Protein AF-A0A5C8JCY5-F1 (afdb_monomer_lite)

Foldseek 3Di:
DFPPVQADPPQDFAADDDPPPDDDPFFFPLLSLLLVLVVVDDDVSVLVNLLSCLQQFWKAKDFPVQVVPCLLVRAFDWDQDPVRAIEGEIEDPRRRDADHPGIWIATAHLVRCVVRPDPRHQWYWYPPNHSSIDIDGNDPVVSVSSVVSNVVRYDPQSLAQDAIETPPQFDPDLLLLLLLLLLLLVCRRNNHHSGHLSFQRNIQSVLQCCCCPVPVDNALVSLVVLLVCLLVLNVADPLLLLLLVLQVVVCVVVVPLDDDLVNSLVSSLVVQCVVCVPPDDPVVSVVVSVVSNVSSVVQVLLVVVCCVLVLAPPSGHQNALSSLSLNVSLVSLSSCVNNVRDDSVSNSVSSSSSLVSCLVPDPAPSNSLSSNLSSQCVVPVVSVCPPSRPSSSSSSCCQVPPCSHSRNPRGSD

Secondary structure (DSSP, 8-state):
---GGG--S-SS---PPPPTTPPP--SSHHHHHHHHHHHH-HHHHHHHHHHHHHHH-EEEEEEHHHHTTSTT-PPPPEEEPTTS-EEEEEB-GGG--SPPSSEEEEEE-HHHHHHH--TT--EEEESTTSTT-EEEE--HHHHHHHHHHHHHH--TTTT-S--B--SSS--S-HHHHHHHHHTHHHHHHHT-BTT-SS--TTBHHHHHHHHHHHH---SHHHHHHHHHHHHTT-SS-THHHHHHHHHHHHHHHH--SS--HHHHHHHHHHHHHHHHTTTS-HHHHHHHHHHHHHHHHHHHHHHHHHHHTTSS-TT------THHHHHHHHHHHHHHHHTTSS-HHHHHHHHHHHHHHHHHH-SSHHHHHHHHHHHHIIIIITT--SHHHHHHHHHHHHHHH-TTSHHHHS---

Radius of gyration: 24.73 Å; chains: 1; bounding box: 60×51×76 Å

Structure (mmCIF, N/CA/C/O backbone):
data_AF-A0A5C8JCY5-F1
#
_entry.id   AF-A0A5C8JCY5-F1
#
loop_
_atom_site.group_PDB
_atom_site.id
_atom_site.type_symbol
_atom_site.label_atom_id
_atom_site.label_alt_id
_atom_site.label_comp_id
_atom_site.label_asym_id
_atom_site.label_entity_id
_atom_site.label_seq_id
_atom_site.pdbx_PDB_ins_code
_atom_site.Cartn_x
_atom_site.Cartn_y
_atom_site.Cartn_z
_atom_site.occupancy
_atom_site.B_iso_or_equiv
_atom_site.auth_seq_id
_atom_site.auth_comp_id
_atom_site.auth_asym_id
_atom_site.auth_atom_id
_atom_site.pdbx_PDB_model_num
ATOM 1 N N . MET A 1 1 ? 2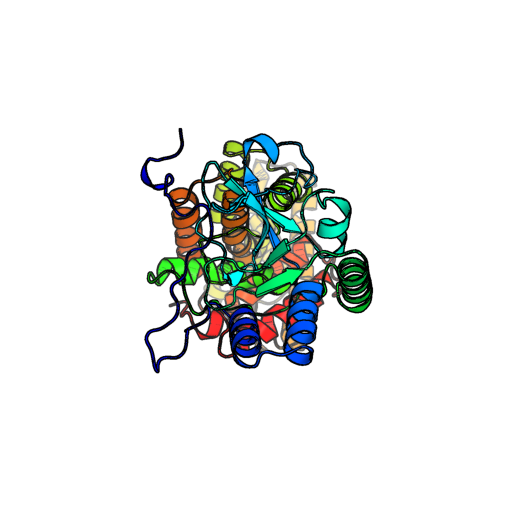6.909 -2.346 9.375 1.00 39.31 1 MET A N 1
ATOM 2 C CA . MET A 1 1 ? 27.187 -3.429 8.408 1.00 39.31 1 MET A CA 1
ATOM 3 C C . MET A 1 1 ? 25.891 -4.186 8.237 1.00 39.31 1 MET A C 1
ATOM 5 O O . MET A 1 1 ? 25.336 -4.536 9.275 1.00 39.31 1 MET A O 1
ATOM 9 N N . PRO A 1 2 ? 25.392 -4.376 7.007 1.00 50.38 2 PRO A N 1
ATOM 10 C CA . PRO A 1 2 ? 24.195 -5.180 6.797 1.00 50.38 2 PRO A CA 1
ATOM 11 C C . PRO A 1 2 ? 24.429 -6.610 7.323 1.00 50.38 2 PRO A C 1
ATOM 13 O O . PRO A 1 2 ? 25.581 -7.073 7.319 1.00 50.38 2 PRO A O 1
ATOM 16 N N . PRO A 1 3 ? 23.389 -7.295 7.830 1.00 53.25 3 PRO A N 1
ATOM 17 C CA . PRO A 1 3 ? 23.470 -8.706 8.195 1.00 53.25 3 PRO A CA 1
ATOM 18 C C . PRO A 1 3 ? 24.025 -9.542 7.030 1.00 53.25 3 PRO A C 1
ATOM 20 O O . PRO A 1 3 ? 23.749 -9.246 5.870 1.00 53.25 3 PRO A O 1
ATOM 23 N N . GLN A 1 4 ? 24.796 -10.597 7.321 1.00 48.31 4 GLN A N 1
ATOM 24 C CA . GLN A 1 4 ? 25.404 -11.457 6.287 1.00 48.31 4 GLN A CA 1
ATOM 25 C C . GLN A 1 4 ? 24.383 -12.084 5.319 1.00 48.31 4 GLN A C 1
ATOM 27 O O . GLN A 1 4 ? 24.753 -12.347 4.179 1.00 48.31 4 GLN A O 1
ATOM 32 N N . ASP A 1 5 ? 23.128 -12.262 5.743 1.00 57.19 5 ASP A N 1
ATOM 33 C CA . ASP A 1 5 ? 22.043 -12.820 4.920 1.00 57.19 5 ASP A CA 1
ATOM 34 C C . ASP A 1 5 ? 21.468 -11.832 3.885 1.00 57.19 5 ASP A C 1
ATOM 36 O O . ASP A 1 5 ? 20.759 -12.254 2.976 1.00 57.19 5 ASP A O 1
ATOM 40 N N . GLU A 1 6 ? 21.785 -10.532 3.971 1.00 70.25 6 GLU A N 1
ATOM 41 C CA . GLU A 1 6 ? 21.301 -9.529 3.005 1.00 70.25 6 GLU A CA 1
ATOM 42 C C . GLU A 1 6 ? 22.212 -9.368 1.782 1.00 70.25 6 GLU A C 1
ATOM 44 O O . GLU A 1 6 ? 21.815 -8.773 0.782 1.00 70.25 6 GLU A O 1
ATOM 49 N N . THR A 1 7 ? 23.442 -9.879 1.846 1.00 77.12 7 THR A N 1
ATOM 50 C CA . THR A 1 7 ? 24.395 -9.786 0.736 1.00 77.12 7 THR A CA 1
ATOM 51 C C . THR A 1 7 ? 24.219 -10.993 -0.180 1.00 77.12 7 THR A C 1
ATOM 53 O O . THR A 1 7 ? 24.538 -12.119 0.202 1.00 77.12 7 THR A O 1
ATOM 56 N N . HIS A 1 8 ? 23.734 -10.761 -1.399 1.00 85.19 8 HIS A N 1
ATOM 57 C CA . HIS A 1 8 ? 23.450 -11.806 -2.382 1.00 85.19 8 HIS A CA 1
ATOM 58 C C . HIS A 1 8 ? 23.787 -11.353 -3.807 1.00 85.19 8 HIS A C 1
ATOM 60 O O . HIS A 1 8 ? 23.737 -10.170 -4.125 1.00 85.19 8 HIS A O 1
ATOM 66 N N . ASP A 1 9 ? 24.045 -12.299 -4.712 1.00 84.38 9 ASP A N 1
ATOM 67 C CA . ASP A 1 9 ? 24.431 -11.977 -6.095 1.00 84.38 9 ASP A CA 1
ATOM 68 C C . ASP A 1 9 ? 23.238 -11.581 -6.998 1.00 84.38 9 ASP A C 1
ATOM 70 O O . ASP A 1 9 ? 23.433 -11.193 -8.151 1.00 84.38 9 ASP A O 1
ATOM 74 N N . GLU A 1 10 ? 21.998 -11.636 -6.488 1.00 84.69 10 GLU A N 1
ATOM 75 C CA . GLU A 1 10 ? 20.754 -11.263 -7.198 1.00 84.69 10 GLU A CA 1
ATOM 76 C C . GLU A 1 10 ? 20.604 -9.733 -7.377 1.00 84.69 10 GLU A C 1
ATOM 78 O O . GLU A 1 10 ? 19.618 -9.123 -6.971 1.00 84.69 10 GLU A O 1
ATOM 83 N N . VAL A 1 11 ? 21.607 -9.075 -7.962 1.00 89.06 11 VAL A N 1
ATOM 84 C CA . VAL A 1 11 ? 21.597 -7.623 -8.208 1.00 89.06 11 VAL A CA 1
ATOM 85 C C . VAL A 1 11 ? 20.670 -7.260 -9.367 1.00 89.06 11 VAL A C 1
ATOM 87 O O . VAL A 1 11 ? 19.945 -6.268 -9.296 1.00 89.06 11 VAL A O 1
ATOM 90 N N . LEU A 1 12 ? 20.704 -8.053 -10.439 1.00 92.38 12 LEU A N 1
ATOM 91 C CA . LEU A 1 12 ? 19.825 -7.938 -11.603 1.00 92.38 12 LEU A CA 1
ATOM 92 C C . LEU A 1 12 ? 18.891 -9.155 -11.656 1.00 92.38 12 LEU A C 1
ATOM 94 O O . LEU A 1 12 ? 19.310 -10.239 -11.243 1.00 92.38 12 LEU A O 1
ATOM 98 N N . PRO A 1 13 ? 17.666 -9.013 -12.193 1.00 93.25 13 PRO A N 1
ATOM 99 C CA . PRO A 1 13 ? 16.785 -10.142 -12.451 1.00 93.25 13 PRO A CA 1
ATOM 100 C C . PRO A 1 13 ? 17.470 -11.242 -13.254 1.00 93.25 13 PRO A C 1
ATOM 102 O O . PRO A 1 13 ? 18.161 -10.979 -14.238 1.00 93.25 13 PRO A O 1
ATOM 105 N N . SER A 1 14 ? 17.234 -12.481 -12.837 1.00 92.25 14 SER A N 1
ATOM 106 C CA . SER A 1 14 ? 17.655 -13.682 -13.548 1.00 92.25 14 SER A CA 1
ATOM 107 C C . SER A 1 14 ? 16.564 -14.730 -13.385 1.00 92.25 14 SER A C 1
ATOM 109 O O . SER A 1 14 ? 16.397 -15.296 -12.308 1.00 92.25 14 SER A O 1
ATOM 111 N N . MET A 1 15 ? 15.793 -14.955 -14.445 1.00 92.56 15 MET A N 1
ATOM 112 C CA . MET A 1 15 ? 14.712 -15.937 -14.482 1.00 92.56 15 MET A CA 1
ATOM 113 C C . MET A 1 15 ? 14.868 -16.797 -15.731 1.00 92.56 15 MET A C 1
ATOM 115 O O . MET A 1 15 ? 14.851 -16.279 -16.849 1.00 92.56 15 MET A O 1
ATOM 119 N N . ASP A 1 16 ? 15.002 -18.106 -15.537 1.00 87.94 16 ASP A N 1
ATOM 120 C CA . ASP A 1 16 ? 15.148 -19.044 -16.645 1.00 87.94 16 ASP A CA 1
ATOM 121 C C . ASP A 1 16 ? 13.854 -19.150 -17.465 1.00 87.94 16 ASP A C 1
ATOM 123 O O . ASP A 1 16 ? 12.738 -19.077 -16.937 1.00 87.94 16 ASP A O 1
ATOM 127 N N . ASP A 1 17 ? 14.009 -19.360 -18.774 1.00 86.19 17 ASP A N 1
ATOM 128 C CA . ASP A 1 17 ? 12.897 -19.783 -19.623 1.00 86.19 17 ASP A CA 1
ATOM 129 C C . ASP A 1 17 ? 12.331 -21.125 -19.117 1.00 86.19 17 ASP A C 1
ATOM 131 O O . ASP A 1 17 ? 13.091 -22.001 -18.687 1.00 86.19 17 ASP A O 1
ATOM 135 N N . PRO A 1 18 ? 11.000 -21.327 -19.184 1.00 87.69 18 PRO A N 1
ATOM 136 C CA . PRO A 1 18 ? 10.402 -22.596 -18.795 1.00 87.69 18 PRO A CA 1
ATOM 137 C C . PRO A 1 18 ? 10.938 -23.740 -19.677 1.00 87.69 18 PRO A C 1
ATOM 139 O O . PRO A 1 18 ? 11.250 -23.517 -20.855 1.00 87.69 18 PRO A O 1
ATOM 142 N N . PRO A 1 19 ? 10.999 -24.982 -19.159 1.00 85.88 19 PRO A N 1
ATOM 143 C CA . PRO A 1 19 ? 11.354 -26.148 -19.958 1.00 85.88 19 PRO A CA 1
ATOM 144 C C . PRO A 1 19 ? 10.509 -26.264 -21.233 1.00 85.88 19 PRO A C 1
ATOM 146 O O . PRO A 1 19 ? 9.350 -25.844 -21.288 1.00 85.88 19 PRO A O 1
ATOM 149 N N . ALA A 1 20 ? 11.077 -26.871 -22.278 1.00 79.56 20 ALA A N 1
ATOM 150 C CA . ALA A 1 20 ? 10.395 -27.016 -23.560 1.00 79.56 20 ALA A CA 1
ATOM 151 C C . ALA A 1 20 ? 9.039 -27.736 -23.406 1.00 79.56 20 ALA A C 1
ATOM 153 O O . ALA A 1 20 ? 8.984 -28.897 -23.006 1.00 79.56 20 ALA A O 1
ATOM 154 N N . GLY A 1 21 ? 7.953 -27.049 -23.776 1.00 77.19 21 GLY A N 1
ATOM 155 C CA . GLY A 1 21 ? 6.580 -27.558 -23.676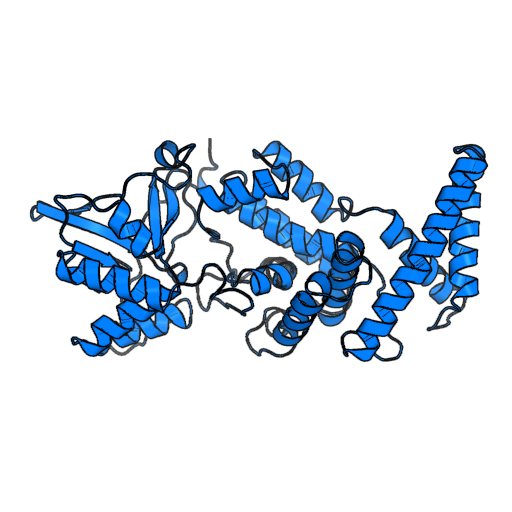 1.00 77.19 21 GLY A CA 1
ATOM 156 C C . GLY A 1 21 ? 5.807 -27.086 -22.440 1.00 77.19 21 GLY A C 1
ATOM 157 O O . GLY A 1 21 ? 4.594 -27.284 -22.388 1.00 77.19 21 GLY A O 1
ATOM 158 N N . GLU A 1 22 ? 6.463 -26.418 -21.490 1.00 86.12 22 GLU A N 1
ATOM 159 C CA . GLU A 1 22 ? 5.823 -25.811 -20.322 1.00 86.12 22 GLU A CA 1
ATOM 160 C C . GLU A 1 22 ? 5.544 -24.318 -20.542 1.00 86.12 22 GLU A C 1
ATOM 162 O O . GLU A 1 22 ? 6.177 -23.647 -21.360 1.00 86.12 22 GLU A O 1
ATOM 167 N N . ARG A 1 23 ? 4.552 -23.786 -19.818 1.00 86.38 23 ARG A N 1
ATOM 168 C CA . ARG A 1 23 ? 4.258 -22.348 -19.805 1.00 86.38 23 ARG A CA 1
ATOM 169 C C . ARG A 1 23 ? 4.941 -21.717 -18.603 1.00 86.38 23 ARG A C 1
ATOM 171 O O . ARG A 1 23 ? 4.846 -22.251 -17.503 1.00 86.38 23 ARG A O 1
ATOM 178 N N . TRP A 1 24 ? 5.573 -20.566 -18.812 1.00 92.50 24 TRP A N 1
ATOM 179 C CA . TRP A 1 24 ? 6.121 -19.779 -17.715 1.00 92.50 24 TRP A CA 1
ATOM 180 C C . TRP A 1 24 ? 4.994 -19.351 -16.773 1.00 92.50 24 TRP A C 1
ATOM 182 O O . TRP A 1 24 ? 3.988 -18.800 -17.223 1.00 92.50 24 TRP A O 1
ATOM 192 N N . LEU A 1 25 ? 5.159 -19.603 -15.474 1.00 92.44 25 LEU A N 1
ATOM 193 C CA . LEU A 1 25 ? 4.293 -19.025 -14.456 1.00 92.44 25 LEU A CA 1
ATOM 194 C C . LEU A 1 25 ? 4.787 -17.608 -14.170 1.00 92.44 25 LEU A C 1
ATOM 196 O O . LEU A 1 25 ? 5.669 -17.406 -13.340 1.00 92.44 25 LEU A O 1
ATOM 200 N N . ALA A 1 26 ? 4.237 -16.636 -14.893 1.00 94.88 26 ALA A N 1
ATOM 201 C CA . ALA A 1 26 ? 4.626 -15.248 -14.714 1.00 94.88 26 ALA A CA 1
ATOM 202 C C . ALA A 1 26 ? 4.250 -14.719 -13.311 1.00 94.88 26 ALA A C 1
ATOM 204 O O . ALA A 1 26 ? 3.191 -15.093 -12.786 1.00 94.88 26 ALA A O 1
ATOM 205 N N . PRO A 1 27 ? 5.041 -13.788 -12.741 1.00 94.75 27 PRO A N 1
ATOM 206 C CA . PRO A 1 27 ? 4.790 -13.215 -11.420 1.00 94.75 27 PRO A CA 1
ATOM 207 C C . PRO A 1 27 ? 3.435 -12.524 -11.270 1.00 94.75 27 PRO A C 1
ATOM 209 O O . PRO A 1 27 ? 2.863 -12.546 -10.184 1.00 94.75 27 PRO A O 1
ATOM 212 N N . ALA A 1 28 ? 2.904 -11.929 -12.339 1.00 93.62 28 ALA A N 1
ATOM 213 C CA . ALA A 1 28 ? 1.582 -11.308 -12.368 1.00 93.62 28 ALA A CA 1
ATOM 214 C C . ALA A 1 28 ? 0.992 -11.300 -13.790 1.00 93.62 28 ALA A C 1
ATOM 216 O O . ALA A 1 28 ? 1.618 -11.755 -14.752 1.00 93.62 28 ALA A O 1
ATOM 217 N N . LEU A 1 29 ? -0.240 -10.795 -13.923 1.00 93.62 29 LEU A N 1
ATOM 218 C CA . LEU A 1 29 ? -0.956 -10.703 -15.203 1.00 93.62 29 LEU A CA 1
ATOM 219 C C . LEU A 1 29 ? -0.213 -9.854 -16.242 1.00 93.62 29 LEU A C 1
ATOM 221 O O . LEU A 1 29 ? -0.179 -10.219 -17.417 1.00 93.62 29 LEU A O 1
ATOM 225 N N . ARG A 1 30 ? 0.408 -8.752 -15.814 1.00 95.25 30 ARG A N 1
ATOM 226 C CA . ARG A 1 30 ? 1.205 -7.881 -16.687 1.00 95.25 30 ARG A CA 1
ATOM 227 C C . ARG A 1 30 ? 2.381 -8.637 -17.298 1.00 95.25 30 ARG A C 1
ATOM 229 O O . ARG A 1 30 ? 2.500 -8.699 -18.517 1.00 95.25 30 ARG A O 1
ATOM 236 N N . GLU A 1 31 ? 3.222 -9.250 -16.471 1.00 97.19 31 GLU A N 1
ATOM 237 C CA . GLU A 1 31 ? 4.381 -10.025 -16.920 1.00 97.19 31 GLU A CA 1
ATOM 238 C C . GLU A 1 31 ? 3.960 -11.209 -17.803 1.00 97.19 31 GLU A C 1
ATOM 240 O O . GLU A 1 31 ? 4.616 -11.487 -18.807 1.00 97.19 31 GLU A O 1
ATOM 245 N N . GLN A 1 32 ? 2.821 -11.846 -17.500 1.00 96.31 32 GLN A N 1
ATOM 246 C CA . GLN A 1 32 ? 2.233 -12.880 -18.357 1.00 96.31 32 GLN A CA 1
ATOM 247 C C . GLN A 1 32 ? 1.934 -12.337 -19.759 1.00 96.31 32 GLN A C 1
ATOM 249 O O . GLN A 1 32 ? 2.292 -12.965 -20.756 1.00 96.31 32 GLN A O 1
ATOM 254 N N . ARG A 1 33 ? 1.313 -11.155 -19.849 1.00 97.31 33 ARG A N 1
ATOM 255 C CA . ARG A 1 33 ? 0.987 -10.542 -21.138 1.00 97.31 33 ARG A CA 1
ATOM 256 C C . ARG A 1 33 ? 2.240 -10.139 -21.913 1.00 97.31 33 ARG A C 1
ATOM 258 O O . ARG A 1 33 ? 2.301 -10.349 -23.121 1.00 97.31 33 ARG A O 1
ATOM 265 N N . LEU A 1 34 ? 3.254 -9.605 -21.233 1.00 97.94 34 LEU A N 1
ATOM 266 C CA . LEU A 1 34 ? 4.543 -9.271 -21.848 1.00 97.94 34 LEU A CA 1
ATOM 267 C C . LEU A 1 34 ? 5.240 -10.518 -22.409 1.00 97.94 34 LEU A C 1
ATOM 269 O O . LEU A 1 34 ? 5.745 -10.488 -23.531 1.00 97.94 34 LEU A O 1
ATOM 273 N N . TYR A 1 35 ? 5.212 -11.629 -21.671 1.00 96.44 35 TYR A N 1
ATOM 274 C CA . TYR A 1 35 ? 5.728 -12.916 -22.137 1.00 96.44 35 TYR A CA 1
ATOM 275 C C . TYR A 1 35 ? 5.013 -13.412 -23.399 1.00 96.44 35 TYR A C 1
ATOM 277 O O . TYR A 1 35 ? 5.670 -13.803 -24.365 1.00 96.44 35 TYR A O 1
ATOM 285 N N . GLU A 1 36 ? 3.680 -13.346 -23.433 1.00 95.88 36 GLU A N 1
ATOM 286 C CA . GLU A 1 36 ? 2.885 -13.723 -24.609 1.00 95.88 36 GLU A CA 1
ATOM 287 C C . GLU A 1 36 ? 3.252 -12.886 -25.841 1.00 95.88 36 GLU A C 1
ATOM 289 O O . GLU A 1 36 ? 3.534 -13.446 -26.900 1.00 95.88 36 GLU A O 1
ATOM 294 N N . LEU A 1 37 ? 3.367 -11.564 -25.691 1.00 97.62 37 LEU A N 1
ATOM 295 C CA . LEU A 1 37 ? 3.774 -10.653 -26.769 1.00 97.62 37 LEU A CA 1
ATOM 296 C C . LEU A 1 37 ? 5.194 -10.942 -27.291 1.00 97.62 37 LEU A C 1
ATOM 298 O O . LEU A 1 37 ? 5.482 -10.756 -28.478 1.00 97.62 37 LEU A O 1
ATOM 302 N N . CYS A 1 38 ? 6.096 -11.419 -26.429 1.00 94.88 38 CYS A N 1
ATOM 303 C CA . CYS A 1 38 ? 7.428 -11.876 -26.832 1.00 94.88 38 CYS A CA 1
ATOM 304 C C . CYS A 1 38 ? 7.406 -13.208 -27.605 1.00 94.88 38 CYS A C 1
ATOM 306 O O . CYS A 1 38 ? 8.364 -13.513 -28.319 1.00 94.88 38 CYS A O 1
ATOM 308 N N . ARG A 1 39 ? 6.348 -14.018 -27.480 1.00 92.50 39 ARG A N 1
ATOM 309 C CA . ARG A 1 39 ? 6.151 -15.253 -28.260 1.00 92.50 39 ARG A CA 1
ATOM 310 C C . ARG A 1 39 ? 5.397 -15.010 -29.565 1.00 92.50 39 ARG A C 1
ATOM 312 O O . ARG A 1 39 ? 5.700 -15.681 -30.546 1.00 92.50 39 ARG A O 1
ATOM 319 N N . GLU A 1 40 ? 4.465 -14.059 -29.582 1.00 94.69 40 GLU A N 1
ATOM 320 C CA . GLU A 1 40 ? 3.753 -13.624 -30.791 1.00 94.69 40 GLU A CA 1
ATOM 321 C C . GLU A 1 40 ? 4.729 -13.027 -31.826 1.00 94.69 40 GLU A C 1
ATOM 323 O O . GLU A 1 40 ? 4.736 -13.440 -32.986 1.00 94.69 40 GLU A O 1
ATOM 328 N N . GLY A 1 41 ? 5.615 -12.118 -31.394 1.00 90.50 41 GLY A N 1
ATOM 329 C CA . GLY A 1 41 ? 6.606 -11.476 -32.265 1.00 90.50 41 GLY A CA 1
ATOM 330 C C . GLY A 1 41 ? 6.011 -10.488 -33.284 1.00 90.50 41 GLY A C 1
ATOM 331 O O . GLY A 1 41 ? 4.810 -10.244 -33.325 1.00 90.50 41 GLY A O 1
ATOM 332 N N . GLY A 1 42 ? 6.873 -9.874 -34.101 1.00 94.19 42 GLY A N 1
ATOM 333 C CA . GLY A 1 42 ? 6.470 -8.873 -35.100 1.00 94.19 42 GLY A CA 1
ATOM 334 C C . GLY A 1 42 ? 6.207 -7.469 -34.538 1.00 94.19 42 GLY A C 1
ATOM 335 O O . GLY A 1 42 ? 6.283 -7.236 -33.327 1.00 94.19 42 GLY A O 1
ATOM 336 N N . ASP A 1 43 ? 5.923 -6.534 -35.449 1.00 93.50 43 ASP A N 1
ATOM 337 C CA . ASP A 1 43 ? 5.829 -5.093 -35.163 1.00 93.50 43 ASP A CA 1
ATOM 338 C C . ASP A 1 43 ? 4.589 -4.730 -34.331 1.00 93.50 43 ASP A C 1
ATOM 340 O O . ASP A 1 43 ? 4.647 -3.859 -33.466 1.00 93.50 43 ASP A O 1
ATOM 344 N N . GLU A 1 44 ? 3.470 -5.432 -34.522 1.00 96.06 44 GLU A N 1
ATOM 345 C CA . GLU A 1 44 ? 2.254 -5.203 -33.731 1.00 96.06 44 GLU A CA 1
ATOM 346 C C . GLU A 1 44 ? 2.458 -5.609 -32.265 1.00 96.06 44 GLU A C 1
ATOM 348 O O . GLU A 1 44 ? 2.197 -4.817 -31.357 1.00 96.06 44 GLU A O 1
ATOM 353 N N . ALA A 1 45 ? 3.022 -6.798 -32.018 1.00 96.94 45 ALA A N 1
ATOM 354 C CA . ALA A 1 45 ? 3.362 -7.229 -30.664 1.00 96.94 45 ALA A CA 1
ATOM 355 C C . ALA A 1 45 ? 4.461 -6.351 -30.040 1.00 96.94 45 ALA A C 1
ATOM 357 O O . ALA A 1 45 ? 4.514 -6.192 -28.820 1.00 96.94 45 ALA A O 1
ATOM 358 N N . HIS A 1 46 ? 5.336 -5.767 -30.868 1.00 94.81 46 HIS A N 1
ATOM 359 C CA . HIS A 1 46 ? 6.346 -4.792 -30.442 1.00 94.81 46 HIS A CA 1
ATOM 360 C C . HIS A 1 46 ? 5.717 -3.532 -29.877 1.00 94.81 46 HIS A C 1
ATOM 362 O O . HIS A 1 46 ? 6.017 -3.143 -28.748 1.00 94.81 46 HIS A O 1
ATOM 368 N N . LEU A 1 47 ? 4.801 -2.940 -30.637 1.00 96.44 47 LEU A N 1
ATOM 369 C CA . LEU A 1 47 ? 4.079 -1.756 -30.211 1.00 96.44 47 LEU A CA 1
ATOM 370 C C . LEU A 1 47 ? 3.198 -2.054 -28.991 1.00 96.44 47 LEU A C 1
ATOM 372 O O . LEU A 1 47 ? 3.195 -1.277 -28.041 1.00 96.44 47 LEU A O 1
ATOM 376 N N . ALA A 1 48 ? 2.503 -3.194 -28.967 1.00 98.19 48 ALA A N 1
ATOM 377 C CA . ALA A 1 48 ? 1.685 -3.602 -27.826 1.00 98.19 48 ALA A CA 1
ATOM 378 C C . ALA A 1 48 ? 2.511 -3.766 -26.536 1.00 98.19 48 ALA A C 1
ATOM 380 O O . ALA A 1 48 ? 2.060 -3.354 -25.468 1.00 98.19 48 ALA A O 1
ATOM 381 N N . TYR A 1 49 ? 3.734 -4.302 -26.629 1.00 98.31 49 TYR A N 1
ATOM 382 C CA . TYR A 1 49 ? 4.651 -4.385 -25.490 1.00 98.31 49 TYR A CA 1
ATOM 383 C C . TYR A 1 49 ? 5.020 -2.982 -24.989 1.00 98.31 49 TYR A C 1
ATOM 385 O O . TYR A 1 49 ? 4.931 -2.715 -23.790 1.00 98.31 49 TYR A O 1
ATOM 393 N N . LEU A 1 50 ? 5.398 -2.071 -25.900 1.00 97.19 50 LEU A N 1
ATOM 394 C CA . LEU A 1 50 ? 5.729 -0.684 -25.548 1.00 97.19 50 LEU A CA 1
ATOM 395 C C . LEU A 1 50 ? 4.563 0.043 -24.882 1.00 97.19 50 LEU A C 1
ATOM 397 O O . LEU A 1 50 ? 4.780 0.752 -23.907 1.00 97.19 50 LEU A O 1
ATOM 401 N N . ARG A 1 51 ? 3.334 -0.158 -25.366 1.00 98.12 51 ARG A N 1
ATOM 402 C CA . ARG A 1 51 ? 2.128 0.446 -24.781 1.00 98.12 51 ARG A CA 1
ATOM 403 C C . ARG A 1 51 ? 1.924 0.034 -23.322 1.00 98.12 51 ARG A C 1
ATOM 405 O O . ARG A 1 51 ? 1.613 0.889 -22.502 1.00 98.12 51 ARG A O 1
ATOM 412 N N . ILE A 1 52 ? 2.150 -1.240 -22.986 1.00 97.88 52 ILE A N 1
ATOM 413 C CA . ILE A 1 52 ? 2.039 -1.721 -21.597 1.00 97.88 52 ILE A CA 1
ATOM 414 C C . ILE A 1 52 ? 3.071 -1.026 -20.704 1.00 97.88 52 ILE A C 1
ATOM 416 O O . ILE A 1 52 ? 2.714 -0.491 -19.659 1.00 97.88 52 ILE A O 1
ATOM 420 N N . VAL A 1 53 ? 4.344 -0.995 -21.112 1.00 97.38 53 VAL A N 1
ATOM 421 C CA . VAL A 1 53 ? 5.395 -0.376 -20.283 1.00 97.38 53 VAL A CA 1
ATOM 422 C C . VAL A 1 53 ? 5.322 1.154 -20.261 1.00 97.38 53 VAL A C 1
ATOM 424 O O . VAL A 1 53 ? 5.813 1.771 -19.321 1.00 97.38 53 VAL A O 1
ATOM 427 N N . ALA A 1 54 ? 4.697 1.776 -21.266 1.00 97.38 54 ALA A N 1
ATOM 428 C CA . ALA A 1 54 ? 4.418 3.209 -21.281 1.00 97.38 54 ALA A CA 1
ATOM 429 C C . ALA A 1 54 ? 3.394 3.601 -20.208 1.00 97.38 54 ALA A C 1
ATOM 431 O O . ALA A 1 54 ? 3.613 4.594 -19.521 1.00 97.38 54 ALA A O 1
ATOM 432 N N . ALA A 1 55 ? 2.327 2.809 -20.057 1.00 96.38 55 ALA A N 1
ATOM 433 C CA . ALA A 1 55 ? 1.275 3.042 -19.068 1.00 96.38 55 ALA A CA 1
ATOM 434 C C . ALA A 1 55 ? 1.734 2.729 -17.633 1.00 96.38 55 ALA A C 1
ATOM 436 O O . ALA A 1 55 ? 1.450 3.481 -16.712 1.00 96.38 55 ALA A O 1
ATOM 437 N N . GLU A 1 56 ? 2.464 1.627 -17.446 1.00 94.12 56 GLU A N 1
ATOM 438 C CA . GLU A 1 56 ? 2.810 1.101 -16.115 1.00 94.12 56 GLU A CA 1
ATOM 439 C C . GLU A 1 56 ? 4.114 1.669 -15.537 1.00 94.12 56 GLU A C 1
ATOM 441 O O . GLU A 1 56 ? 4.361 1.574 -14.337 1.00 94.12 56 GLU A O 1
ATOM 446 N N . GLY A 1 57 ? 4.983 2.219 -16.388 1.00 95.50 57 GLY A N 1
ATOM 447 C CA . GLY A 1 57 ? 6.336 2.600 -16.003 1.00 95.50 57 GLY A CA 1
ATOM 448 C C . GLY A 1 57 ? 7.276 1.407 -15.788 1.00 95.50 57 GLY A C 1
ATOM 449 O O . GLY A 1 57 ? 6.936 0.235 -15.978 1.00 95.50 57 GLY A O 1
ATOM 450 N N . LEU A 1 58 ? 8.527 1.730 -15.473 1.00 97.56 58 LEU A N 1
ATOM 451 C CA . LEU A 1 58 ? 9.652 0.801 -15.424 1.00 97.56 58 LEU A CA 1
ATOM 452 C C . LEU A 1 58 ? 10.543 1.109 -14.221 1.00 97.56 58 LEU A C 1
ATOM 454 O O . LEU A 1 58 ? 10.422 2.148 -13.587 1.00 97.56 58 LEU A O 1
ATOM 458 N N . TYR A 1 59 ? 11.478 0.211 -13.941 1.00 98.06 59 TYR A N 1
ATOM 459 C CA . TYR A 1 59 ? 12.437 0.319 -12.854 1.00 98.06 59 TYR A CA 1
ATOM 460 C C . TYR A 1 59 ? 13.849 0.137 -13.384 1.00 98.06 59 TYR A C 1
ATOM 462 O O . TYR A 1 59 ? 14.115 -0.735 -14.215 1.00 98.06 59 TYR A O 1
ATOM 470 N N . ARG A 1 60 ? 14.777 0.949 -12.889 1.00 97.19 60 ARG A N 1
ATOM 471 C CA . ARG A 1 60 ? 16.189 0.895 -13.272 1.00 97.19 60 ARG A CA 1
ATOM 472 C C . ARG A 1 60 ? 17.079 0.628 -12.061 1.00 97.19 60 ARG A C 1
ATOM 474 O O . ARG A 1 60 ? 16.851 1.238 -11.019 1.00 97.19 60 ARG A O 1
ATOM 481 N N . PRO A 1 61 ? 18.109 -0.220 -12.192 1.00 97.06 61 PRO A N 1
ATOM 482 C CA . PRO A 1 61 ? 19.077 -0.421 -11.126 1.00 97.06 61 PRO A CA 1
ATOM 483 C C . PRO A 1 61 ? 19.992 0.805 -10.998 1.00 97.06 61 PRO A C 1
ATOM 485 O O . PRO A 1 61 ? 20.494 1.331 -11.997 1.00 97.06 61 PRO A O 1
ATOM 488 N N . VAL A 1 62 ? 20.237 1.235 -9.763 1.00 96.75 62 VAL A N 1
ATOM 489 C CA . VAL A 1 62 ? 21.129 2.341 -9.399 1.00 96.75 62 VAL A CA 1
ATOM 490 C C . VAL A 1 62 ? 21.967 1.903 -8.200 1.00 96.75 62 VAL A C 1
ATOM 492 O O . VAL A 1 62 ? 21.450 1.321 -7.247 1.00 96.75 62 VAL A O 1
ATOM 495 N N . ALA A 1 63 ? 23.274 2.168 -8.227 1.00 95.50 63 ALA A N 1
ATOM 496 C CA . ALA A 1 63 ? 24.109 1.938 -7.050 1.00 95.50 63 ALA A CA 1
ATOM 497 C C . ALA A 1 63 ? 23.636 2.850 -5.909 1.00 95.50 63 ALA A C 1
ATOM 499 O O . ALA A 1 63 ? 23.465 4.049 -6.128 1.00 95.50 63 ALA A O 1
ATOM 500 N N . LEU A 1 64 ? 23.468 2.319 -4.695 1.00 94.75 64 LEU A N 1
ATOM 501 C CA . LEU A 1 64 ? 22.892 3.070 -3.574 1.00 94.75 64 LEU A CA 1
ATOM 502 C C . LEU A 1 64 ? 23.624 4.402 -3.346 1.00 94.75 64 LEU A C 1
ATOM 504 O O . LEU A 1 64 ? 22.989 5.448 -3.274 1.00 94.75 64 LEU A O 1
ATOM 508 N N . GLY A 1 65 ? 24.961 4.393 -3.354 1.00 94.88 65 GLY A N 1
ATOM 509 C CA . GLY A 1 65 ? 25.770 5.608 -3.186 1.00 94.88 65 GLY A CA 1
ATOM 510 C C . GLY A 1 65 ? 25.576 6.683 -4.267 1.00 94.88 65 GLY A C 1
ATOM 511 O O . GLY A 1 65 ? 25.955 7.827 -4.044 1.00 94.88 65 GLY A O 1
ATOM 512 N N . GLN A 1 66 ? 25.001 6.339 -5.425 1.00 94.81 66 GLN A N 1
ATOM 513 C CA . GLN A 1 66 ? 24.597 7.296 -6.462 1.00 94.81 66 GLN A CA 1
ATOM 514 C C . GLN A 1 66 ? 23.135 7.726 -6.337 1.00 94.81 66 GLN A C 1
ATOM 516 O O . GLN A 1 66 ? 22.796 8.803 -6.814 1.00 94.81 66 GLN A O 1
ATOM 521 N N . ALA A 1 67 ? 22.276 6.888 -5.752 1.00 95.00 67 ALA A N 1
ATOM 522 C CA . ALA A 1 67 ? 20.867 7.200 -5.543 1.00 95.00 67 ALA A CA 1
ATOM 523 C C . ALA A 1 67 ? 20.680 8.216 -4.406 1.00 95.00 67 ALA A C 1
ATOM 525 O O . ALA A 1 67 ? 19.869 9.136 -4.531 1.00 95.00 67 ALA A O 1
ATOM 526 N N . VAL A 1 68 ? 21.462 8.088 -3.325 1.00 93.75 68 VAL A N 1
ATOM 527 C CA . VAL A 1 68 ? 21.407 8.998 -2.170 1.00 93.75 68 VAL A CA 1
ATOM 528 C C . VAL A 1 68 ? 21.616 10.452 -2.605 1.00 93.75 68 VAL A C 1
ATOM 530 O O . VAL A 1 68 ? 22.660 10.803 -3.153 1.00 93.75 68 VAL A O 1
ATOM 533 N N . GLY A 1 69 ? 20.620 11.300 -2.330 1.00 89.19 69 GLY A N 1
ATOM 534 C CA . GLY A 1 69 ? 20.651 12.734 -2.639 1.00 89.19 69 GLY A CA 1
ATOM 535 C C . GLY A 1 69 ? 20.569 13.071 -4.130 1.00 89.19 69 GLY A C 1
ATOM 536 O O . GLY A 1 69 ? 20.898 14.191 -4.513 1.00 89.19 69 GLY A O 1
ATOM 537 N N . SER A 1 70 ? 20.189 12.111 -4.980 1.00 89.38 70 SER A N 1
ATOM 538 C CA . SER A 1 70 ? 20.016 12.341 -6.420 1.00 89.38 70 SER A CA 1
ATOM 539 C C . SER A 1 70 ? 18.613 12.794 -6.811 1.00 89.38 70 SER A C 1
ATOM 541 O O . SER A 1 70 ? 18.418 13.155 -7.969 1.00 89.38 70 SER A O 1
ATOM 543 N N . ASP A 1 71 ? 17.650 12.733 -5.890 1.00 87.94 71 ASP A N 1
ATOM 544 C CA . ASP A 1 71 ? 16.233 13.036 -6.120 1.00 87.94 71 ASP A CA 1
ATOM 545 C C . ASP A 1 71 ? 15.687 12.316 -7.369 1.00 87.94 71 ASP A C 1
ATOM 547 O O . ASP A 1 71 ? 15.103 12.914 -8.273 1.00 87.94 71 ASP A O 1
ATOM 551 N N . GLY A 1 72 ? 15.985 11.015 -7.484 1.00 87.00 72 GLY A N 1
ATOM 552 C CA . GLY A 1 72 ? 15.599 10.186 -8.628 1.00 87.00 72 GLY A CA 1
ATOM 553 C C . GLY A 1 72 ? 16.333 10.498 -9.941 1.00 87.00 72 GLY A C 1
ATOM 554 O O . GLY A 1 72 ? 16.080 9.834 -10.947 1.00 87.00 72 GLY A O 1
ATOM 555 N N . ALA A 1 73 ? 17.271 11.452 -9.969 1.00 90.69 73 ALA A N 1
ATOM 556 C CA . ALA A 1 73 ? 17.983 11.897 -11.172 1.00 90.69 73 ALA A CA 1
ATOM 557 C C . ALA A 1 73 ? 19.331 11.190 -11.415 1.00 90.69 73 ALA A C 1
ATOM 559 O O . ALA A 1 73 ? 20.103 11.605 -12.285 1.00 90.69 73 ALA A O 1
ATOM 560 N N . ALA A 1 74 ? 19.624 10.104 -10.690 1.00 94.06 74 ALA A N 1
ATOM 561 C CA . ALA A 1 74 ? 20.838 9.317 -10.900 1.00 94.06 74 ALA A CA 1
ATOM 562 C C . ALA A 1 74 ? 21.002 8.877 -12.380 1.00 94.06 74 ALA A C 1
ATOM 564 O O . ALA A 1 74 ? 20.006 8.603 -13.066 1.00 94.06 74 ALA A O 1
ATOM 565 N N . PRO A 1 75 ? 22.237 8.796 -12.918 1.00 93.44 75 PRO A N 1
ATOM 566 C CA . PRO A 1 75 ? 22.469 8.355 -14.294 1.00 93.44 75 PRO A CA 1
ATOM 567 C C . PRO A 1 75 ? 21.986 6.922 -14.560 1.00 93.44 75 PRO A C 1
ATOM 569 O O . PRO A 1 75 ? 21.990 6.074 -13.672 1.00 93.44 75 PRO A O 1
ATOM 572 N N . LEU A 1 76 ? 21.612 6.627 -15.810 1.00 95.56 76 LEU A N 1
ATOM 573 C CA . LEU A 1 76 ? 21.271 5.261 -16.221 1.00 95.56 76 LEU A CA 1
ATOM 574 C C . LEU A 1 76 ? 22.498 4.343 -16.158 1.00 95.56 76 LEU A C 1
ATOM 576 O O . LEU A 1 76 ? 23.568 4.686 -16.669 1.00 95.56 76 LEU A O 1
ATOM 580 N N . HIS A 1 77 ? 22.323 3.148 -15.592 1.00 93.25 77 HIS A N 1
ATOM 581 C CA . HIS A 1 77 ? 23.346 2.111 -15.638 1.00 93.25 77 HIS A CA 1
ATOM 582 C C . HIS A 1 77 ? 23.507 1.585 -17.073 1.00 93.25 77 HIS A C 1
ATOM 584 O O . HIS A 1 77 ? 22.550 1.104 -17.685 1.00 93.25 77 HIS A O 1
ATOM 590 N N . VAL A 1 78 ? 24.728 1.671 -17.609 1.00 94.56 78 VAL A N 1
ATOM 591 C CA . VAL A 1 78 ? 25.059 1.194 -18.957 1.00 94.56 78 VAL A CA 1
ATOM 592 C C . VAL A 1 78 ? 25.878 -0.084 -18.865 1.00 94.56 78 VAL A C 1
ATOM 594 O O . VAL A 1 78 ? 26.993 -0.078 -18.346 1.00 94.56 78 VAL A O 1
ATOM 597 N N . THR A 1 79 ? 25.353 -1.160 -19.442 1.00 92.06 79 THR A N 1
ATOM 598 C CA . THR A 1 79 ? 26.045 -2.445 -19.549 1.00 92.06 79 THR A CA 1
ATOM 599 C C . THR A 1 79 ? 26.768 -2.533 -20.893 1.00 92.06 79 THR A C 1
ATOM 601 O O . THR A 1 79 ? 26.175 -2.272 -21.942 1.00 92.06 79 THR A O 1
ATOM 604 N N . THR A 1 80 ? 28.045 -2.921 -20.870 1.00 91.81 80 THR A N 1
ATOM 605 C CA . THR A 1 80 ? 28.833 -3.223 -22.075 1.00 91.81 80 THR A CA 1
ATOM 606 C C . THR A 1 80 ? 28.897 -4.734 -22.259 1.00 91.81 80 THR A C 1
ATOM 608 O O . THR A 1 80 ? 29.403 -5.445 -21.394 1.00 91.81 80 THR A O 1
ATOM 611 N N . LEU A 1 81 ? 28.378 -5.226 -23.380 1.00 87.19 81 LEU A N 1
ATOM 612 C CA . LEU A 1 81 ? 28.430 -6.635 -23.754 1.00 87.19 81 LEU A CA 1
ATOM 613 C C . LEU A 1 81 ? 29.852 -7.043 -24.188 1.00 87.19 81 LEU A C 1
ATOM 615 O O . LEU A 1 81 ? 30.636 -6.182 -24.598 1.00 87.19 81 LEU A O 1
ATOM 619 N N . PRO A 1 82 ? 30.191 -8.349 -24.178 1.00 87.75 82 PRO A N 1
ATOM 620 C CA . PRO A 1 82 ? 31.503 -8.834 -24.623 1.00 87.75 82 PRO A CA 1
ATOM 621 C C . PRO A 1 82 ? 31.878 -8.441 -26.060 1.00 87.75 82 PRO A C 1
ATOM 623 O O . PRO A 1 82 ? 33.057 -8.354 -26.390 1.00 87.75 82 PRO A O 1
ATOM 626 N N . ASP A 1 83 ? 30.885 -8.186 -26.914 1.00 86.81 83 ASP A N 1
ATOM 627 C CA . ASP A 1 83 ? 31.070 -7.728 -28.296 1.00 86.81 83 ASP A CA 1
ATOM 628 C C . ASP A 1 83 ? 31.223 -6.199 -28.434 1.00 86.81 83 ASP A C 1
ATOM 630 O O . ASP A 1 83 ? 31.277 -5.672 -29.545 1.00 86.81 83 ASP A O 1
ATOM 634 N N . GLY A 1 84 ? 31.294 -5.476 -27.313 1.00 88.31 84 GLY A N 1
ATOM 635 C CA . GLY A 1 84 ? 31.465 -4.026 -27.257 1.00 88.31 84 GLY A CA 1
ATOM 636 C C . GLY A 1 84 ? 30.175 -3.222 -27.422 1.00 88.31 84 GLY A C 1
ATOM 637 O O . GLY A 1 84 ? 30.211 -1.998 -27.272 1.00 88.31 84 GLY A O 1
ATOM 638 N N . ARG A 1 85 ? 29.026 -3.859 -27.694 1.00 88.06 85 ARG A N 1
ATOM 639 C CA . ARG A 1 85 ? 27.737 -3.154 -27.708 1.00 88.06 85 ARG A CA 1
ATOM 640 C C . ARG A 1 85 ? 27.384 -2.670 -26.309 1.00 88.06 85 ARG A C 1
ATOM 642 O O . ARG A 1 85 ? 27.638 -3.344 -25.316 1.00 88.06 85 ARG A O 1
ATOM 649 N N . ARG A 1 86 ? 26.755 -1.499 -26.240 1.00 94.25 86 ARG A N 1
ATOM 650 C CA . ARG A 1 86 ? 26.313 -0.879 -24.990 1.00 94.25 86 ARG A CA 1
ATOM 651 C C . ARG A 1 86 ? 24.801 -0.783 -24.966 1.00 94.25 86 ARG A C 1
ATOM 653 O O . ARG A 1 86 ? 24.193 -0.423 -25.976 1.00 94.25 86 ARG A O 1
ATOM 660 N N . LEU A 1 87 ? 24.217 -1.096 -23.820 1.00 95.75 87 LEU A N 1
ATOM 661 C CA . LEU A 1 87 ? 22.775 -1.100 -23.617 1.00 95.75 87 LEU A CA 1
ATOM 662 C C . LEU A 1 87 ? 22.405 -0.557 -22.236 1.00 95.75 87 LEU A C 1
ATOM 664 O O . LEU A 1 87 ? 23.225 -0.564 -21.317 1.00 95.75 87 LEU A O 1
ATOM 668 N N . VAL A 1 88 ? 21.169 -0.086 -22.109 1.00 97.25 88 VAL A N 1
ATOM 669 C CA . VAL A 1 88 ? 20.527 0.238 -20.828 1.00 97.25 88 VAL A CA 1
ATOM 670 C C . VAL A 1 88 ? 19.513 -0.858 -20.519 1.00 97.25 88 VAL A C 1
ATOM 672 O O . VAL A 1 88 ? 18.763 -1.256 -21.412 1.00 97.25 88 VAL A O 1
ATOM 675 N N . GLN A 1 89 ? 19.497 -1.336 -19.272 1.00 96.31 89 GLN A N 1
ATOM 676 C CA . GLN A 1 89 ? 18.539 -2.337 -18.793 1.00 96.31 89 GLN A CA 1
ATOM 677 C C . GLN A 1 89 ? 17.530 -1.708 -17.841 1.00 96.31 89 GLN A C 1
ATOM 679 O O . GLN A 1 89 ? 17.905 -0.948 -16.947 1.00 96.31 89 GLN A O 1
ATOM 684 N N . VAL A 1 90 ? 16.263 -2.053 -18.034 1.00 98.19 90 VAL A N 1
ATOM 685 C CA . VAL A 1 90 ? 15.139 -1.646 -17.187 1.00 98.19 90 VAL A CA 1
ATOM 686 C C . VAL A 1 90 ? 14.173 -2.808 -17.031 1.00 98.19 90 VAL A C 1
ATOM 688 O O . VAL A 1 90 ? 14.170 -3.729 -17.846 1.00 98.19 90 VAL A O 1
ATOM 691 N N . TYR A 1 91 ? 13.345 -2.763 -15.999 1.00 98.38 91 TYR A N 1
ATOM 692 C CA . TYR A 1 91 ? 12.543 -3.901 -15.575 1.00 98.38 91 TYR A CA 1
ATOM 693 C C . TYR A 1 91 ? 11.133 -3.474 -15.195 1.00 98.38 91 TYR A C 1
ATOM 695 O O . TYR A 1 91 ? 10.920 -2.363 -14.720 1.00 98.38 91 TYR A O 1
ATOM 703 N N . THR A 1 92 ? 10.161 -4.354 -15.387 1.00 97.38 92 THR A N 1
ATOM 704 C CA . THR A 1 92 ? 8.844 -4.205 -14.778 1.00 97.38 92 THR A CA 1
ATOM 705 C C . THR A 1 92 ? 8.892 -4.687 -13.333 1.00 97.38 92 THR A C 1
ATOM 707 O O . THR A 1 92 ? 9.695 -5.549 -12.973 1.00 97.38 92 THR A O 1
ATOM 710 N N . VAL A 1 93 ? 8.023 -4.136 -12.484 1.00 94.94 93 VAL A N 1
ATOM 711 C CA . VAL A 1 93 ? 8.043 -4.410 -11.038 1.00 94.94 93 VAL A CA 1
ATOM 712 C C . VAL A 1 93 ? 7.897 -5.899 -10.699 1.00 94.94 93 VAL A C 1
ATOM 714 O O . VAL A 1 93 ? 8.400 -6.345 -9.673 1.00 94.94 93 VAL A O 1
ATOM 717 N N . GLY A 1 94 ? 7.226 -6.692 -11.545 1.00 94.75 94 GLY A N 1
ATOM 718 C CA . GLY A 1 94 ? 6.996 -8.111 -11.278 1.00 94.75 94 GLY A CA 1
ATOM 719 C C . GLY A 1 94 ? 8.228 -8.995 -11.392 1.00 94.75 94 GLY A C 1
ATOM 720 O O . GLY A 1 94 ? 8.208 -10.088 -10.837 1.00 94.75 94 GLY A O 1
ATOM 721 N N . VAL A 1 95 ? 9.287 -8.541 -12.066 1.00 95.69 95 VAL A N 1
ATOM 722 C CA . VAL A 1 95 ? 10.525 -9.321 -12.218 1.00 95.69 95 VAL A CA 1
ATOM 723 C C . VAL A 1 95 ? 11.677 -8.809 -11.358 1.00 95.69 95 VAL A C 1
ATOM 725 O O . VAL A 1 95 ? 12.781 -9.336 -11.467 1.00 95.69 95 VAL A O 1
ATOM 728 N N . LEU A 1 96 ? 11.454 -7.782 -10.532 1.00 95.75 96 LEU A N 1
ATOM 729 C CA . LEU A 1 96 ? 12.499 -7.245 -9.664 1.00 95.75 96 LEU A CA 1
ATOM 730 C C . LEU A 1 96 ? 12.989 -8.306 -8.667 1.00 95.75 96 LEU A C 1
ATOM 732 O O . LEU A 1 96 ? 12.175 -9.087 -8.171 1.00 95.75 96 LEU A O 1
ATOM 736 N N . PRO A 1 97 ? 14.304 -8.346 -8.376 1.00 94.19 97 PRO A N 1
ATOM 737 C CA . PRO A 1 97 ? 14.861 -9.308 -7.438 1.00 94.19 97 PRO A CA 1
ATOM 738 C C . PRO A 1 97 ? 14.591 -8.855 -6.000 1.00 94.19 97 PRO A C 1
ATOM 740 O O . PRO A 1 97 ? 14.022 -7.787 -5.765 1.00 94.19 97 PRO A O 1
ATOM 743 N N . ARG A 1 98 ? 15.064 -9.615 -5.018 1.00 92.56 98 ARG A N 1
ATOM 744 C CA . ARG A 1 98 ? 15.020 -9.192 -3.615 1.00 92.56 98 ARG A CA 1
ATOM 745 C C . ARG A 1 98 ? 15.845 -7.906 -3.405 1.00 92.56 98 ARG A C 1
ATOM 747 O O . ARG A 1 98 ? 16.841 -7.700 -4.106 1.00 92.56 98 ARG A O 1
ATOM 754 N N . PRO A 1 99 ? 15.445 -6.991 -2.497 1.00 93.06 99 PRO A N 1
ATOM 755 C CA . PRO A 1 99 ? 16.188 -5.755 -2.261 1.00 93.06 99 PRO A CA 1
ATOM 756 C C . PRO A 1 99 ? 17.637 -6.002 -1.815 1.00 93.06 99 PRO A C 1
ATOM 758 O O . PRO A 1 99 ? 17.869 -6.576 -0.755 1.00 93.06 99 PRO A O 1
ATOM 761 N N . HIS A 1 100 ? 18.595 -5.493 -2.593 1.00 92.62 100 HIS A N 1
ATOM 762 C CA . HIS A 1 100 ? 20.032 -5.595 -2.318 1.00 92.62 100 HIS A CA 1
ATOM 763 C C . HIS A 1 100 ? 20.541 -4.404 -1.468 1.00 92.62 100 HIS A C 1
ATOM 765 O O . HIS A 1 100 ? 20.034 -3.284 -1.629 1.00 92.62 100 HIS A O 1
ATOM 771 N N . PRO A 1 101 ? 21.562 -4.580 -0.602 1.00 89.50 101 PRO A N 1
ATOM 772 C CA . PRO A 1 101 ? 22.128 -3.496 0.210 1.00 89.50 101 PRO A CA 1
ATOM 773 C C . PRO A 1 101 ? 22.841 -2.414 -0.616 1.00 89.50 101 PRO A C 1
ATOM 775 O O . PRO A 1 101 ? 22.691 -1.232 -0.331 1.00 89.50 101 PRO A O 1
ATOM 778 N N . ASP A 1 102 ? 23.573 -2.790 -1.667 1.00 92.00 102 ASP A N 1
ATOM 779 C CA . ASP A 1 102 ? 24.370 -1.838 -2.467 1.00 92.00 102 ASP A CA 1
ATOM 780 C C . ASP A 1 102 ? 23.671 -1.326 -3.736 1.00 92.00 102 ASP A C 1
ATOM 782 O O . ASP A 1 102 ? 24.191 -0.439 -4.420 1.00 92.00 102 ASP A O 1
ATOM 786 N N . VAL A 1 103 ? 22.512 -1.890 -4.089 1.00 94.81 103 VAL A N 1
ATOM 787 C CA . VAL A 1 103 ? 21.789 -1.561 -5.324 1.00 94.81 103 VAL A CA 1
ATOM 788 C C . VAL A 1 103 ? 20.314 -1.373 -5.016 1.00 94.81 103 VAL A C 1
ATOM 790 O O . VAL A 1 103 ? 19.675 -2.197 -4.361 1.00 94.81 103 VAL A O 1
ATOM 793 N N . VAL A 1 104 ? 19.777 -0.268 -5.513 1.00 96.75 104 VAL A N 1
ATOM 794 C CA . VAL A 1 104 ? 18.368 0.088 -5.411 1.00 96.75 104 VAL A CA 1
ATOM 795 C C . VAL A 1 104 ? 17.750 0.166 -6.796 1.00 96.75 104 VAL A C 1
ATOM 797 O O . VAL A 1 104 ? 18.456 0.299 -7.797 1.00 96.75 104 VAL A O 1
ATOM 800 N N . TYR A 1 105 ? 16.427 0.090 -6.847 1.00 97.56 105 TYR A N 1
ATOM 801 C CA . TYR A 1 105 ? 15.676 0.316 -8.069 1.00 97.56 105 TYR A CA 1
ATOM 802 C C . TYR A 1 105 ? 14.947 1.649 -7.979 1.00 97.56 105 TYR A C 1
ATOM 804 O O . TYR A 1 105 ? 14.318 1.949 -6.968 1.00 97.56 105 TYR A O 1
ATOM 812 N N . GLU A 1 106 ? 15.046 2.442 -9.040 1.00 97.50 106 GLU A N 1
ATOM 813 C CA . GLU A 1 106 ? 14.322 3.705 -9.180 1.00 97.50 106 GLU A CA 1
ATOM 814 C C . GLU A 1 106 ? 13.242 3.559 -10.240 1.00 97.50 106 GLU A C 1
ATOM 816 O O . GLU A 1 106 ? 13.512 3.019 -11.320 1.00 97.50 106 GLU A O 1
ATOM 821 N N . PHE A 1 107 ? 12.044 4.061 -9.948 1.00 96.38 107 PHE A N 1
ATOM 822 C CA . PHE A 1 107 ? 10.976 4.144 -10.932 1.00 96.38 107 PHE A CA 1
ATOM 823 C C . PHE A 1 107 ? 11.349 5.135 -12.039 1.00 96.38 107 PHE A C 1
ATOM 825 O O . PHE A 1 107 ? 11.993 6.161 -11.812 1.00 96.38 107 PHE A O 1
ATOM 832 N N . ILE A 1 108 ? 10.966 4.820 -13.271 1.00 97.38 108 ILE A N 1
ATOM 833 C CA . ILE A 1 108 ? 11.221 5.652 -14.435 1.00 97.38 108 ILE A CA 1
ATOM 834 C C . ILE A 1 108 ? 10.150 5.437 -15.505 1.00 97.38 108 ILE A C 1
ATOM 836 O O . ILE A 1 108 ? 9.791 4.315 -15.857 1.00 97.38 108 ILE A O 1
ATOM 840 N N . THR A 1 109 ? 9.658 6.536 -16.069 1.00 97.31 109 THR A N 1
ATOM 841 C CA . THR A 1 109 ? 8.748 6.515 -17.221 1.00 97.31 109 THR A CA 1
ATOM 842 C C . THR A 1 109 ? 9.531 6.498 -18.534 1.00 97.31 109 THR A C 1
ATOM 844 O O . THR A 1 109 ? 10.727 6.801 -18.566 1.00 97.31 109 THR A O 1
ATOM 847 N N . LEU A 1 110 ? 8.864 6.225 -19.661 1.00 97.44 110 LEU A N 1
ATOM 848 C CA . LEU A 1 110 ? 9.506 6.343 -20.977 1.00 97.44 110 LEU A CA 1
ATOM 849 C C . LEU A 1 110 ? 10.027 7.768 -21.252 1.00 97.44 110 LEU A C 1
ATOM 851 O O . LEU A 1 110 ? 11.135 7.926 -21.764 1.00 97.44 110 LEU A O 1
ATOM 855 N N . ARG A 1 111 ? 9.295 8.812 -20.837 1.00 97.38 111 ARG A N 1
ATOM 856 C CA . ARG A 1 111 ? 9.781 10.202 -20.888 1.00 97.38 111 ARG A CA 1
ATOM 857 C C . ARG A 1 111 ? 11.022 10.405 -20.019 1.00 97.38 111 ARG A C 1
ATOM 859 O O . ARG A 1 111 ? 11.983 11.027 -20.469 1.00 97.38 111 ARG A O 1
ATOM 866 N N . GLY A 1 112 ? 11.028 9.866 -18.800 1.00 96.25 112 GLY A N 1
ATOM 867 C CA . GLY A 1 112 ? 12.195 9.904 -17.915 1.00 96.25 112 GLY A CA 1
ATOM 868 C C . GLY A 1 112 ? 13.422 9.230 -18.538 1.00 96.25 112 GLY A C 1
ATOM 869 O O . GLY A 1 112 ? 14.524 9.779 -18.483 1.00 96.25 112 GLY A O 1
ATOM 870 N N . LEU A 1 113 ? 13.229 8.087 -19.208 1.00 96.69 113 LEU A N 1
ATOM 871 C CA . LEU A 1 113 ? 14.301 7.392 -19.923 1.00 96.69 113 LEU A CA 1
ATOM 872 C C . LEU A 1 113 ? 14.909 8.255 -21.025 1.00 96.69 113 LEU A C 1
ATOM 874 O O . LEU A 1 113 ? 16.131 8.292 -21.143 1.00 96.69 113 LEU A O 1
ATOM 878 N N . ILE A 1 114 ? 14.085 8.965 -21.800 1.00 95.94 114 ILE A N 1
ATOM 879 C CA . ILE A 1 114 ? 14.558 9.876 -22.853 1.00 95.94 114 ILE A CA 1
ATOM 880 C C . ILE A 1 114 ? 15.418 10.992 -22.254 1.00 95.94 114 ILE A C 1
ATOM 882 O O . ILE A 1 114 ? 16.511 11.253 -22.760 1.00 95.94 114 ILE A O 1
ATOM 886 N N . SER A 1 115 ? 14.963 11.614 -21.164 1.00 95.12 115 SER A N 1
ATOM 887 C CA . SER A 1 115 ? 15.684 12.708 -20.499 1.00 95.12 115 SER A CA 1
ATOM 888 C C . SER A 1 115 ? 17.070 12.297 -20.000 1.00 95.12 115 SER A C 1
ATOM 890 O O . SER A 1 115 ? 17.996 13.106 -20.015 1.00 95.12 115 SER A O 1
ATOM 892 N N . LEU A 1 116 ? 17.229 11.040 -19.579 1.00 95.44 116 LEU A N 1
ATOM 893 C CA . LEU A 1 116 ? 18.476 10.519 -19.015 1.00 95.44 116 LEU A CA 1
ATOM 894 C C . LEU A 1 116 ? 19.301 9.699 -20.023 1.00 95.44 116 LEU A C 1
ATOM 896 O O . LEU A 1 116 ? 20.356 9.171 -19.665 1.00 95.44 116 LEU A O 1
ATOM 900 N N . TRP A 1 117 ? 18.842 9.581 -21.274 1.00 96.12 117 TRP A N 1
ATOM 901 C CA . TRP A 1 117 ? 19.405 8.647 -22.247 1.00 96.12 117 TRP A CA 1
ATOM 902 C C . TRP A 1 117 ? 20.861 8.983 -22.632 1.00 96.12 117 TRP A C 1
ATOM 904 O O . TRP A 1 117 ? 21.135 10.088 -23.115 1.00 96.12 117 TRP A O 1
ATOM 914 N N . PRO A 1 118 ? 21.817 8.038 -22.521 1.00 94.06 118 PRO A N 1
ATOM 915 C CA . PRO A 1 118 ? 23.196 8.276 -22.941 1.00 94.06 118 PRO A CA 1
ATOM 916 C C . PRO A 1 118 ? 23.329 8.426 -24.465 1.00 94.06 118 PRO A C 1
ATOM 918 O O . PRO A 1 118 ? 22.816 7.618 -25.243 1.00 94.06 118 PRO A O 1
ATOM 921 N N . ARG A 1 119 ? 24.096 9.430 -24.915 1.00 88.56 119 ARG A N 1
ATOM 922 C CA . ARG A 1 119 ? 24.258 9.769 -26.348 1.00 88.56 119 ARG A CA 1
ATOM 923 C C . ARG A 1 119 ? 24.849 8.651 -27.205 1.00 88.56 119 ARG A C 1
ATOM 925 O O . ARG A 1 119 ? 24.643 8.647 -28.419 1.00 88.56 119 ARG A O 1
ATOM 932 N N . ASP A 1 120 ? 25.590 7.730 -26.611 1.00 88.94 120 ASP A N 1
ATOM 933 C CA . ASP A 1 120 ? 26.332 6.655 -27.273 1.00 88.94 120 ASP A CA 1
ATOM 934 C C . ASP A 1 120 ? 25.693 5.268 -27.102 1.00 88.94 120 ASP A C 1
ATOM 936 O O . ASP A 1 120 ? 26.227 4.279 -27.601 1.00 88.94 120 ASP A O 1
ATOM 940 N N . VAL A 1 121 ? 24.521 5.188 -26.465 1.00 93.94 121 VAL A N 1
ATOM 941 C CA . VAL A 1 121 ? 23.763 3.944 -26.304 1.00 93.94 121 VAL A CA 1
ATOM 942 C C . VAL A 1 121 ? 22.606 3.899 -27.302 1.00 93.94 121 VAL A C 1
ATOM 944 O O . VAL A 1 121 ? 21.925 4.899 -27.549 1.00 93.94 121 VAL A O 1
ATOM 947 N N . ARG A 1 122 ? 22.401 2.735 -27.926 1.00 92.00 122 ARG A N 1
ATOM 948 C CA . ARG A 1 122 ? 21.385 2.520 -28.977 1.00 92.00 122 ARG A CA 1
ATOM 949 C C . ARG A 1 122 ? 20.426 1.376 -28.680 1.00 92.00 122 ARG A C 1
ATOM 951 O O . ARG A 1 122 ? 19.571 1.090 -29.507 1.00 92.00 122 ARG A O 1
ATOM 958 N N . VAL A 1 123 ? 20.560 0.722 -27.532 1.00 95.88 123 VAL A N 1
ATOM 959 C CA . VAL A 1 123 ? 19.735 -0.431 -27.172 1.00 95.88 123 VAL A CA 1
ATOM 960 C C . VAL A 1 123 ? 19.137 -0.208 -25.791 1.00 95.88 123 VAL A C 1
ATOM 962 O O . VAL A 1 123 ? 19.872 -0.001 -24.823 1.00 95.88 123 VAL A O 1
ATOM 965 N N . LEU A 1 124 ? 17.811 -0.266 -25.721 1.00 97.38 124 LEU A N 1
ATOM 966 C CA . LEU A 1 124 ? 17.066 -0.479 -24.486 1.00 97.38 124 LEU A CA 1
ATOM 967 C C . LEU A 1 124 ? 16.735 -1.964 -24.397 1.00 97.38 124 LEU A C 1
ATOM 969 O O . LEU A 1 124 ? 16.156 -2.518 -25.327 1.00 97.38 124 LEU A O 1
ATOM 973 N N . LEU A 1 125 ? 17.093 -2.602 -23.293 1.00 97.50 125 LEU A N 1
ATOM 974 C CA . LEU A 1 125 ? 16.668 -3.955 -22.974 1.00 97.50 125 LEU A CA 1
ATOM 975 C C . LEU A 1 125 ? 15.688 -3.883 -21.806 1.00 97.50 125 LEU A C 1
ATOM 977 O O . LEU A 1 125 ? 16.071 -3.539 -20.690 1.00 97.50 125 LEU A O 1
ATOM 981 N N . VAL A 1 126 ? 14.424 -4.193 -22.073 1.00 98.19 126 VAL A N 1
ATOM 982 C CA . VAL A 1 126 ? 13.402 -4.319 -21.034 1.00 98.19 126 VAL A CA 1
ATOM 983 C C . VAL A 1 126 ? 13.362 -5.769 -20.571 1.00 98.19 126 VAL A C 1
ATOM 985 O O . VAL A 1 126 ? 13.368 -6.673 -21.406 1.00 98.19 126 VAL A O 1
ATOM 988 N N . ASN A 1 127 ? 13.308 -5.988 -19.257 1.00 97.81 127 ASN A N 1
ATOM 989 C CA . ASN A 1 127 ? 13.193 -7.304 -18.628 1.00 97.81 127 ASN A CA 1
ATOM 990 C C . ASN A 1 127 ? 14.320 -8.275 -19.022 1.00 97.81 127 ASN A C 1
ATOM 992 O O . ASN A 1 127 ? 14.079 -9.467 -19.213 1.00 97.81 127 ASN A O 1
ATOM 996 N N . GLY A 1 128 ? 15.548 -7.764 -19.174 1.00 95.75 128 GLY A N 1
ATOM 997 C CA . GLY A 1 128 ? 16.725 -8.559 -19.541 1.00 95.75 128 GLY A CA 1
ATOM 998 C C . GLY A 1 128 ? 16.925 -9.780 -18.637 1.00 95.75 128 GLY A C 1
ATOM 999 O O . GLY A 1 128 ? 16.638 -9.716 -17.450 1.00 95.75 128 GLY A O 1
ATOM 1000 N N . ALA A 1 129 ? 17.396 -10.892 -19.214 1.00 94.50 129 ALA A N 1
ATOM 1001 C CA . ALA A 1 129 ? 17.573 -12.173 -18.514 1.00 94.50 129 ALA A CA 1
ATOM 1002 C C . ALA A 1 129 ? 16.293 -12.725 -17.845 1.00 94.50 129 ALA A C 1
ATOM 1004 O O . ALA A 1 129 ? 16.358 -13.420 -16.833 1.00 94.50 129 ALA A O 1
ATOM 1005 N N . THR A 1 130 ? 15.126 -12.442 -18.432 1.00 96.19 130 THR A N 1
ATOM 1006 C CA . THR A 1 130 ? 13.845 -13.051 -18.045 1.00 96.19 130 THR A CA 1
ATOM 1007 C C . THR A 1 130 ? 13.090 -13.565 -19.278 1.00 96.19 130 THR A C 1
ATOM 1009 O O . THR A 1 130 ? 13.371 -13.114 -20.396 1.00 96.19 130 THR A O 1
ATOM 1012 N N . PRO A 1 131 ? 12.068 -14.428 -19.117 1.00 95.56 131 PRO A N 1
ATOM 1013 C CA . PRO A 1 131 ? 11.283 -14.948 -20.243 1.00 95.56 131 PRO A CA 1
ATOM 1014 C C . PRO A 1 131 ? 10.540 -13.867 -21.043 1.00 95.56 131 PRO A C 1
ATOM 1016 O O . PRO A 1 131 ? 10.202 -14.067 -22.211 1.00 95.56 131 PRO A O 1
ATOM 1019 N N . CYS A 1 132 ? 10.288 -12.706 -20.431 1.00 95.81 132 CYS A N 1
ATOM 1020 C CA . CYS A 1 132 ? 9.629 -11.564 -21.065 1.00 95.81 132 CYS A CA 1
ATOM 1021 C C . CYS A 1 132 ? 10.609 -10.483 -21.555 1.00 95.81 132 CYS A C 1
ATOM 1023 O O . CYS A 1 132 ? 10.190 -9.361 -21.823 1.00 95.81 132 CYS A O 1
ATOM 1025 N N . ALA A 1 133 ? 11.898 -10.811 -21.709 1.00 96.81 133 ALA A N 1
ATOM 1026 C CA . ALA A 1 133 ? 12.904 -9.885 -22.218 1.00 96.81 133 ALA A CA 1
ATOM 1027 C C . ALA A 1 133 ? 12.580 -9.384 -23.634 1.00 96.81 133 ALA A C 1
ATOM 1029 O O . ALA A 1 133 ? 12.280 -10.174 -24.536 1.00 96.81 133 ALA A O 1
ATOM 1030 N N . ARG A 1 134 ? 12.725 -8.073 -23.862 1.00 96.50 134 ARG A N 1
ATOM 1031 C CA . ARG A 1 134 ? 12.582 -7.463 -25.190 1.00 96.50 134 ARG A CA 1
ATOM 1032 C C . ARG A 1 134 ? 13.563 -6.317 -25.403 1.00 96.50 134 ARG A C 1
ATOM 1034 O O . ARG A 1 134 ? 13.715 -5.442 -24.553 1.00 96.50 134 ARG A O 1
ATOM 1041 N N . ALA A 1 135 ? 14.227 -6.326 -26.557 1.00 95.88 135 ALA A N 1
ATOM 1042 C CA . ALA A 1 135 ? 15.169 -5.288 -26.956 1.00 95.88 135 ALA A CA 1
ATOM 1043 C C . ALA A 1 135 ? 14.524 -4.294 -27.932 1.00 95.88 135 ALA A C 1
ATOM 1045 O O . ALA A 1 135 ? 13.811 -4.690 -28.853 1.00 95.88 135 ALA A O 1
ATOM 1046 N N . PHE A 1 136 ? 14.845 -3.016 -27.757 1.00 95.44 136 PHE A N 1
ATOM 1047 C CA . PHE A 1 136 ? 14.386 -1.901 -28.577 1.00 95.44 136 PHE A CA 1
ATOM 1048 C C . PHE A 1 136 ? 15.588 -1.114 -29.090 1.00 95.44 136 PHE A C 1
ATOM 1050 O O . PHE A 1 136 ? 16.532 -0.831 -28.341 1.00 95.44 136 PHE A O 1
ATOM 1057 N N . LEU A 1 137 ? 15.561 -0.750 -30.372 1.00 93.50 137 LEU A N 1
ATOM 1058 C CA . LEU A 1 137 ? 16.568 0.129 -30.954 1.00 93.50 137 LEU A CA 1
ATOM 1059 C C . LEU A 1 137 ? 16.236 1.565 -30.570 1.00 93.50 137 LEU A C 1
ATOM 1061 O O . LEU A 1 137 ? 15.361 2.175 -31.162 1.00 93.50 137 LEU A O 1
ATOM 1065 N N . ALA A 1 138 ? 16.967 2.124 -29.613 1.00 92.00 138 ALA A N 1
ATOM 1066 C CA . ALA A 1 138 ? 16.793 3.490 -29.131 1.00 92.00 138 ALA A CA 1
ATOM 1067 C C . ALA A 1 138 ? 17.357 4.522 -30.133 1.00 92.00 138 ALA A C 1
ATOM 1069 O O . ALA A 1 138 ? 18.303 5.261 -29.835 1.00 92.00 138 ALA A O 1
ATOM 1070 N N . GLY A 1 139 ? 16.830 4.523 -31.358 1.00 91.62 139 GLY A N 1
ATOM 1071 C CA . GLY A 1 139 ? 17.038 5.562 -32.366 1.00 91.62 139 GLY A CA 1
ATOM 1072 C C . GLY A 1 139 ? 16.266 6.841 -32.034 1.00 91.62 139 GLY A C 1
ATOM 1073 O O . GLY A 1 139 ? 15.631 6.934 -30.987 1.00 91.62 139 GLY A O 1
ATOM 1074 N N . GLU A 1 140 ? 16.346 7.849 -32.901 1.00 90.81 140 GLU A N 1
ATOM 1075 C CA . GLU A 1 140 ? 15.548 9.076 -32.745 1.00 90.81 140 GLU A CA 1
ATOM 1076 C C . GLU A 1 140 ? 14.053 8.785 -32.935 1.00 90.81 140 GLU A C 1
ATOM 1078 O O . GLU A 1 140 ? 13.289 9.036 -32.008 1.00 90.81 140 GLU A O 1
ATOM 1083 N N . ASP A 1 141 ? 13.678 8.135 -34.039 1.00 92.25 141 ASP A N 1
ATOM 1084 C CA . ASP A 1 141 ? 12.287 7.765 -34.358 1.00 92.25 141 ASP A CA 1
ATOM 1085 C C . ASP A 1 141 ? 11.638 6.878 -33.275 1.00 92.25 141 ASP A C 1
ATOM 1087 O O . ASP A 1 141 ? 10.484 7.065 -32.885 1.00 92.25 141 ASP A O 1
ATOM 1091 N N . GLU A 1 142 ? 12.398 5.924 -32.725 1.00 93.62 142 GLU A N 1
ATOM 1092 C CA . GLU A 1 142 ? 11.906 5.057 -31.647 1.00 93.62 142 GLU A CA 1
ATOM 1093 C C . GLU A 1 142 ? 11.664 5.863 -30.359 1.00 93.62 142 GLU A C 1
ATOM 1095 O O . GLU A 1 142 ? 10.645 5.688 -29.694 1.00 93.62 142 GLU A O 1
ATOM 1100 N N . ARG A 1 143 ? 12.567 6.792 -30.007 1.00 95.31 143 ARG A N 1
ATOM 1101 C CA . ARG A 1 143 ? 12.375 7.658 -28.833 1.00 95.31 143 ARG A CA 1
ATOM 1102 C C . ARG A 1 143 ? 11.215 8.636 -29.017 1.00 95.31 143 ARG A C 1
ATOM 1104 O O . ARG A 1 143 ? 10.561 8.963 -28.032 1.00 95.31 143 ARG A O 1
ATOM 1111 N N . GLU A 1 144 ? 10.942 9.090 -30.238 1.00 96.19 144 GLU A N 1
ATOM 1112 C CA . GLU A 1 144 ? 9.736 9.873 -30.534 1.00 96.19 144 GLU A CA 1
ATOM 1113 C C . GLU A 1 144 ? 8.470 9.035 -30.306 1.00 96.19 144 GLU A C 1
ATOM 1115 O O . GLU A 1 144 ? 7.529 9.499 -29.663 1.00 96.19 144 GLU A O 1
ATOM 1120 N N . THR A 1 145 ? 8.489 7.763 -30.713 1.00 96.44 145 THR A N 1
ATOM 1121 C CA . THR A 1 145 ? 7.402 6.814 -30.425 1.00 96.44 145 THR A CA 1
ATOM 1122 C C . THR A 1 145 ? 7.204 6.626 -28.919 1.00 96.44 145 THR A C 1
ATOM 1124 O O . THR A 1 145 ? 6.077 6.671 -28.432 1.00 96.44 145 THR A O 1
ATOM 1127 N N . TRP A 1 146 ? 8.285 6.464 -28.150 1.00 97.31 146 TRP A N 1
ATOM 1128 C CA . TRP A 1 146 ? 8.215 6.348 -26.688 1.00 97.31 146 TRP A CA 1
ATOM 1129 C C . TRP A 1 146 ? 7.600 7.581 -26.028 1.00 97.31 146 TRP A C 1
ATOM 1131 O O . TRP A 1 146 ? 6.806 7.445 -25.097 1.00 97.31 146 TRP A O 1
ATOM 1141 N N . LEU A 1 147 ? 7.963 8.772 -26.507 1.00 97.75 147 LEU A N 1
ATOM 1142 C CA . LEU A 1 147 ? 7.412 10.030 -26.018 1.00 97.75 147 LEU A CA 1
ATOM 1143 C C . LEU A 1 147 ? 5.911 10.126 -26.309 1.00 97.75 147 LEU A C 1
ATOM 1145 O O . LEU A 1 147 ? 5.142 10.424 -25.401 1.00 97.75 147 LEU A O 1
ATOM 1149 N N . GLY A 1 148 ? 5.499 9.813 -27.541 1.00 98.19 148 GLY A N 1
ATOM 1150 C CA . GLY A 1 148 ? 4.089 9.812 -27.928 1.00 98.19 148 GLY A CA 1
ATOM 1151 C C . GLY A 1 148 ? 3.255 8.824 -27.110 1.00 98.19 148 GLY A C 1
ATOM 1152 O O . GLY A 1 148 ? 2.183 9.178 -26.633 1.00 98.19 148 GLY A O 1
ATOM 1153 N N . LEU A 1 149 ? 3.771 7.612 -26.880 1.00 98.25 149 LEU A N 1
ATOM 1154 C CA . LEU A 1 149 ? 3.093 6.611 -26.052 1.00 98.25 149 LEU A CA 1
ATOM 1155 C C . LEU A 1 149 ? 2.996 7.020 -24.583 1.00 98.25 149 LEU A C 1
ATOM 1157 O O . LEU A 1 149 ? 1.982 6.754 -23.951 1.00 98.25 149 LEU A O 1
ATOM 1161 N N . HIS A 1 150 ? 4.034 7.649 -24.033 1.00 97.81 150 HIS A N 1
ATOM 1162 C CA . HIS A 1 150 ? 3.970 8.183 -22.676 1.00 97.81 150 HIS A CA 1
ATOM 1163 C C . HIS A 1 150 ? 2.886 9.258 -22.557 1.00 97.81 150 HIS A C 1
ATOM 1165 O O . HIS A 1 150 ? 2.094 9.202 -21.626 1.00 97.81 150 HIS A O 1
ATOM 1171 N N . ASP A 1 151 ? 2.819 10.182 -23.516 1.00 97.88 151 ASP A N 1
ATOM 1172 C CA . ASP A 1 151 ? 1.833 11.270 -23.508 1.00 97.88 151 ASP A CA 1
ATOM 1173 C C . ASP A 1 151 ? 0.400 10.780 -23.712 1.00 97.88 151 ASP A C 1
ATOM 1175 O O . ASP A 1 151 ? -0.539 11.415 -23.241 1.00 97.88 151 ASP A O 1
ATOM 1179 N N . GLU A 1 152 ? 0.232 9.656 -24.408 1.00 98.00 152 GLU A N 1
ATOM 1180 C CA . GLU A 1 152 ? -1.065 9.014 -24.608 1.00 98.00 152 GLU A CA 1
ATOM 1181 C C . GLU A 1 152 ? -1.511 8.190 -23.389 1.00 98.00 152 GLU A C 1
ATOM 1183 O O . GLU A 1 152 ? -2.705 8.150 -23.103 1.00 98.00 152 GLU A O 1
ATOM 1188 N N . LEU A 1 153 ? -0.592 7.483 -22.719 1.00 97.75 153 LEU A N 1
ATOM 1189 C CA . LEU A 1 153 ? -0.951 6.359 -21.841 1.00 97.75 153 LEU A CA 1
ATOM 1190 C C . LEU A 1 153 ? -0.528 6.501 -20.382 1.00 97.75 153 LEU A C 1
ATOM 1192 O O . LEU A 1 153 ? -1.080 5.793 -19.543 1.00 97.75 153 LEU A O 1
ATOM 1196 N N . PHE A 1 154 ? 0.478 7.317 -20.070 1.00 97.12 154 PHE A N 1
ATOM 1197 C CA . PHE A 1 154 ? 0.950 7.438 -18.696 1.00 97.12 154 PHE A CA 1
ATOM 1198 C C . PHE A 1 154 ? 0.129 8.474 -17.935 1.00 97.12 154 PHE A C 1
ATOM 1200 O O . PHE A 1 154 ? 0.158 9.664 -18.248 1.00 97.12 154 PHE A O 1
ATOM 1207 N N . GLU A 1 155 ? -0.514 8.026 -16.866 1.00 95.12 155 GLU A N 1
ATOM 1208 C CA . GLU A 1 155 ? -1.166 8.881 -15.883 1.00 95.12 155 GLU A CA 1
ATOM 1209 C C . GLU A 1 155 ? -0.525 8.596 -14.517 1.00 95.12 155 GLU A C 1
ATOM 1211 O O . GLU A 1 155 ? -0.433 7.422 -14.154 1.00 95.12 155 GLU A O 1
ATOM 1216 N N . PRO A 1 156 ? -0.069 9.614 -13.755 1.00 88.88 156 PRO A N 1
ATOM 1217 C CA . PRO A 1 156 ? 0.648 9.406 -12.492 1.00 88.88 156 PRO A CA 1
ATOM 1218 C C . PRO A 1 156 ? -0.039 8.448 -11.510 1.00 88.88 156 PRO A C 1
ATOM 1220 O O . PRO A 1 156 ? 0.641 7.635 -10.895 1.00 88.88 156 PRO A O 1
ATOM 1223 N N . ASP A 1 157 ? -1.371 8.498 -11.439 1.00 88.50 157 ASP A N 1
ATOM 1224 C CA . ASP A 1 157 ? -2.193 7.647 -10.571 1.00 88.50 157 ASP A CA 1
ATOM 1225 C C . ASP A 1 157 ? -3.013 6.611 -11.367 1.00 88.50 157 ASP A C 1
ATOM 1227 O O . ASP A 1 157 ? -3.901 5.956 -10.828 1.00 88.50 157 ASP A O 1
ATOM 1231 N N . GLY A 1 158 ? -2.734 6.429 -12.664 1.00 88.56 158 GLY A N 1
ATOM 1232 C CA . GLY A 1 158 ? -3.521 5.558 -13.552 1.00 88.56 158 GLY A CA 1
ATOM 1233 C C . GLY A 1 158 ? -3.440 4.067 -13.205 1.00 88.56 158 GLY A C 1
ATOM 1234 O O . GLY A 1 158 ? -4.241 3.264 -13.684 1.00 88.56 158 GLY A O 1
ATOM 1235 N N . THR A 1 159 ? -2.473 3.688 -12.369 1.00 88.38 159 THR A N 1
ATOM 1236 C CA . THR A 1 159 ? -2.289 2.324 -11.864 1.00 88.38 159 THR A CA 1
ATOM 1237 C C . THR A 1 159 ? -2.755 2.131 -10.423 1.00 88.38 159 THR A C 1
ATOM 1239 O O . THR A 1 159 ? -2.594 1.030 -9.901 1.00 88.38 159 THR A O 1
ATOM 1242 N N . CYS A 1 160 ? -3.299 3.166 -9.784 1.00 94.00 160 CYS A N 1
ATOM 1243 C CA . CYS A 1 160 ? -3.859 3.110 -8.436 1.00 94.00 160 CYS A CA 1
ATOM 1244 C C . CYS A 1 160 ? -5.209 2.368 -8.412 1.00 94.00 160 CYS A C 1
ATOM 1246 O O . CYS A 1 160 ? -5.720 1.931 -9.444 1.00 94.00 160 CYS A O 1
ATOM 1248 N N . ASP A 1 161 ? -5.775 2.199 -7.217 1.00 95.88 161 ASP A N 1
ATOM 1249 C CA . ASP A 1 161 ? -7.110 1.626 -6.988 1.00 95.88 161 ASP A CA 1
ATOM 1250 C C . ASP A 1 161 ? -7.343 0.255 -7.650 1.00 95.88 161 ASP A C 1
ATOM 1252 O O . ASP A 1 161 ? -8.377 -0.014 -8.270 1.00 95.88 161 ASP A O 1
ATOM 1256 N N . ARG A 1 162 ? -6.368 -0.651 -7.507 1.00 95.38 162 ARG A N 1
ATOM 1257 C CA . ARG A 1 162 ? -6.435 -2.009 -8.065 1.00 95.38 162 ARG A CA 1
ATOM 1258 C C . ARG A 1 162 ? -5.874 -3.060 -7.123 1.00 95.38 162 ARG A C 1
ATOM 1260 O O . ARG A 1 162 ? -5.002 -2.797 -6.303 1.00 95.38 162 ARG A O 1
ATOM 1267 N N . ILE A 1 163 ? -6.345 -4.292 -7.287 1.00 96.88 163 ILE A N 1
ATOM 1268 C CA . ILE A 1 163 ? -5.785 -5.455 -6.596 1.00 96.88 163 ILE A CA 1
ATOM 1269 C C . ILE A 1 163 ? -4.696 -6.051 -7.480 1.00 96.88 163 ILE A C 1
ATOM 1271 O O . ILE A 1 163 ? -4.981 -6.542 -8.569 1.00 96.88 163 ILE A O 1
ATOM 1275 N N . GLU A 1 164 ? -3.458 -6.025 -6.994 1.00 95.12 164 GLU A N 1
ATOM 1276 C CA . GLU A 1 164 ? -2.331 -6.724 -7.607 1.00 95.12 164 GLU A CA 1
ATOM 1277 C C . GLU A 1 164 ? -1.906 -7.885 -6.695 1.00 95.12 164 GLU A C 1
ATOM 1279 O O . GLU A 1 164 ? -1.498 -7.690 -5.546 1.00 95.12 164 GLU A O 1
ATOM 1284 N N . THR A 1 165 ? -1.983 -9.109 -7.220 1.00 95.31 165 THR A N 1
ATOM 1285 C CA . THR A 1 165 ? -1.616 -10.341 -6.505 1.00 95.31 165 THR A CA 1
ATOM 1286 C C . THR A 1 165 ? -0.482 -11.044 -7.243 1.00 95.31 165 THR A C 1
ATOM 1288 O O . THR A 1 165 ? -0.632 -11.455 -8.397 1.00 95.31 165 THR A O 1
ATOM 1291 N N . ARG A 1 166 ? 0.665 -11.224 -6.575 1.00 94.50 166 ARG A N 1
ATOM 1292 C CA . ARG A 1 166 ? 1.779 -12.020 -7.101 1.00 94.50 166 ARG A CA 1
ATOM 1293 C C . ARG A 1 166 ? 1.434 -13.502 -7.096 1.00 94.50 166 ARG A C 1
ATOM 1295 O O . ARG A 1 166 ? 0.902 -14.030 -6.124 1.00 94.50 166 ARG A O 1
ATOM 1302 N N . ARG A 1 167 ? 1.792 -14.186 -8.176 1.00 93.56 167 ARG A N 1
ATOM 1303 C CA . ARG A 1 167 ? 1.653 -15.642 -8.341 1.00 93.56 167 ARG A CA 1
ATOM 1304 C C . ARG A 1 167 ? 2.911 -16.400 -7.924 1.00 93.56 167 ARG A C 1
ATOM 1306 O O . ARG A 1 167 ? 2.842 -17.600 -7.680 1.00 93.56 167 ARG A O 1
ATOM 1313 N N . THR A 1 168 ? 4.044 -15.706 -7.853 1.00 90.94 168 THR A N 1
ATOM 1314 C CA . THR A 1 168 ? 5.363 -16.235 -7.480 1.00 90.94 168 THR A CA 1
ATOM 1315 C C . THR A 1 168 ? 6.020 -15.320 -6.447 1.00 90.94 168 THR A C 1
ATOM 1317 O O . THR A 1 168 ? 5.684 -14.141 -6.380 1.00 90.94 168 THR A O 1
ATOM 1320 N N . GLY A 1 169 ? 6.971 -15.837 -5.664 1.00 86.75 169 GLY A N 1
ATOM 1321 C CA . GLY A 1 169 ? 7.733 -15.030 -4.695 1.00 86.75 169 GLY A CA 1
ATOM 1322 C C . GLY A 1 169 ? 6.957 -14.614 -3.438 1.00 86.75 169 GLY A C 1
ATOM 1323 O O . GLY A 1 169 ? 7.466 -13.844 -2.633 1.00 86.75 169 GLY A O 1
ATOM 1324 N N . MET A 1 170 ? 5.733 -15.114 -3.244 1.00 90.50 170 MET A N 1
ATOM 1325 C CA . MET A 1 170 ? 4.988 -14.890 -2.002 1.00 90.50 170 MET A CA 1
ATOM 1326 C C . MET A 1 170 ? 5.531 -15.770 -0.866 1.00 90.50 170 MET A C 1
ATOM 1328 O O . MET A 1 170 ? 5.929 -16.911 -1.127 1.00 90.50 170 MET A O 1
ATOM 1332 N N . PRO A 1 171 ? 5.522 -15.291 0.393 1.00 92.94 171 PRO A N 1
ATOM 1333 C CA . PRO A 1 171 ? 5.932 -16.112 1.523 1.00 92.94 171 PRO A CA 1
ATOM 1334 C C . PRO A 1 171 ? 5.018 -17.331 1.678 1.00 92.94 171 PRO A C 1
ATOM 1336 O O . PRO A 1 171 ? 3.810 -17.257 1.459 1.00 92.94 171 PRO A O 1
ATOM 1339 N N . HIS A 1 172 ? 5.602 -18.456 2.088 1.00 89.81 172 HIS A N 1
ATOM 1340 C CA . HIS A 1 172 ? 4.855 -19.681 2.391 1.00 89.81 172 HIS A CA 1
ATOM 1341 C C . HIS A 1 172 ? 4.248 -19.683 3.800 1.00 89.81 172 HIS A C 1
ATOM 1343 O O . HIS A 1 172 ? 3.365 -20.490 4.078 1.00 89.81 172 HIS A O 1
ATOM 1349 N N . ASP A 1 173 ? 4.735 -18.815 4.688 1.00 94.75 173 ASP A N 1
ATOM 1350 C CA . ASP A 1 173 ? 4.232 -18.703 6.053 1.00 94.75 173 ASP A CA 1
ATOM 1351 C C . ASP A 1 173 ? 2.894 -17.950 6.086 1.00 94.75 173 ASP A C 1
ATOM 1353 O O . ASP A 1 173 ? 2.783 -16.808 5.629 1.00 94.75 173 ASP A O 1
ATOM 1357 N N . GLU A 1 174 ? 1.869 -18.592 6.649 1.00 93.94 174 GLU A N 1
ATOM 1358 C CA . GLU A 1 174 ? 0.523 -18.021 6.750 1.00 93.94 174 GLU A CA 1
ATOM 1359 C C . GLU A 1 174 ? 0.471 -16.794 7.670 1.00 93.94 174 GLU A C 1
ATOM 1361 O O . GLU A 1 174 ? -0.335 -15.891 7.442 1.00 93.94 174 GLU A O 1
ATOM 1366 N N . GLY A 1 175 ? 1.326 -16.733 8.698 1.00 96.12 175 GLY A N 1
ATOM 1367 C CA . GLY A 1 175 ? 1.421 -15.590 9.606 1.00 96.12 175 GLY A CA 1
ATOM 1368 C C . GLY A 1 175 ? 1.931 -14.341 8.891 1.00 96.12 175 GLY A C 1
ATOM 1369 O O . GLY A 1 175 ? 1.334 -13.270 9.021 1.00 96.12 175 GLY A O 1
ATOM 1370 N N . LEU A 1 176 ? 2.970 -14.494 8.068 1.00 97.25 176 LEU A N 1
ATOM 1371 C CA . LEU A 1 176 ? 3.466 -13.441 7.186 1.00 97.25 176 LEU A CA 1
ATOM 1372 C C . LEU A 1 176 ? 2.408 -13.039 6.161 1.00 97.25 176 LEU A C 1
ATOM 1374 O O . LEU A 1 176 ? 2.120 -11.852 6.050 1.00 97.25 176 LEU A O 1
ATOM 1378 N N . LEU A 1 177 ? 1.768 -13.985 5.463 1.00 97.69 177 LEU A N 1
ATOM 1379 C CA . LEU A 1 177 ? 0.691 -13.665 4.513 1.00 97.69 177 LEU A CA 1
ATOM 1380 C C . LEU A 1 177 ? -0.460 -12.892 5.173 1.00 97.69 177 LEU A C 1
ATOM 1382 O O . LEU A 1 177 ? -0.961 -11.926 4.594 1.00 97.69 177 LEU A O 1
ATOM 1386 N N . ARG A 1 178 ? -0.851 -13.264 6.397 1.00 98.25 178 ARG A N 1
ATOM 1387 C CA . ARG A 1 178 ? -1.869 -12.542 7.173 1.00 98.25 178 ARG A CA 1
ATOM 1388 C C . ARG A 1 178 ? -1.410 -11.134 7.532 1.00 98.25 178 ARG A C 1
ATOM 1390 O O . ARG A 1 178 ? -2.183 -10.193 7.380 1.00 98.25 178 ARG A O 1
ATOM 1397 N N . GLY A 1 179 ? -0.161 -10.977 7.964 1.00 98.44 179 GLY A N 1
ATOM 1398 C CA . GLY A 1 179 ? 0.450 -9.669 8.185 1.00 98.44 179 GLY A CA 1
ATOM 1399 C C . GLY A 1 179 ? 0.418 -8.805 6.928 1.00 98.44 179 GLY A C 1
ATOM 1400 O O . GLY A 1 179 ? -0.072 -7.682 6.954 1.00 98.44 179 GLY A O 1
ATOM 1401 N N . LEU A 1 180 ? 0.835 -9.359 5.788 1.00 98.50 180 LEU A N 1
ATOM 1402 C CA . LEU A 1 180 ? 0.823 -8.670 4.501 1.00 98.50 180 LEU A CA 1
ATOM 1403 C C . LEU A 1 180 ? -0.597 -8.232 4.099 1.00 98.50 180 LEU A C 1
ATOM 1405 O O . LEU A 1 180 ? -0.779 -7.099 3.651 1.00 98.50 180 LEU A O 1
ATOM 1409 N N . ALA A 1 181 ? -1.601 -9.087 4.322 1.00 98.50 181 ALA A N 1
ATOM 1410 C CA . ALA A 1 181 ? -3.015 -8.802 4.071 1.00 98.50 181 ALA A CA 1
ATOM 1411 C C . ALA A 1 181 ? -3.591 -7.658 4.933 1.00 98.50 181 ALA A C 1
ATOM 1413 O O . ALA A 1 181 ? -4.604 -7.061 4.558 1.00 98.50 181 ALA A O 1
ATOM 1414 N N . CYS A 1 182 ? -2.951 -7.299 6.053 1.00 98.62 182 CYS A N 1
ATOM 1415 C CA . CYS A 1 182 ? -3.365 -6.157 6.877 1.00 98.62 182 CYS A CA 1
ATOM 1416 C C . CYS A 1 182 ? -3.127 -4.815 6.159 1.00 98.62 182 CYS A C 1
ATOM 1418 O O . CYS A 1 182 ? -3.902 -3.877 6.333 1.00 98.62 182 CYS A O 1
ATOM 1420 N N . GLY A 1 183 ? -2.106 -4.730 5.298 1.00 98.25 183 GLY A N 1
ATOM 1421 C CA . GLY A 1 183 ? -1.795 -3.539 4.496 1.00 98.25 183 GLY A CA 1
ATOM 1422 C C . GLY A 1 183 ? -2.667 -3.357 3.245 1.00 98.25 183 GLY A C 1
ATOM 1423 O O . GLY A 1 183 ? -2.429 -2.437 2.464 1.00 98.25 183 GLY A O 1
ATOM 1424 N N . ALA A 1 184 ? -3.666 -4.220 3.030 1.00 98.19 184 ALA A N 1
ATOM 1425 C CA . ALA A 1 184 ? -4.398 -4.323 1.767 1.00 98.19 184 ALA A CA 1
ATOM 1426 C C . ALA A 1 184 ? -5.104 -3.032 1.322 1.00 98.19 184 ALA A C 1
ATOM 1428 O O . ALA A 1 184 ? -5.134 -2.751 0.129 1.00 98.19 184 ALA A O 1
ATOM 1429 N N . HIS A 1 185 ? -5.626 -2.227 2.255 1.00 98.38 185 HIS A N 1
ATOM 1430 C CA . HIS A 1 185 ? -6.250 -0.933 1.931 1.00 98.38 185 HIS A CA 1
ATOM 1431 C C . HIS A 1 185 ? -5.282 0.023 1.231 1.00 98.38 185 HIS A C 1
ATOM 1433 O O . HIS A 1 185 ? -5.637 0.652 0.239 1.00 98.38 185 HIS A O 1
ATOM 1439 N N . LEU A 1 186 ? -4.051 0.117 1.737 1.00 97.62 186 LEU A N 1
ATOM 1440 C CA . LEU A 1 186 ? -3.012 0.958 1.144 1.00 97.62 186 LEU A CA 1
ATOM 1441 C C . LEU A 1 186 ? -2.443 0.339 -0.129 1.00 97.62 186 LEU A C 1
ATOM 1443 O O . LEU A 1 186 ? -2.217 1.064 -1.088 1.00 97.62 186 LEU A O 1
ATOM 1447 N N . CYS A 1 187 ? -2.261 -0.987 -0.165 1.00 97.75 187 CYS A N 1
ATOM 1448 C CA . CYS A 1 187 ? -1.836 -1.664 -1.392 1.00 97.75 187 CYS A CA 1
ATOM 1449 C C . CYS A 1 187 ? -2.835 -1.417 -2.529 1.00 97.75 187 CYS A C 1
ATOM 1451 O O . CYS A 1 187 ? -2.416 -1.089 -3.630 1.00 97.75 187 CYS A O 1
ATOM 1453 N N . TYR A 1 188 ? -4.141 -1.505 -2.248 1.00 98.06 188 TYR A N 1
ATOM 1454 C CA . TYR A 1 188 ? -5.186 -1.196 -3.222 1.00 98.06 188 TYR A CA 1
ATOM 1455 C C . TYR A 1 188 ? -5.082 0.247 -3.716 1.00 98.06 188 TYR A C 1
ATOM 1457 O O . TYR A 1 188 ? -4.976 0.463 -4.919 1.00 98.06 188 TYR A O 1
ATOM 1465 N N . GLY A 1 189 ? -5.062 1.214 -2.791 1.00 96.69 189 GLY A N 1
ATOM 1466 C CA . GLY A 1 189 ? -5.005 2.635 -3.139 1.00 96.69 189 GLY A CA 1
ATOM 1467 C C . GLY A 1 189 ? -3.759 2.999 -3.946 1.00 96.69 189 GLY A C 1
ATOM 1468 O O . GLY A 1 189 ? -3.852 3.782 -4.877 1.00 96.69 189 GLY A O 1
ATOM 1469 N N . ASN A 1 190 ? -2.614 2.378 -3.658 1.00 94.94 190 ASN A N 1
ATOM 1470 C CA . ASN A 1 190 ? -1.373 2.606 -4.399 1.00 94.94 190 ASN A CA 1
ATOM 1471 C C . ASN A 1 190 ? -1.243 1.754 -5.677 1.00 94.94 190 ASN A C 1
ATOM 1473 O O . ASN A 1 190 ? -0.329 1.970 -6.468 1.00 94.94 190 ASN A O 1
ATOM 1477 N N . GLY A 1 191 ? -2.092 0.737 -5.857 1.00 94.44 191 GLY A N 1
ATOM 1478 C CA . GLY A 1 191 ? -1.934 -0.264 -6.914 1.00 94.44 191 GLY A CA 1
ATOM 1479 C C . GLY A 1 191 ? -0.729 -1.197 -6.743 1.00 94.44 191 GLY A C 1
ATOM 1480 O O . GLY A 1 191 ? -0.245 -1.768 -7.727 1.00 94.44 191 GLY A O 1
ATOM 1481 N N . ASP A 1 192 ? -0.249 -1.345 -5.508 1.00 95.19 192 ASP A N 1
ATOM 1482 C CA . ASP A 1 192 ? 0.894 -2.173 -5.136 1.00 95.19 192 ASP A CA 1
ATOM 1483 C C . ASP A 1 192 ? 0.500 -3.646 -4.942 1.00 95.19 192 ASP A C 1
ATOM 1485 O O . ASP A 1 192 ? -0.611 -3.987 -4.525 1.00 95.19 192 ASP A O 1
ATOM 1489 N N . ALA A 1 193 ? 1.463 -4.546 -5.158 1.00 95.75 193 ALA A N 1
ATOM 1490 C CA . ALA A 1 193 ? 1.266 -5.964 -4.889 1.00 95.75 193 ALA A CA 1
ATOM 1491 C C . ALA A 1 193 ? 1.145 -6.253 -3.383 1.00 95.75 193 ALA A C 1
ATOM 1493 O O . ALA A 1 193 ? 2.069 -5.987 -2.606 1.00 95.75 193 ALA A O 1
ATOM 1494 N N . TRP A 1 194 ? 0.044 -6.878 -2.959 1.00 97.06 194 TRP A N 1
ATOM 1495 C CA . TRP A 1 194 ? -0.211 -7.063 -1.528 1.00 97.06 194 TRP A CA 1
ATOM 1496 C C . TRP A 1 194 ? 0.641 -8.170 -0.889 1.00 97.06 194 TRP A C 1
ATOM 1498 O O . TRP A 1 194 ? 0.967 -8.057 0.288 1.00 97.06 194 TRP A O 1
ATOM 1508 N N . ASN A 1 195 ? 1.050 -9.209 -1.624 1.00 96.50 195 ASN A N 1
ATOM 1509 C CA . ASN A 1 195 ? 1.639 -10.447 -1.080 1.00 96.50 195 ASN A CA 1
ATOM 1510 C C . ASN A 1 195 ? 3.148 -10.631 -1.324 1.00 96.50 195 ASN A C 1
ATOM 1512 O O . ASN A 1 195 ? 3.613 -11.766 -1.426 1.00 96.50 195 ASN A O 1
ATOM 1516 N N . THR A 1 196 ? 3.921 -9.548 -1.417 1.00 94.06 196 THR A N 1
ATOM 1517 C CA . THR A 1 196 ? 5.385 -9.620 -1.576 1.00 94.06 196 THR A CA 1
ATOM 1518 C C . THR A 1 196 ? 6.134 -8.985 -0.404 1.00 94.06 196 THR A C 1
ATOM 1520 O O . THR A 1 196 ? 5.716 -7.949 0.119 1.00 94.06 196 THR A O 1
ATOM 1523 N N . LEU A 1 197 ? 7.251 -9.608 -0.020 1.00 93.50 197 LEU A N 1
ATOM 1524 C CA . LEU A 1 197 ? 8.247 -9.070 0.918 1.00 93.50 197 LEU A CA 1
ATOM 1525 C C . LEU A 1 197 ? 9.417 -8.394 0.183 1.00 93.50 197 LEU A C 1
ATOM 1527 O O . LEU A 1 197 ? 10.131 -7.580 0.769 1.00 93.50 197 LEU A O 1
ATOM 1531 N N . ASP A 1 198 ? 9.550 -8.649 -1.121 1.00 92.81 198 ASP A N 1
ATOM 1532 C CA . ASP A 1 198 ? 10.595 -8.105 -1.988 1.00 92.81 198 ASP A CA 1
ATOM 1533 C C . ASP A 1 198 ? 10.231 -6.688 -2.446 1.00 92.81 198 ASP A C 1
ATOM 1535 O O . ASP A 1 198 ? 9.947 -6.413 -3.615 1.00 92.81 198 ASP A O 1
ATOM 1539 N N . TRP A 1 199 ? 10.139 -5.783 -1.474 1.00 93.12 199 TRP A N 1
ATOM 1540 C CA . TRP A 1 199 ? 9.550 -4.467 -1.668 1.00 93.12 199 TRP A CA 1
ATOM 1541 C C . TRP A 1 199 ? 10.529 -3.457 -2.274 1.00 93.12 199 TRP A C 1
ATOM 1543 O O . TRP A 1 199 ? 11.509 -3.058 -1.642 1.00 93.12 199 TRP A O 1
ATOM 1553 N N . HIS A 1 200 ? 10.197 -2.975 -3.475 1.00 93.75 200 HIS A N 1
ATOM 1554 C CA . HIS A 1 200 ? 10.829 -1.802 -4.103 1.00 93.75 200 HIS A CA 1
ATOM 1555 C C . HIS A 1 200 ? 9.899 -0.584 -4.177 1.00 93.75 200 HIS A C 1
ATOM 1557 O O . HIS A 1 200 ? 10.376 0.519 -4.430 1.00 93.75 200 HIS A O 1
ATOM 1563 N N . GLY A 1 201 ? 8.594 -0.776 -3.945 1.00 91.38 201 GLY A N 1
ATOM 1564 C CA . GLY A 1 201 ? 7.581 0.282 -3.948 1.00 91.38 201 GLY A CA 1
ATOM 1565 C C . GLY A 1 201 ? 7.607 1.146 -5.210 1.00 91.38 201 GLY A C 1
ATOM 1566 O O . GLY A 1 201 ? 7.765 0.635 -6.320 1.00 91.38 201 GLY A O 1
ATOM 1567 N N . ALA A 1 202 ? 7.514 2.462 -5.035 1.00 91.88 202 ALA A N 1
ATOM 1568 C CA . ALA A 1 202 ? 7.610 3.450 -6.112 1.00 91.88 202 ALA A CA 1
ATOM 1569 C C . ALA A 1 202 ? 9.066 3.807 -6.491 1.00 91.88 202 ALA A C 1
ATOM 1571 O O . ALA A 1 202 ? 9.301 4.770 -7.213 1.00 91.88 202 ALA A O 1
ATOM 1572 N N . GLY A 1 203 ? 10.051 3.037 -6.020 1.00 95.19 203 GLY A N 1
ATOM 1573 C CA . GLY A 1 203 ? 11.476 3.315 -6.184 1.00 95.19 203 GLY A CA 1
ATOM 1574 C C . GLY A 1 203 ? 12.095 3.980 -4.954 1.00 95.19 203 GLY A C 1
ATOM 1575 O O . GLY A 1 203 ? 11.417 4.649 -4.177 1.00 95.19 203 GLY A O 1
ATOM 1576 N N . TYR A 1 204 ? 13.400 3.777 -4.765 1.00 97.06 204 TYR A N 1
ATOM 1577 C CA . TYR A 1 204 ? 14.110 4.183 -3.548 1.00 97.06 204 TYR A CA 1
ATOM 1578 C C . TYR A 1 204 ? 13.931 5.661 -3.183 1.00 97.06 204 TYR A C 1
ATOM 1580 O O . TYR A 1 204 ? 13.561 5.955 -2.047 1.00 97.06 204 TYR A O 1
ATOM 1588 N N . SER A 1 205 ? 14.148 6.587 -4.125 1.00 96.44 205 SER A N 1
ATOM 1589 C CA . SER A 1 205 ? 14.037 8.023 -3.837 1.00 96.44 205 SER A CA 1
ATOM 1590 C C . SER A 1 205 ? 12.611 8.407 -3.429 1.00 96.44 205 SER A C 1
ATOM 1592 O O . SER A 1 205 ? 12.429 9.182 -2.493 1.00 96.44 205 SER A O 1
ATOM 1594 N N . SER A 1 206 ? 11.599 7.814 -4.067 1.00 95.12 206 SER A N 1
ATOM 1595 C CA . SER A 1 206 ? 10.191 8.057 -3.740 1.00 95.12 206 SER A CA 1
ATOM 1596 C C . SER A 1 206 ? 9.780 7.462 -2.392 1.00 95.12 206 SER A C 1
ATOM 1598 O O . SER A 1 206 ? 8.981 8.068 -1.685 1.00 95.12 206 SER A O 1
ATOM 1600 N N . GLU A 1 207 ? 10.324 6.307 -1.995 1.00 96.12 207 GLU A N 1
ATOM 1601 C CA . GLU A 1 207 ? 10.079 5.748 -0.658 1.00 96.12 207 GLU A CA 1
ATOM 1602 C C . GLU A 1 207 ? 10.723 6.606 0.442 1.00 96.12 207 GLU A C 1
ATOM 1604 O O . GLU A 1 207 ? 10.088 6.867 1.465 1.00 96.12 207 GLU A O 1
ATOM 1609 N N . VAL A 1 208 ? 11.943 7.110 0.212 1.00 97.00 208 VAL A N 1
ATOM 1610 C CA . VAL A 1 208 ? 12.610 8.064 1.116 1.00 97.00 208 VAL A CA 1
ATOM 1611 C C . VAL A 1 208 ? 11.795 9.354 1.243 1.00 97.00 208 VAL A C 1
ATOM 1613 O O . VAL A 1 208 ? 11.504 9.791 2.355 1.00 97.00 208 VAL A O 1
ATOM 1616 N N . GLU A 1 209 ? 11.374 9.945 0.122 1.00 96.38 209 GLU A N 1
ATOM 1617 C CA . GLU A 1 209 ? 10.556 11.164 0.113 1.00 96.38 209 GLU A CA 1
ATOM 1618 C C . GLU A 1 209 ? 9.204 10.950 0.808 1.00 96.38 209 GLU A C 1
ATOM 1620 O O . GLU A 1 209 ? 8.779 11.784 1.609 1.00 96.38 209 GLU A O 1
ATOM 1625 N N . ARG A 1 210 ? 8.541 9.814 0.558 1.00 95.50 210 ARG A N 1
ATOM 1626 C CA . ARG A 1 210 ? 7.266 9.456 1.192 1.00 95.50 210 ARG A CA 1
ATOM 1627 C C . ARG A 1 210 ? 7.399 9.390 2.709 1.00 95.50 210 ARG A C 1
ATOM 1629 O O . ARG A 1 210 ? 6.563 9.957 3.417 1.00 95.50 210 ARG A O 1
ATOM 1636 N N . LEU A 1 211 ? 8.416 8.691 3.208 1.00 97.62 211 LEU A N 1
ATOM 1637 C CA . LEU A 1 211 ? 8.661 8.552 4.642 1.00 97.62 211 LEU A CA 1
ATOM 1638 C C . LEU A 1 211 ? 9.005 9.902 5.282 1.00 97.62 211 LEU A C 1
ATOM 1640 O O . LEU A 1 211 ? 8.395 10.270 6.287 1.00 97.62 211 LEU A O 1
ATOM 1644 N N . ALA A 1 212 ? 9.878 10.690 4.660 1.00 97.12 212 ALA A N 1
ATOM 1645 C CA . ALA A 1 212 ? 10.241 12.002 5.184 1.00 97.12 212 ALA A CA 1
ATOM 1646 C C . ALA A 1 212 ? 9.044 12.970 5.181 1.00 97.12 212 ALA A C 1
ATOM 1648 O O . ALA A 1 212 ? 8.750 13.607 6.191 1.00 97.12 212 ALA A O 1
ATOM 1649 N N . GLY A 1 213 ? 8.323 13.060 4.062 1.00 96.06 213 GLY A N 1
ATOM 1650 C CA . GLY A 1 213 ? 7.265 14.048 3.855 1.00 96.06 213 GLY A CA 1
ATOM 1651 C C . GLY A 1 213 ? 5.945 13.721 4.554 1.00 96.06 213 GLY A C 1
ATOM 1652 O O . GLY A 1 213 ? 5.304 14.621 5.089 1.00 96.06 213 GLY A O 1
ATOM 1653 N N . SER A 1 214 ? 5.528 12.450 4.560 1.00 92.25 214 SER A N 1
ATOM 1654 C CA . SER A 1 214 ? 4.222 12.046 5.115 1.00 92.25 214 SER A CA 1
ATOM 1655 C C . SER A 1 214 ? 4.297 11.510 6.544 1.00 92.25 214 SER A C 1
ATOM 1657 O O . SER A 1 214 ? 3.274 11.470 7.224 1.00 92.25 214 SER A O 1
ATOM 1659 N N . TRP A 1 215 ? 5.482 11.091 6.997 1.00 96.44 215 TRP A N 1
ATOM 1660 C CA . TRP A 1 215 ? 5.662 10.448 8.302 1.00 96.44 215 TRP A CA 1
ATOM 1661 C C . TRP A 1 215 ? 6.710 11.122 9.187 1.00 96.44 215 TRP A C 1
ATOM 1663 O O . TRP A 1 215 ? 6.768 10.816 10.374 1.00 96.44 215 TRP A O 1
ATOM 1673 N N . GLY A 1 216 ? 7.529 12.031 8.645 1.00 97.00 216 GLY A N 1
ATOM 1674 C CA . GLY A 1 216 ? 8.662 12.594 9.380 1.00 97.00 216 GLY A CA 1
ATOM 1675 C C . GLY A 1 216 ? 9.738 11.555 9.712 1.00 97.00 216 GLY A C 1
ATOM 1676 O O . GLY A 1 216 ? 10.485 11.746 10.666 1.00 97.00 216 GLY A O 1
ATOM 1677 N N . ILE A 1 217 ? 9.797 10.455 8.953 1.00 98.31 217 ILE A N 1
ATOM 1678 C CA . ILE A 1 217 ? 10.774 9.375 9.116 1.00 98.31 217 ILE A CA 1
ATOM 1679 C C . ILE A 1 217 ? 11.938 9.621 8.153 1.00 98.31 217 ILE A C 1
ATOM 1681 O O . ILE A 1 217 ? 11.748 9.661 6.940 1.00 98.31 217 ILE A O 1
ATOM 1685 N N . ASP A 1 218 ? 13.145 9.744 8.692 1.00 96.44 218 ASP A N 1
ATOM 1686 C CA . ASP A 1 218 ? 14.373 10.096 7.968 1.00 96.44 218 ASP A CA 1
ATOM 1687 C C . ASP A 1 218 ? 15.522 9.085 8.158 1.00 96.44 218 ASP A C 1
ATOM 1689 O O . ASP A 1 218 ? 16.613 9.261 7.605 1.00 96.44 218 ASP A O 1
ATOM 1693 N N . GLY A 1 219 ? 15.286 8.002 8.904 1.00 96.75 219 GLY A N 1
ATOM 1694 C CA . GLY A 1 219 ? 16.275 6.959 9.150 1.00 96.75 219 GLY A CA 1
ATOM 1695 C C . GLY A 1 219 ? 15.717 5.745 9.890 1.00 96.75 219 GLY A C 1
ATOM 1696 O O . GLY A 1 219 ? 14.519 5.643 10.146 1.00 96.75 219 GLY A O 1
ATOM 1697 N N . HIS A 1 220 ? 16.615 4.815 10.236 1.00 97.50 220 HIS A N 1
ATOM 1698 C CA . HIS A 1 220 ? 16.283 3.564 10.936 1.00 97.50 220 HIS A CA 1
ATOM 1699 C C . HIS A 1 220 ? 15.635 3.811 12.308 1.00 97.50 220 HIS A C 1
ATOM 1701 O O . HIS A 1 220 ? 14.574 3.255 12.568 1.00 97.50 220 HIS A O 1
ATOM 1707 N N . ASP A 1 221 ? 16.198 4.697 13.139 1.00 98.19 221 ASP A N 1
ATOM 1708 C CA . ASP A 1 221 ? 15.678 4.952 14.493 1.00 98.19 221 ASP A CA 1
ATOM 1709 C C . ASP A 1 221 ? 14.248 5.534 14.460 1.00 98.19 221 ASP A C 1
ATOM 1711 O O . ASP A 1 221 ? 13.342 5.000 15.100 1.00 98.19 221 ASP A O 1
ATOM 1715 N N . SER A 1 222 ? 14.009 6.581 13.655 1.00 98.31 222 SER A N 1
ATOM 1716 C CA . SER A 1 222 ? 12.679 7.201 13.515 1.00 98.31 222 SER A CA 1
ATOM 1717 C C . SER A 1 222 ? 11.659 6.258 12.864 1.00 98.31 222 SER A C 1
ATOM 1719 O O . SER A 1 222 ? 10.473 6.275 13.216 1.00 98.31 222 SER A O 1
ATOM 1721 N N . TRP A 1 223 ? 12.114 5.386 11.959 1.00 98.44 223 TRP A N 1
ATOM 1722 C CA . TRP A 1 223 ? 11.302 4.312 11.391 1.00 98.44 223 TRP A CA 1
ATOM 1723 C C . TRP A 1 223 ? 10.901 3.276 12.446 1.00 98.44 223 TRP A C 1
ATOM 1725 O O . TRP A 1 223 ? 9.725 2.905 12.512 1.00 98.44 223 TRP A O 1
ATOM 1735 N N . LEU A 1 224 ? 11.851 2.820 13.266 1.00 98.50 224 LEU A N 1
ATOM 1736 C CA . LEU A 1 224 ? 11.619 1.808 14.291 1.00 98.50 224 LEU A CA 1
ATOM 1737 C C . LEU A 1 224 ? 10.640 2.330 15.345 1.00 98.50 224 LEU A C 1
ATOM 1739 O O . LEU A 1 224 ? 9.633 1.675 15.604 1.00 98.50 224 LEU A O 1
ATOM 1743 N N . ASP A 1 225 ? 10.873 3.536 15.868 1.00 98.38 225 ASP A N 1
ATOM 1744 C CA . ASP A 1 225 ? 9.994 4.175 16.855 1.00 98.38 225 ASP A CA 1
ATOM 1745 C C . ASP A 1 225 ? 8.555 4.300 16.331 1.00 98.38 225 ASP A C 1
ATOM 1747 O O . ASP A 1 225 ? 7.593 3.916 17.003 1.00 98.38 225 ASP A O 1
ATOM 1751 N N . THR A 1 226 ? 8.391 4.773 15.091 1.00 98.62 226 THR A N 1
ATOM 1752 C CA . THR A 1 226 ? 7.063 4.914 14.474 1.00 98.62 226 THR A CA 1
ATOM 1753 C C . THR A 1 226 ? 6.396 3.558 14.247 1.00 98.62 226 THR A C 1
ATOM 1755 O O . THR A 1 226 ? 5.193 3.404 14.472 1.00 98.62 226 THR A O 1
ATOM 1758 N N . THR A 1 227 ? 7.162 2.558 13.809 1.00 98.56 227 THR A N 1
ATOM 1759 C CA . THR A 1 227 ? 6.652 1.205 13.565 1.00 98.56 227 THR A CA 1
ATOM 1760 C C . THR A 1 227 ? 6.193 0.550 14.866 1.00 98.56 227 THR A C 1
ATOM 1762 O O . THR A 1 227 ? 5.123 -0.053 14.888 1.00 98.56 227 THR A O 1
ATOM 1765 N N . GLU A 1 228 ? 6.935 0.707 15.963 1.00 98.62 228 GLU A N 1
ATOM 1766 C CA . GLU A 1 228 ? 6.539 0.182 17.274 1.00 98.62 228 GLU A CA 1
ATOM 1767 C C . GLU A 1 228 ? 5.257 0.842 17.797 1.00 98.62 228 GLU A C 1
ATOM 1769 O O . GLU A 1 228 ? 4.351 0.130 18.231 1.00 98.62 228 GLU A O 1
ATOM 1774 N N . LEU A 1 229 ? 5.117 2.168 17.666 1.00 98.50 229 LEU A N 1
ATOM 1775 C CA . LEU A 1 229 ? 3.877 2.875 18.021 1.00 98.50 229 LEU A CA 1
ATOM 1776 C C . LEU A 1 229 ? 2.678 2.381 17.200 1.00 98.50 229 LEU A C 1
ATOM 1778 O O . LEU A 1 229 ? 1.598 2.154 17.745 1.00 98.50 229 LEU A O 1
ATOM 1782 N N . LEU A 1 230 ? 2.857 2.165 15.894 1.00 98.69 230 LEU A N 1
ATOM 1783 C CA . LEU A 1 230 ? 1.808 1.611 15.036 1.00 98.69 230 LEU A CA 1
ATOM 1784 C C . LEU A 1 230 ? 1.446 0.168 15.424 1.00 98.69 230 LEU A C 1
ATOM 1786 O O . LEU A 1 230 ? 0.268 -0.183 15.459 1.00 98.69 230 LEU A O 1
ATOM 1790 N N . LEU A 1 231 ? 2.436 -0.674 15.730 1.00 98.69 231 LEU A N 1
ATOM 1791 C CA . LEU A 1 231 ? 2.220 -2.064 16.149 1.00 98.69 231 LEU A CA 1
ATOM 1792 C C . LEU A 1 231 ? 1.544 -2.169 17.521 1.00 98.69 231 LEU A C 1
ATOM 1794 O O . LEU A 1 231 ? 0.826 -3.139 17.767 1.00 98.69 231 LEU A O 1
ATOM 1798 N N . ALA A 1 232 ? 1.756 -1.184 18.394 1.00 98.12 232 ALA A N 1
ATOM 1799 C CA . ALA A 1 232 ? 1.066 -1.054 19.673 1.00 98.12 232 ALA A CA 1
ATOM 1800 C C . ALA A 1 232 ? -0.337 -0.425 19.547 1.00 98.12 232 ALA A C 1
ATOM 1802 O O . ALA A 1 232 ? -1.093 -0.445 20.515 1.00 98.12 232 ALA A O 1
ATOM 1803 N N . ALA A 1 233 ? -0.703 0.086 18.363 1.00 97.56 233 ALA A N 1
ATOM 1804 C CA . ALA A 1 233 ? -1.892 0.913 18.140 1.00 97.56 233 ALA A CA 1
ATOM 1805 C C . ALA A 1 233 ? -1.929 2.176 19.030 1.00 97.56 233 ALA A C 1
ATOM 1807 O O . ALA A 1 233 ? -2.980 2.579 19.527 1.00 97.56 233 ALA A O 1
ATOM 1808 N N . GLU A 1 234 ? -0.759 2.787 19.234 1.00 97.38 234 GLU A N 1
ATOM 1809 C CA . GLU A 1 234 ? -0.541 3.961 20.089 1.00 97.38 234 GLU A CA 1
ATOM 1810 C C . GLU A 1 234 ? -0.191 5.229 19.294 1.00 97.38 234 GLU A C 1
ATOM 1812 O O . GLU A 1 234 ? -0.031 6.301 19.879 1.00 97.38 234 GLU A O 1
ATOM 1817 N N . LEU A 1 235 ? -0.081 5.145 17.961 1.00 96.81 235 LEU A N 1
ATOM 1818 C CA . LEU A 1 235 ? 0.156 6.331 17.132 1.00 96.81 235 LEU A CA 1
ATOM 1819 C C . LEU A 1 235 ? -1.123 7.168 16.984 1.00 96.81 235 LEU A C 1
ATOM 1821 O O . LEU A 1 235 ? -1.076 8.399 16.928 1.00 96.81 235 LEU A O 1
ATOM 1825 N N . SER A 1 236 ? -2.278 6.510 16.888 1.00 95.44 236 SER A N 1
ATOM 1826 C CA . SER A 1 236 ? -3.574 7.179 16.827 1.00 95.44 236 SER A CA 1
ATOM 1827 C C . SER A 1 236 ? -4.005 7.751 18.185 1.00 95.44 236 SER A C 1
ATOM 1829 O O . SER A 1 236 ? -3.666 7.198 19.231 1.00 95.44 236 SER A O 1
ATOM 1831 N N . PRO A 1 237 ? -4.809 8.835 18.213 1.00 96.69 237 PRO A N 1
ATOM 1832 C CA . PRO A 1 237 ? -5.309 9.399 19.463 1.00 96.69 237 PRO A CA 1
ATOM 1833 C C . PRO A 1 237 ? -6.072 8.372 20.316 1.00 96.69 237 PRO A C 1
ATOM 1835 O O . PRO A 1 237 ? -7.139 7.895 19.922 1.00 96.69 237 PRO A O 1
ATOM 1838 N N . TRP A 1 238 ? -5.576 8.108 21.529 1.00 96.06 238 TRP A N 1
ATOM 1839 C CA . TRP A 1 238 ? -6.151 7.136 22.478 1.00 96.06 238 TRP A CA 1
ATOM 1840 C C . TRP A 1 238 ? -7.644 7.366 22.773 1.00 96.06 238 TRP A C 1
ATOM 1842 O O . TRP A 1 238 ? -8.394 6.429 23.048 1.00 96.06 238 TRP A O 1
ATOM 1852 N N . VAL A 1 239 ? -8.098 8.621 22.678 1.00 96.81 239 VAL A N 1
ATOM 1853 C CA . VAL A 1 239 ? -9.492 9.029 22.900 1.00 96.81 239 VAL A CA 1
ATOM 1854 C C . VAL A 1 239 ? -10.487 8.325 21.970 1.00 96.81 239 VAL A C 1
ATOM 1856 O O . VAL A 1 239 ? -11.652 8.165 22.334 1.00 96.81 239 VAL A O 1
ATOM 1859 N N . TRP A 1 240 ? -10.055 7.885 20.783 1.00 97.94 240 TRP A N 1
ATOM 1860 C CA . TRP A 1 240 ? -10.918 7.174 19.837 1.00 97.94 240 TRP A CA 1
ATOM 1861 C C . TRP A 1 240 ? -11.331 5.805 20.374 1.00 97.94 240 TRP A C 1
ATOM 1863 O O . TRP A 1 240 ? -12.527 5.527 20.495 1.00 97.94 240 TRP A O 1
ATOM 1873 N N . ASP A 1 241 ? -10.356 4.981 20.757 1.00 97.25 241 ASP A N 1
ATOM 1874 C CA . ASP A 1 241 ? -10.625 3.666 21.335 1.00 97.25 241 ASP A CA 1
ATOM 1875 C C . ASP A 1 241 ? -11.165 3.759 22.765 1.00 97.25 241 ASP A C 1
ATOM 1877 O O . ASP A 1 241 ? -11.949 2.903 23.166 1.00 97.25 241 ASP A O 1
ATOM 1881 N N . TYR A 1 242 ? -10.873 4.831 23.508 1.00 97.69 242 TYR A N 1
ATOM 1882 C CA . TYR A 1 242 ? -11.522 5.083 24.798 1.00 97.69 242 TYR A CA 1
ATOM 1883 C C . TYR A 1 242 ? -13.049 5.185 24.667 1.00 97.69 242 TYR A C 1
ATOM 1885 O O . TYR A 1 242 ? -13.799 4.510 25.376 1.00 97.69 242 TYR A O 1
ATOM 1893 N N . VAL A 1 243 ? -13.528 5.999 23.719 1.00 98.19 243 VAL A N 1
ATOM 1894 C CA . VAL A 1 243 ? -14.965 6.198 23.484 1.00 98.19 243 VAL A CA 1
ATOM 1895 C C . VAL A 1 243 ? -15.633 4.914 22.982 1.00 98.19 243 VAL A C 1
ATOM 1897 O O . VAL A 1 243 ? -16.732 4.578 23.434 1.00 98.19 243 VAL A O 1
ATOM 1900 N N . LEU A 1 244 ? -14.976 4.159 22.096 1.00 97.94 244 LEU A N 1
ATOM 1901 C CA . LEU A 1 244 ? -15.468 2.856 21.629 1.00 97.94 244 LEU A CA 1
ATOM 1902 C C . LEU A 1 244 ? -15.481 1.808 22.752 1.00 97.94 244 LEU A C 1
ATOM 1904 O O . LEU A 1 244 ? -16.463 1.077 22.898 1.00 97.94 244 LEU A O 1
ATOM 1908 N N . GLY A 1 245 ? -14.442 1.785 23.586 1.00 96.94 245 GLY A N 1
ATOM 1909 C CA . GLY A 1 245 ? -14.302 0.905 24.743 1.00 96.94 245 GLY A CA 1
ATOM 1910 C C . GLY A 1 245 ? -15.406 1.110 25.776 1.00 96.94 245 GLY A C 1
ATOM 1911 O O . GLY A 1 245 ? -15.989 0.131 26.239 1.00 96.94 245 GLY A O 1
ATOM 1912 N N . ALA A 1 246 ? -15.791 2.359 26.058 1.00 97.31 246 ALA A N 1
ATOM 1913 C CA . ALA A 1 246 ? -16.928 2.657 26.932 1.00 97.31 246 ALA A CA 1
ATOM 1914 C C . ALA A 1 246 ? -18.240 2.032 26.416 1.00 97.31 246 ALA A C 1
ATOM 1916 O O . ALA A 1 246 ? -19.021 1.482 27.194 1.00 97.31 246 ALA A O 1
ATOM 1917 N N . ARG A 1 247 ? -18.472 2.041 25.093 1.00 97.12 247 ARG A N 1
ATOM 1918 C CA . ARG A 1 247 ? -19.636 1.368 24.493 1.00 97.12 247 ARG A CA 1
ATOM 1919 C C . ARG A 1 247 ? -19.554 -0.147 24.630 1.00 97.12 247 ARG A C 1
ATOM 1921 O O . ARG A 1 247 ? -20.566 -0.781 24.915 1.00 97.12 247 ARG A O 1
ATOM 1928 N N . LEU A 1 248 ? -18.378 -0.731 24.400 1.00 95.50 248 LEU A N 1
ATOM 1929 C CA . LEU A 1 248 ? -18.177 -2.174 24.543 1.00 95.50 248 LEU A CA 1
ATOM 1930 C C . LEU A 1 248 ? -18.426 -2.636 25.976 1.00 95.50 248 LEU A C 1
ATOM 1932 O O . LEU A 1 248 ? -19.114 -3.634 26.176 1.00 95.50 248 LEU A O 1
ATOM 1936 N N . TRP A 1 249 ? -17.916 -1.887 26.949 1.00 95.50 249 TRP A N 1
ATOM 1937 C CA . TRP A 1 249 ? -18.144 -2.152 28.362 1.00 95.50 249 TRP A CA 1
ATOM 1938 C C . TRP A 1 249 ? -19.641 -2.105 28.706 1.00 95.50 249 TRP A C 1
ATOM 1940 O O . TRP A 1 249 ? -20.164 -3.061 29.272 1.00 95.50 249 TRP A O 1
ATOM 1950 N N . LEU A 1 250 ? -20.366 -1.067 28.266 1.00 96.06 250 LEU A N 1
ATOM 1951 C CA . LEU A 1 250 ? -21.820 -0.975 28.463 1.00 96.06 250 LEU A CA 1
ATOM 1952 C C . LEU A 1 250 ? -22.586 -2.145 27.833 1.00 96.06 250 LEU A C 1
ATOM 1954 O O . LEU A 1 250 ? -23.498 -2.690 28.454 1.00 96.06 250 LEU A O 1
ATOM 1958 N N . ALA A 1 251 ? -22.234 -2.538 26.606 1.00 93.75 251 ALA A N 1
ATOM 1959 C CA . ALA A 1 251 ? -22.872 -3.660 25.917 1.00 93.75 251 ALA A CA 1
ATOM 1960 C C . ALA A 1 251 ? -22.657 -4.988 26.666 1.00 93.75 251 ALA A C 1
ATOM 1962 O O . ALA A 1 251 ? -23.558 -5.822 26.732 1.00 93.75 251 ALA A O 1
ATOM 1963 N N . GLN A 1 252 ? -21.474 -5.179 27.257 1.00 93.38 252 GLN A N 1
ATOM 1964 C CA . GLN A 1 252 ? -21.170 -6.351 28.079 1.00 93.38 252 GLN A CA 1
ATOM 1965 C C . GLN A 1 252 ? -21.947 -6.345 29.399 1.00 93.38 252 GLN A C 1
ATOM 1967 O O . GLN A 1 252 ? -22.535 -7.365 29.749 1.00 93.38 252 GLN A O 1
ATOM 1972 N N . GLU A 1 253 ? -21.988 -5.209 30.097 1.00 93.88 253 GLU A N 1
ATOM 1973 C CA . GLU A 1 253 ? -22.645 -5.084 31.405 1.00 93.88 253 GLU A CA 1
ATOM 1974 C C . GLU A 1 253 ? -24.168 -5.254 31.309 1.00 93.88 253 GLU A C 1
ATOM 1976 O O . GLU A 1 253 ? -24.801 -5.894 32.146 1.00 93.88 253 GLU A O 1
ATOM 1981 N N . THR A 1 254 ? -24.770 -4.706 30.254 1.00 90.88 254 THR A N 1
ATOM 1982 C CA . THR A 1 254 ? -26.222 -4.781 30.027 1.00 90.88 254 THR A CA 1
ATOM 1983 C C . THR A 1 254 ? -26.653 -6.072 29.329 1.00 90.88 254 THR A C 1
ATOM 1985 O O . THR A 1 254 ? -27.828 -6.434 29.368 1.00 90.88 254 THR A O 1
ATOM 1988 N N . GLY A 1 255 ? -25.725 -6.767 28.661 1.00 88.12 255 GLY A N 1
ATOM 1989 C CA . GLY A 1 255 ? -26.033 -7.864 27.741 1.00 88.12 255 GLY A CA 1
ATOM 1990 C C . GLY A 1 255 ? -26.779 -7.413 26.477 1.00 88.12 255 GLY A C 1
ATOM 1991 O O . GLY A 1 255 ? -27.224 -8.254 25.690 1.00 88.12 255 GLY A O 1
ATOM 1992 N N . GLU A 1 256 ? -26.939 -6.103 26.269 1.00 86.31 256 GLU A N 1
ATOM 1993 C CA . GLU A 1 256 ? -27.626 -5.547 25.112 1.00 86.31 256 GLU A CA 1
ATOM 1994 C C . GLU A 1 256 ? -26.673 -5.404 23.927 1.00 86.31 256 GLU A C 1
ATOM 1996 O O . GLU A 1 256 ? -25.562 -4.887 24.020 1.00 86.31 256 GLU A O 1
ATOM 2001 N N . ARG A 1 257 ? -27.145 -5.816 22.748 1.00 80.44 257 ARG A N 1
ATOM 2002 C CA . ARG A 1 257 ? -26.367 -5.695 21.508 1.00 80.44 257 ARG A CA 1
ATOM 2003 C C . ARG A 1 257 ? -26.299 -4.256 20.984 1.00 80.44 257 ARG A C 1
ATOM 2005 O O . ARG A 1 257 ? -25.423 -3.940 20.186 1.00 80.44 257 ARG A O 1
ATOM 2012 N N . ARG A 1 258 ? -27.237 -3.397 21.388 1.00 84.88 258 ARG A N 1
ATOM 2013 C CA . ARG A 1 258 ? -27.297 -1.982 21.011 1.00 84.88 258 ARG A CA 1
ATOM 2014 C C . ARG A 1 258 ? -27.324 -1.148 22.279 1.00 84.88 258 ARG A C 1
ATOM 2016 O O . ARG A 1 258 ? -28.252 -1.271 23.059 1.00 84.88 258 ARG A O 1
ATOM 2023 N N . VAL A 1 259 ? -26.335 -0.278 22.427 1.00 91.88 259 VAL A N 1
ATOM 2024 C CA . VAL A 1 259 ? -26.270 0.675 23.535 1.00 91.88 259 VAL A CA 1
ATOM 2025 C C . VAL A 1 259 ? -27.022 1.945 23.149 1.00 91.88 259 VAL A C 1
ATOM 2027 O O . VAL A 1 259 ? -26.829 2.471 22.047 1.00 91.88 259 VAL A O 1
ATOM 2030 N N . ASP A 1 260 ? -27.866 2.445 24.052 1.00 93.38 260 ASP A N 1
ATOM 2031 C CA . ASP A 1 260 ? -28.550 3.721 23.860 1.00 93.38 260 ASP A CA 1
ATOM 2032 C C . ASP A 1 260 ? -27.533 4.881 23.708 1.00 93.38 260 ASP A C 1
ATOM 2034 O O . ASP A 1 260 ? -26.602 5.005 24.510 1.00 93.38 260 ASP A O 1
ATOM 2038 N N . PRO A 1 261 ? -27.680 5.756 22.694 1.00 93.62 261 PRO A N 1
ATOM 2039 C CA . PRO A 1 261 ? -26.747 6.855 22.446 1.00 93.62 261 PRO A CA 1
ATOM 2040 C C . PRO A 1 261 ? -26.578 7.876 23.571 1.00 93.62 261 PRO A C 1
ATOM 2042 O O . PRO A 1 261 ? -25.544 8.545 23.626 1.00 93.62 261 PRO A O 1
ATOM 2045 N N . VAL A 1 262 ? -27.605 8.090 24.393 1.00 95.44 262 VAL A N 1
ATOM 2046 C CA . VAL A 1 262 ? -27.534 9.002 25.539 1.00 95.44 262 VAL A CA 1
ATOM 2047 C C . VAL A 1 262 ? -26.752 8.314 26.647 1.00 95.44 262 VAL A C 1
ATOM 2049 O O . VAL A 1 262 ? -25.757 8.866 27.108 1.00 95.44 262 VAL A O 1
ATOM 2052 N N . VAL A 1 263 ? -27.103 7.063 26.957 1.00 95.94 263 VAL A N 1
ATOM 2053 C CA . VAL A 1 263 ? -26.394 6.243 27.955 1.00 95.94 263 VAL A CA 1
ATOM 2054 C C . VAL A 1 263 ? -24.909 6.104 27.617 1.00 95.94 263 VAL A C 1
ATOM 2056 O O . VAL A 1 263 ? -24.063 6.243 28.496 1.00 95.94 263 VAL A O 1
ATOM 2059 N N . TRP A 1 264 ? -24.566 5.895 26.344 1.00 97.38 264 TRP A N 1
ATOM 2060 C CA . TRP A 1 264 ? -23.168 5.829 25.917 1.00 97.38 264 TRP A CA 1
ATOM 2061 C C . TRP A 1 264 ? -22.413 7.134 26.187 1.00 97.38 264 TRP A C 1
ATOM 2063 O O . TRP A 1 264 ? -21.341 7.110 26.792 1.00 97.38 264 TRP A O 1
ATOM 2073 N N . ARG A 1 265 ? -22.967 8.279 25.773 1.00 97.50 265 ARG A N 1
ATOM 2074 C CA . ARG A 1 265 ? -22.326 9.585 25.992 1.00 97.50 265 ARG A CA 1
ATOM 2075 C C . ARG A 1 265 ? -22.170 9.905 27.473 1.00 97.50 265 ARG A C 1
ATOM 2077 O O . ARG A 1 265 ? -21.128 10.420 27.866 1.00 97.50 265 ARG A O 1
ATOM 2084 N N . ASP A 1 266 ? -23.185 9.600 28.269 1.00 96.38 266 ASP A N 1
ATOM 2085 C CA . ASP A 1 266 ? -23.169 9.859 29.706 1.00 96.38 266 ASP A CA 1
ATOM 2086 C C . ASP A 1 266 ? -22.149 8.954 30.411 1.00 96.38 266 ASP A C 1
ATOM 2088 O O . ASP A 1 266 ? -21.410 9.422 31.272 1.00 96.38 266 ASP A O 1
ATOM 2092 N N . CYS A 1 267 ? -22.015 7.695 29.982 1.00 96.56 267 CYS A N 1
ATOM 2093 C CA . CYS A 1 267 ? -20.975 6.790 30.471 1.00 96.56 267 CYS A CA 1
ATOM 2094 C C . CYS A 1 267 ? -19.563 7.280 30.134 1.00 96.56 267 CYS A C 1
ATOM 2096 O O . CYS A 1 267 ? -18.678 7.204 30.984 1.00 96.56 267 CYS A O 1
ATOM 2098 N N . VAL A 1 268 ? -19.337 7.781 28.915 1.00 97.25 268 VAL A N 1
ATOM 2099 C CA . VAL A 1 268 ? -18.041 8.356 28.513 1.00 97.25 268 VAL A CA 1
ATOM 2100 C C . VAL A 1 268 ? -17.679 9.538 29.414 1.00 97.25 268 VAL A C 1
ATOM 2102 O O . VAL A 1 268 ? -16.572 9.580 29.947 1.00 97.25 268 VAL A O 1
ATOM 2105 N N . GLU A 1 269 ? -18.616 10.466 29.626 1.00 96.44 269 GLU A N 1
ATOM 2106 C CA . GLU A 1 269 ? -18.410 11.624 30.501 1.00 96.44 269 GLU A CA 1
ATOM 2107 C C . GLU A 1 269 ? -18.174 11.213 31.960 1.00 96.44 269 GLU A C 1
ATOM 2109 O O . GLU A 1 269 ? -17.222 11.671 32.590 1.00 96.44 269 GLU A O 1
ATOM 2114 N N . GLN A 1 270 ? -19.010 10.334 32.510 1.00 94.94 270 GLN A N 1
ATOM 2115 C CA . GLN A 1 270 ? -18.880 9.907 33.899 1.00 94.94 270 GLN A CA 1
ATOM 2116 C C . GLN A 1 270 ? -17.563 9.158 34.141 1.00 94.94 270 GLN A C 1
ATOM 2118 O O . GLN A 1 270 ? -16.907 9.389 35.159 1.00 94.94 270 GLN A O 1
ATOM 2123 N N . SER A 1 271 ? -17.160 8.297 33.202 1.00 95.19 271 SER A N 1
ATOM 2124 C CA . SER A 1 271 ? -15.913 7.534 33.279 1.00 95.19 271 SER A CA 1
ATOM 2125 C C . SER A 1 271 ? -14.692 8.452 33.276 1.00 95.19 271 SER A C 1
ATOM 2127 O O . SER A 1 271 ? -13.851 8.341 34.168 1.00 95.19 271 SER A O 1
ATOM 2129 N N . ILE A 1 272 ? -14.608 9.401 32.333 1.00 95.19 272 ILE A N 1
ATOM 2130 C CA . ILE A 1 272 ? -13.430 10.275 32.238 1.00 95.19 272 ILE A CA 1
ATOM 2131 C C . ILE A 1 272 ? -13.333 11.222 33.436 1.00 95.19 272 ILE A C 1
ATOM 2133 O O . ILE A 1 272 ? -12.249 11.416 33.985 1.00 95.19 272 ILE A O 1
ATOM 2137 N N . ARG A 1 273 ? -14.475 11.743 33.911 1.00 94.38 273 ARG A N 1
ATOM 2138 C CA . ARG A 1 273 ? -14.530 12.574 35.119 1.00 94.38 273 ARG A CA 1
ATOM 2139 C C . ARG A 1 273 ? -14.056 11.805 36.338 1.00 94.38 273 ARG A C 1
ATOM 2141 O O . ARG A 1 273 ? -13.213 12.299 37.073 1.00 94.38 273 ARG A O 1
ATOM 2148 N N . SER A 1 274 ? -14.543 10.580 36.525 1.00 93.31 274 SER A N 1
ATOM 2149 C CA . SER A 1 274 ? -14.127 9.751 37.655 1.00 93.31 274 SER A CA 1
ATOM 2150 C C . SER A 1 274 ? -12.637 9.409 37.627 1.00 93.31 274 SER A C 1
ATOM 2152 O O . SER A 1 274 ? -12.063 9.206 38.693 1.00 93.31 274 SER A O 1
ATOM 2154 N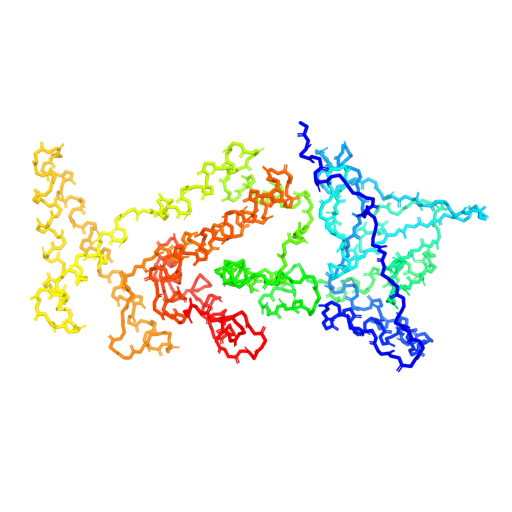 N . GLN A 1 275 ? -12.030 9.295 36.444 1.00 92.38 275 GLN A N 1
ATOM 2155 C CA . GLN A 1 275 ? -10.619 8.934 36.298 1.00 92.38 275 GLN A CA 1
ATOM 2156 C C . GLN A 1 275 ? -9.678 10.121 36.525 1.00 92.38 275 GLN A C 1
ATOM 2158 O O . GLN A 1 275 ? -8.614 9.926 37.097 1.00 92.38 275 GLN A O 1
ATOM 2163 N N . LEU A 1 276 ? -10.064 11.330 36.104 1.00 93.00 276 LEU A N 1
ATOM 2164 C CA . LEU A 1 276 ? -9.160 12.488 36.052 1.00 93.00 276 LEU A CA 1
ATOM 2165 C C . LEU A 1 276 ? -9.524 13.635 37.010 1.00 93.00 276 LEU A C 1
ATOM 2167 O O . LEU A 1 276 ? -8.812 14.636 37.039 1.00 93.00 276 LEU A O 1
ATOM 2171 N N . GLN A 1 277 ? -10.591 13.508 37.811 1.00 89.25 277 GLN A N 1
ATOM 2172 C CA . GLN A 1 277 ? -11.049 14.555 38.748 1.00 89.25 277 GLN A CA 1
ATOM 2173 C C . GLN A 1 277 ? -9.972 15.065 39.720 1.00 89.25 277 GLN A C 1
ATOM 2175 O O . GLN A 1 277 ? -10.057 16.209 40.161 1.00 89.25 277 GLN A O 1
ATOM 2180 N N . ASP A 1 278 ? -8.990 14.227 40.065 1.00 91.25 278 ASP A N 1
ATOM 2181 C CA . ASP A 1 278 ? -7.923 14.561 41.016 1.00 91.25 278 ASP A CA 1
ATOM 2182 C C . ASP A 1 278 ? -6.633 15.047 40.321 1.00 91.25 278 ASP A C 1
ATOM 2184 O O . ASP A 1 278 ? -5.727 15.553 40.984 1.00 91.25 278 ASP A O 1
ATOM 2188 N N . GLU A 1 279 ? -6.540 14.903 38.995 1.00 91.19 279 GLU A N 1
ATOM 2189 C CA . GLU A 1 279 ? -5.327 15.172 38.206 1.00 91.19 279 GLU A CA 1
ATOM 2190 C C . GLU A 1 279 ? -5.450 16.416 37.318 1.00 91.19 279 GLU A C 1
ATOM 2192 O O . GLU A 1 279 ? -4.451 17.076 37.032 1.00 91.19 279 GLU A O 1
ATOM 2197 N N . VAL A 1 280 ? -6.670 16.746 36.891 1.00 90.00 280 VAL A N 1
ATOM 2198 C CA . VAL A 1 280 ? -6.959 17.788 35.900 1.00 90.00 280 VAL A CA 1
ATOM 2199 C C . VAL A 1 280 ? -7.910 18.824 36.497 1.00 90.00 280 VAL A C 1
ATOM 2201 O O . VAL A 1 280 ? -8.769 18.503 37.319 1.00 90.00 280 VAL A O 1
ATOM 2204 N N . SER A 1 281 ? -7.763 20.092 36.105 1.00 89.94 281 SER A N 1
ATOM 2205 C CA . SER A 1 281 ? -8.659 21.148 36.581 1.00 89.94 281 SER A CA 1
ATOM 2206 C C . SER A 1 281 ? -10.102 20.934 36.097 1.00 89.94 281 SER A C 1
ATOM 2208 O O . SER A 1 281 ? -10.347 20.298 35.074 1.00 89.94 281 SER A O 1
ATOM 2210 N N . GLY A 1 282 ? -11.084 21.484 36.822 1.00 89.94 282 GLY A N 1
ATOM 2211 C CA . GLY A 1 282 ? -12.501 21.301 36.480 1.00 89.94 282 GLY A CA 1
ATOM 2212 C C . GLY A 1 282 ? -12.871 21.794 35.075 1.00 89.94 282 GLY A C 1
ATOM 2213 O O . GLY A 1 282 ? -13.634 21.123 34.393 1.00 89.94 282 GLY A O 1
ATOM 2214 N N . GLU A 1 283 ? -12.293 22.914 34.627 1.00 92.12 283 GLU A N 1
ATOM 2215 C CA . GLU A 1 283 ? -12.547 23.493 33.297 1.00 92.12 283 GLU A CA 1
ATOM 2216 C C . GLU A 1 283 ? -11.950 22.630 32.174 1.00 92.12 283 GLU A C 1
ATOM 2218 O O . GLU A 1 283 ? -12.651 22.269 31.233 1.00 92.12 283 GLU A O 1
ATOM 2223 N N . GLU A 1 284 ? -10.690 22.203 32.308 1.00 92.31 284 GLU A N 1
ATOM 2224 C CA . GLU A 1 284 ? -10.053 21.297 31.340 1.00 92.31 284 GLU A CA 1
ATOM 2225 C C . GLU A 1 284 ? -10.776 19.941 31.271 1.00 92.31 284 GLU A C 1
ATOM 2227 O O . GLU A 1 284 ? -10.916 19.351 30.197 1.00 92.31 284 GLU A O 1
ATOM 2232 N N . LEU A 1 285 ? -11.272 19.448 32.412 1.00 93.44 285 LEU A N 1
ATOM 2233 C CA . LEU A 1 285 ? -12.059 18.221 32.472 1.00 93.44 285 LEU A CA 1
ATOM 2234 C C . LEU A 1 285 ? -13.438 18.385 31.817 1.00 93.44 285 LEU A C 1
ATOM 2236 O O . LEU A 1 285 ? -13.909 17.454 31.160 1.00 93.44 285 LEU A O 1
ATOM 2240 N N . ASP A 1 286 ? -14.077 19.548 31.974 1.00 94.25 286 ASP A N 1
ATOM 2241 C CA . ASP A 1 286 ? -15.336 19.887 31.303 1.00 94.25 286 ASP A CA 1
ATOM 2242 C C . ASP A 1 286 ? -15.161 19.904 29.777 1.00 94.25 286 ASP A C 1
ATOM 2244 O O . ASP A 1 286 ? -15.947 19.270 29.063 1.00 94.25 286 ASP A O 1
ATOM 2248 N N . ASP A 1 287 ? -14.101 20.546 29.281 1.00 95.62 287 ASP A N 1
ATOM 2249 C CA . ASP A 1 287 ? -13.784 20.617 27.852 1.00 95.62 287 ASP A CA 1
ATOM 2250 C C . ASP A 1 287 ? -13.465 19.235 27.263 1.00 95.62 287 ASP A C 1
ATOM 2252 O O . ASP A 1 287 ? -13.987 18.862 26.202 1.00 95.62 287 ASP A O 1
ATOM 2256 N N . LEU A 1 288 ? -12.659 18.427 27.963 1.00 95.12 288 LEU A N 1
ATOM 2257 C CA . LEU A 1 288 ? -12.349 17.059 27.546 1.00 95.12 288 LEU A CA 1
ATOM 2258 C C . LEU A 1 288 ? -13.612 16.191 27.505 1.00 95.12 288 LEU A C 1
ATOM 2260 O O . LEU A 1 288 ? -13.864 15.515 26.505 1.00 95.12 288 LEU A O 1
ATOM 2264 N N . ALA A 1 289 ? -14.433 16.224 28.557 1.00 95.75 289 ALA A N 1
ATOM 2265 C CA . ALA A 1 289 ? -15.678 15.465 28.609 1.00 95.75 289 ALA A CA 1
ATOM 2266 C C . ALA A 1 289 ? -16.633 15.864 27.471 1.00 95.75 289 ALA A C 1
ATOM 2268 O O . ALA A 1 289 ? -17.188 14.991 26.792 1.00 95.75 289 ALA A O 1
ATOM 2269 N N . ALA A 1 290 ? -16.787 17.165 27.206 1.00 96.50 290 ALA A N 1
ATOM 2270 C CA . ALA A 1 290 ? -17.595 17.667 26.099 1.00 96.50 290 ALA A CA 1
ATOM 2271 C C . ALA A 1 290 ? -17.069 17.179 24.737 1.00 96.50 290 ALA A C 1
ATOM 2273 O O . ALA A 1 290 ? -17.853 16.708 23.904 1.00 96.50 290 ALA A O 1
ATOM 2274 N N . SER A 1 291 ? -15.749 17.216 24.532 1.00 96.94 291 SER A N 1
ATOM 2275 C CA . SER A 1 291 ? -15.092 16.713 23.321 1.00 96.94 291 SER A CA 1
ATOM 2276 C C . SER A 1 291 ? -15.347 15.215 23.102 1.00 96.94 291 SER A C 1
ATOM 2278 O O . SER A 1 291 ? -15.794 14.812 22.023 1.00 96.94 291 SER A O 1
ATOM 2280 N N . LEU A 1 292 ? -15.180 14.381 24.136 1.00 97.56 292 LEU A N 1
ATOM 2281 C CA . LEU A 1 292 ? -15.412 12.933 24.047 1.00 97.56 292 LEU A CA 1
ATOM 2282 C C . LEU A 1 292 ? -16.886 12.583 23.774 1.00 97.56 292 LEU A C 1
ATOM 2284 O O . LEU A 1 292 ? -17.177 11.679 22.983 1.00 97.56 292 LEU A O 1
ATOM 2288 N N . ARG A 1 293 ? -17.842 13.328 24.350 1.00 97.50 293 ARG A N 1
ATOM 2289 C CA . ARG A 1 293 ? -19.273 13.187 24.006 1.00 97.50 293 ARG A CA 1
ATOM 2290 C C . ARG A 1 293 ? -19.556 13.566 22.554 1.00 97.50 293 ARG A C 1
ATOM 2292 O O . ARG A 1 293 ? -20.360 12.903 21.886 1.00 97.50 293 ARG A O 1
ATOM 2299 N N . GLY A 1 294 ? -18.903 14.620 22.064 1.00 97.00 294 GLY A N 1
ATOM 2300 C CA . GLY A 1 294 ? -18.950 15.037 20.664 1.00 97.00 294 GLY A CA 1
ATOM 2301 C C . GLY A 1 294 ? -18.427 13.946 19.729 1.00 97.00 294 GLY A C 1
ATOM 2302 O O . GLY A 1 294 ? -19.098 13.595 18.752 1.00 97.00 294 GLY A O 1
ATOM 2303 N N . LEU A 1 295 ? -17.293 13.339 20.083 1.00 97.94 295 LEU A N 1
ATOM 2304 C CA . LEU A 1 295 ? -16.670 12.237 19.353 1.00 97.94 295 LEU A CA 1
ATOM 2305 C C . LEU A 1 295 ? -17.580 11.004 19.264 1.00 97.94 295 LEU A C 1
ATOM 2307 O O . LEU A 1 295 ? -17.745 10.460 18.173 1.00 97.94 295 LEU A O 1
ATOM 2311 N N . ALA A 1 296 ? -18.250 10.610 20.352 1.00 97.62 296 ALA A N 1
ATOM 2312 C CA . ALA A 1 296 ? -19.250 9.537 20.305 1.00 97.62 296 ALA A CA 1
ATOM 2313 C C . ALA A 1 296 ? -20.354 9.845 19.274 1.00 97.62 296 ALA A C 1
ATOM 2315 O O . ALA A 1 296 ? -20.753 8.986 18.489 1.00 97.62 296 ALA A O 1
ATOM 2316 N N . GLY A 1 297 ? -20.806 11.104 19.207 1.00 96.56 297 GLY A N 1
ATOM 2317 C CA . GLY A 1 297 ? -21.754 11.553 18.187 1.00 96.56 297 GLY A CA 1
ATOM 2318 C C . GLY A 1 297 ? -21.221 11.475 16.755 1.00 96.56 297 GLY A C 1
ATOM 2319 O O . GLY A 1 297 ? -21.964 11.047 15.871 1.00 96.56 297 GLY A O 1
ATOM 2320 N N . LYS A 1 298 ? -19.957 11.847 16.533 1.00 97.62 298 LYS A N 1
ATOM 2321 C CA . LYS A 1 298 ? -19.269 11.728 15.236 1.00 97.62 298 LYS A CA 1
ATOM 2322 C C . LYS A 1 298 ? -19.171 10.268 14.789 1.00 97.62 298 LYS A C 1
ATOM 2324 O O . LYS A 1 298 ? -19.584 9.930 13.682 1.00 97.62 298 LYS A O 1
ATOM 2329 N N . ILE A 1 299 ? -18.751 9.371 15.683 1.00 98.12 299 ILE A N 1
ATOM 2330 C CA . ILE A 1 299 ? -18.682 7.925 15.412 1.00 98.12 299 ILE A CA 1
ATOM 2331 C C . ILE A 1 299 ? -20.052 7.374 14.996 1.00 98.12 299 ILE A C 1
ATOM 2333 O O . ILE A 1 299 ? -20.150 6.659 14.002 1.00 98.12 299 ILE A O 1
ATOM 2337 N N . MET A 1 300 ? -21.135 7.748 15.687 1.00 96.44 300 MET A N 1
ATOM 2338 C CA . MET A 1 300 ? -22.482 7.297 15.315 1.00 96.44 300 MET A CA 1
ATOM 2339 C C . MET A 1 300 ? -22.886 7.701 13.893 1.00 96.44 300 MET A C 1
ATOM 2341 O O . MET A 1 300 ? -23.577 6.935 13.217 1.00 96.44 300 MET A O 1
ATOM 2345 N N . ARG A 1 301 ? -22.501 8.903 13.447 1.00 97.50 301 ARG A N 1
ATOM 2346 C CA . ARG A 1 301 ? -22.817 9.394 12.099 1.00 97.50 301 ARG A CA 1
ATOM 2347 C C . ARG A 1 301 ? -22.041 8.616 11.040 1.00 97.50 301 ARG A C 1
ATOM 2349 O O . ARG A 1 301 ? -22.664 8.164 10.078 1.00 97.50 301 ARG A O 1
ATOM 2356 N N . TYR A 1 302 ? -20.754 8.341 11.267 1.00 98.38 302 TYR A N 1
ATOM 2357 C CA . TYR A 1 302 ? -19.988 7.438 10.402 1.00 98.38 302 TYR A CA 1
ATOM 2358 C C . TYR A 1 302 ? -20.591 6.040 10.349 1.00 98.38 302 TYR A C 1
ATOM 2360 O O . TYR A 1 302 ? -20.859 5.534 9.267 1.00 98.38 302 TYR A O 1
ATOM 2368 N N . GLU A 1 303 ? -20.899 5.428 11.489 1.00 97.75 303 GLU A N 1
ATOM 2369 C CA . GLU A 1 303 ? -21.487 4.088 11.500 1.00 97.75 303 GLU A CA 1
ATOM 2370 C C . GLU A 1 303 ? -22.870 4.047 10.841 1.00 97.75 303 GLU A C 1
ATOM 2372 O O . GLU A 1 303 ? -23.231 3.058 10.203 1.00 97.75 303 GLU A O 1
ATOM 2377 N N . SER A 1 304 ? -23.655 5.122 10.965 1.00 97.12 304 SER A N 1
ATOM 2378 C CA . SER A 1 304 ? -24.916 5.261 10.236 1.00 97.12 304 SER A CA 1
ATOM 2379 C C . SER A 1 304 ? -24.682 5.240 8.730 1.00 97.12 304 SER A C 1
ATOM 2381 O O . SER A 1 304 ? -25.401 4.541 8.016 1.00 97.12 304 SER A O 1
ATOM 2383 N N . ARG A 1 305 ? -23.664 5.962 8.253 1.00 97.94 305 ARG A N 1
ATOM 2384 C CA . ARG A 1 305 ? -23.274 5.942 6.845 1.00 97.94 305 ARG A CA 1
ATOM 2385 C C . ARG A 1 305 ? -22.752 4.571 6.415 1.00 97.94 305 ARG A C 1
ATOM 2387 O O . ARG A 1 305 ? -23.187 4.056 5.394 1.00 97.94 305 ARG A O 1
ATOM 2394 N N . PHE A 1 306 ? -21.908 3.936 7.223 1.00 98.25 306 PHE A N 1
ATOM 2395 C CA . PHE A 1 306 ? -21.346 2.615 6.935 1.00 98.25 306 PHE A CA 1
ATOM 2396 C C . PHE A 1 306 ? -22.439 1.558 6.776 1.00 98.25 306 PHE A C 1
ATOM 2398 O O . PHE A 1 306 ? -22.363 0.726 5.876 1.00 98.25 306 PHE A O 1
ATOM 2405 N N . ARG A 1 307 ? -23.481 1.602 7.613 1.00 97.88 307 ARG A N 1
ATOM 2406 C CA . ARG A 1 307 ? -24.649 0.723 7.463 1.00 97.88 307 ARG A CA 1
ATOM 2407 C C . ARG A 1 307 ? -25.440 1.019 6.191 1.00 97.88 307 ARG A C 1
ATOM 2409 O O . ARG A 1 307 ? -25.873 0.084 5.528 1.00 97.88 307 ARG A O 1
ATOM 2416 N N . ALA A 1 308 ? -25.622 2.296 5.847 1.00 97.88 308 ALA A N 1
ATOM 2417 C CA . ALA A 1 308 ? -26.314 2.688 4.619 1.00 97.88 308 ALA A CA 1
ATOM 2418 C C . ALA A 1 308 ? -25.582 2.201 3.355 1.00 97.88 308 ALA A C 1
ATOM 2420 O O . ALA A 1 308 ? -26.231 1.770 2.406 1.00 97.88 308 ALA A O 1
ATOM 2421 N N . ASP A 1 309 ? -24.248 2.198 3.380 1.00 97.69 309 ASP A N 1
ATOM 2422 C CA . ASP A 1 309 ? -23.407 1.812 2.242 1.00 97.69 309 ASP A CA 1
ATOM 2423 C C . ASP A 1 309 ? -23.014 0.321 2.225 1.00 97.69 309 ASP A C 1
ATOM 2425 O O . ASP A 1 309 ? -22.284 -0.114 1.327 1.00 97.69 309 ASP A O 1
ATOM 2429 N N . GLY A 1 310 ? -23.519 -0.466 3.187 1.00 96.06 310 GLY A N 1
ATOM 2430 C CA . GLY A 1 310 ? -23.322 -1.918 3.280 1.00 96.06 310 GLY A CA 1
ATOM 2431 C C . GLY A 1 310 ? -21.989 -2.365 3.889 1.00 96.06 310 GLY A C 1
ATOM 2432 O O . GLY A 1 310 ? -21.695 -3.555 3.883 1.00 96.06 310 GLY A O 1
ATOM 2433 N N . LEU A 1 311 ? -21.203 -1.434 4.431 1.00 96.50 311 LEU A N 1
ATOM 2434 C CA . LEU A 1 311 ? -19.924 -1.702 5.094 1.00 96.50 311 LEU A CA 1
ATOM 2435 C C . LEU A 1 311 ? -20.135 -2.399 6.448 1.00 96.50 311 LEU A C 1
ATOM 2437 O O . LEU A 1 311 ? -19.394 -3.304 6.826 1.00 96.50 311 LEU A O 1
ATOM 2441 N N . LEU A 1 312 ? -21.173 -1.985 7.180 1.00 97.69 312 LEU A N 1
ATOM 2442 C CA . LEU A 1 312 ? -21.600 -2.619 8.426 1.00 97.69 312 LEU A CA 1
ATOM 2443 C C . LEU A 1 312 ? -22.963 -3.301 8.245 1.00 97.69 312 LEU A C 1
ATOM 2445 O O . LEU A 1 312 ? -23.828 -2.763 7.549 1.00 97.69 312 LEU A O 1
ATOM 2449 N N . PRO A 1 313 ? -23.220 -4.434 8.927 1.00 95.06 313 PRO A N 1
ATOM 2450 C CA . PRO A 1 313 ? -24.564 -5.000 8.984 1.00 95.06 313 PRO A CA 1
ATOM 2451 C C . PRO A 1 313 ? -25.534 -4.052 9.721 1.00 95.06 313 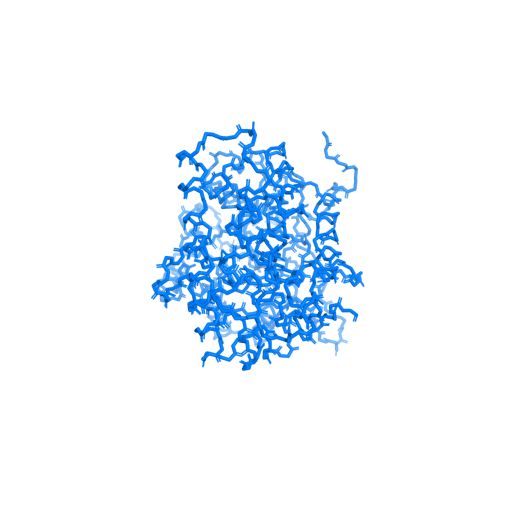PRO A C 1
ATOM 2453 O O . PRO A 1 313 ? -25.084 -3.176 10.461 1.00 95.06 313 PRO A O 1
ATOM 2456 N N . PRO A 1 314 ? -26.866 -4.230 9.604 1.00 92.19 314 PRO A N 1
ATOM 2457 C CA . PRO A 1 314 ? -27.855 -3.311 10.188 1.00 92.19 314 PRO A CA 1
ATOM 2458 C C . PRO A 1 314 ? -27.707 -3.044 11.696 1.00 92.19 314 PRO A C 1
ATOM 2460 O O . PRO A 1 314 ? -28.003 -1.943 12.159 1.00 92.19 314 PRO A O 1
ATOM 2463 N N . ASP A 1 315 ? -27.231 -4.036 12.452 1.00 88.94 315 ASP A N 1
ATOM 2464 C CA . ASP A 1 315 ? -26.935 -3.952 13.893 1.00 88.94 315 ASP A CA 1
ATOM 2465 C C . ASP A 1 315 ? -25.430 -3.857 14.195 1.00 88.94 315 ASP A C 1
ATOM 2467 O O . ASP A 1 315 ? -25.009 -3.973 15.343 1.00 88.94 315 ASP A O 1
ATOM 2471 N N . GLY A 1 316 ? -24.610 -3.705 13.158 1.00 93.56 316 GLY A N 1
ATOM 2472 C CA . GLY A 1 316 ? -23.162 -3.630 13.253 1.00 93.56 316 GLY A CA 1
ATOM 2473 C C . GLY A 1 316 ? -22.683 -2.280 13.756 1.00 93.56 316 GLY A C 1
ATOM 2474 O O . GLY A 1 316 ? -23.265 -1.230 13.457 1.00 93.56 316 GLY A O 1
ATOM 2475 N N . TYR A 1 317 ? -21.581 -2.329 14.489 1.00 96.38 317 TYR A N 1
ATOM 2476 C CA . TYR A 1 317 ? -20.853 -1.177 14.987 1.00 96.38 317 TYR A CA 1
ATOM 2477 C C . TYR A 1 317 ? -19.360 -1.513 15.059 1.00 96.38 317 TYR A C 1
ATOM 2479 O O . TYR A 1 317 ? -18.982 -2.685 15.111 1.00 96.38 317 TYR A O 1
ATOM 2487 N N . VAL A 1 318 ? -18.511 -0.490 15.041 1.00 97.94 318 VAL A N 1
ATOM 2488 C CA . VAL A 1 318 ? -17.055 -0.651 15.091 1.00 97.94 318 VAL A CA 1
ATOM 2489 C C . VAL A 1 318 ? -16.626 -0.873 16.541 1.00 97.94 318 VAL A C 1
ATOM 2491 O O . VAL A 1 318 ? -16.984 -0.102 17.428 1.00 97.94 318 VAL A O 1
ATOM 2494 N N . ARG A 1 319 ? -15.884 -1.947 16.821 1.00 97.12 319 ARG A N 1
ATOM 2495 C CA . ARG A 1 319 ? -15.441 -2.255 18.193 1.00 97.12 319 ARG A CA 1
ATOM 2496 C C . ARG A 1 319 ? -14.180 -1.494 18.593 1.00 97.12 319 ARG A C 1
ATOM 2498 O O . ARG A 1 319 ? -14.050 -1.113 19.747 1.00 97.12 319 ARG A O 1
ATOM 2505 N N . THR A 1 320 ? -13.281 -1.282 17.643 1.00 98.38 320 THR A N 1
ATOM 2506 C CA . THR A 1 320 ? -12.010 -0.583 17.834 1.00 98.38 320 THR A CA 1
ATOM 2507 C C . THR A 1 320 ? -11.543 0.004 16.504 1.00 98.38 320 THR A C 1
ATOM 2509 O O . THR A 1 320 ? -11.960 -0.466 15.441 1.00 98.38 320 THR A O 1
ATOM 2512 N N . VAL A 1 321 ? -10.699 1.035 16.560 1.00 98.44 321 VAL A N 1
ATOM 2513 C CA . VAL A 1 321 ? -10.025 1.628 15.392 1.00 98.44 321 VAL A CA 1
ATOM 2514 C C . VAL A 1 321 ? -8.566 1.199 15.249 1.00 98.44 321 VAL A C 1
ATOM 2516 O O . VAL A 1 321 ? -7.905 1.655 14.321 1.00 98.44 321 VAL A O 1
ATOM 2519 N N . ALA A 1 322 ? -8.075 0.266 16.074 1.00 98.44 322 ALA A N 1
ATOM 2520 C CA . ALA A 1 322 ? -6.692 -0.220 16.031 1.00 98.44 322 ALA A CA 1
ATOM 2521 C C . ALA A 1 322 ? -6.229 -0.678 14.632 1.00 98.44 322 ALA A C 1
ATOM 2523 O O . ALA A 1 322 ? -5.049 -0.615 14.307 1.00 98.44 322 ALA A O 1
ATOM 2524 N N . ALA A 1 323 ? -7.155 -1.101 13.763 1.00 98.56 323 ALA A N 1
ATOM 2525 C CA . ALA A 1 323 ? -6.861 -1.485 12.387 1.00 98.56 323 ALA A CA 1
ATOM 2526 C C . ALA A 1 323 ? -6.215 -0.348 11.588 1.00 98.56 323 ALA A C 1
ATOM 2528 O O . ALA A 1 323 ? -5.402 -0.624 10.710 1.00 98.56 323 ALA A O 1
ATOM 2529 N N . TRP A 1 324 ? -6.543 0.910 11.894 1.00 98.38 324 TRP A N 1
ATOM 2530 C CA . TRP A 1 324 ? -5.941 2.071 11.247 1.00 98.38 324 TRP A CA 1
ATOM 2531 C C . TRP A 1 324 ? -4.432 2.152 11.492 1.00 98.38 324 TRP A C 1
ATOM 2533 O O . TRP A 1 324 ? -3.681 2.438 10.563 1.00 98.38 324 TRP A O 1
ATOM 2543 N N . ASP A 1 325 ? -3.964 1.826 12.694 1.00 98.69 325 ASP A N 1
ATOM 2544 C CA . ASP A 1 325 ? -2.531 1.764 12.989 1.00 98.69 325 ASP A CA 1
ATOM 2545 C C . ASP A 1 325 ? -1.919 0.461 12.473 1.00 98.69 325 ASP A C 1
ATOM 2547 O O . ASP A 1 325 ? -0.946 0.491 11.724 1.00 98.69 325 ASP A O 1
ATOM 2551 N N . LEU A 1 326 ? -2.541 -0.684 12.759 1.00 98.69 326 LEU A N 1
ATOM 2552 C CA . LEU A 1 326 ? -1.999 -1.999 12.405 1.00 98.69 326 LEU A CA 1
ATOM 2553 C C . LEU A 1 326 ? -1.889 -2.230 10.885 1.00 98.69 326 LEU A C 1
ATOM 2555 O O . LEU A 1 326 ? -0.917 -2.820 10.406 1.00 98.69 326 LEU A O 1
ATOM 2559 N N . GLY A 1 327 ? -2.857 -1.744 10.103 1.00 98.06 327 GLY A N 1
ATOM 2560 C CA . GLY A 1 327 ? -2.794 -1.797 8.641 1.00 98.06 327 GLY A CA 1
ATOM 2561 C C . GLY A 1 327 ? -1.672 -0.921 8.080 1.00 98.06 327 GLY A C 1
ATOM 2562 O O . GLY A 1 327 ? -0.949 -1.339 7.174 1.00 98.06 327 GLY A O 1
ATOM 2563 N N . ARG A 1 328 ? -1.464 0.268 8.665 1.00 98.44 328 ARG A N 1
ATOM 2564 C CA . ARG A 1 328 ? -0.363 1.171 8.296 1.00 98.44 328 ARG A CA 1
ATOM 2565 C C . ARG A 1 328 ? 0.997 0.643 8.747 1.00 98.44 328 ARG A C 1
ATOM 2567 O O . ARG A 1 328 ? 1.948 0.795 7.991 1.00 98.44 328 ARG A O 1
ATOM 2574 N N . ALA A 1 329 ? 1.084 -0.045 9.889 1.00 98.56 329 ALA A N 1
ATOM 2575 C CA . ALA A 1 329 ? 2.312 -0.676 10.386 1.00 98.56 329 ALA A CA 1
ATOM 2576 C C . ALA A 1 329 ? 2.945 -1.586 9.325 1.00 98.56 329 ALA A C 1
ATOM 2578 O O . ALA A 1 329 ? 4.141 -1.514 9.054 1.00 98.56 329 ALA A O 1
ATOM 2579 N N . THR A 1 330 ? 2.110 -2.390 8.660 1.00 97.56 330 THR A N 1
ATOM 2580 C CA . THR A 1 330 ? 2.539 -3.293 7.582 1.00 97.56 330 THR A CA 1
ATOM 2581 C C . THR A 1 330 ? 3.177 -2.531 6.421 1.00 97.56 330 THR A C 1
ATOM 2583 O O . THR A 1 330 ? 4.177 -2.977 5.863 1.00 97.56 330 THR A O 1
ATOM 2586 N N . MET A 1 331 ? 2.614 -1.381 6.047 1.00 97.56 331 MET A N 1
ATOM 2587 C CA . MET A 1 331 ? 3.117 -0.593 4.923 1.00 97.56 331 MET A CA 1
ATOM 2588 C C . MET A 1 331 ? 4.329 0.246 5.291 1.00 97.56 331 MET A C 1
ATOM 2590 O O . MET A 1 331 ? 5.286 0.256 4.529 1.00 97.56 331 MET A O 1
ATOM 2594 N N . VAL A 1 332 ? 4.342 0.871 6.468 1.00 98.31 332 VAL A N 1
ATOM 2595 C CA . VAL A 1 332 ? 5.517 1.591 6.976 1.00 98.31 332 VAL A CA 1
ATOM 2596 C C . VAL A 1 332 ? 6.712 0.648 7.098 1.00 98.31 332 VAL A C 1
ATOM 2598 O O . VAL A 1 332 ? 7.822 1.028 6.729 1.00 98.31 332 VAL A O 1
ATOM 2601 N N . ALA A 1 333 ? 6.502 -0.612 7.496 1.00 98.00 333 ALA A N 1
ATOM 2602 C CA . ALA A 1 333 ? 7.567 -1.610 7.495 1.00 98.00 333 ALA A CA 1
ATOM 2603 C C . ALA A 1 333 ? 8.141 -1.859 6.086 1.00 98.00 333 ALA A C 1
ATOM 2605 O O . ALA A 1 333 ? 9.358 -1.872 5.894 1.00 98.00 333 ALA A O 1
ATOM 2606 N N . ARG A 1 334 ? 7.274 -1.997 5.075 1.00 97.56 334 ARG A N 1
ATOM 2607 C CA . ARG A 1 334 ? 7.683 -2.198 3.674 1.00 97.56 334 ARG A CA 1
ATOM 2608 C C . ARG A 1 334 ? 8.354 -0.968 3.071 1.00 97.56 334 ARG A C 1
ATOM 2610 O O . ARG A 1 334 ? 9.395 -1.098 2.434 1.00 97.56 334 ARG A O 1
ATOM 2617 N N . TRP A 1 335 ? 7.803 0.219 3.302 1.00 97.94 335 TRP A N 1
ATOM 2618 C CA . TRP A 1 335 ? 8.398 1.483 2.871 1.00 97.94 335 TRP A CA 1
ATOM 2619 C C . TRP A 1 335 ? 9.776 1.676 3.505 1.00 97.94 335 TRP A C 1
ATOM 2621 O O . TRP A 1 335 ? 10.721 2.021 2.801 1.00 97.94 335 TRP A O 1
ATOM 2631 N N . GLY A 1 336 ? 9.938 1.333 4.789 1.00 97.12 336 GLY A N 1
ATOM 2632 C CA . GLY A 1 336 ? 11.241 1.314 5.461 1.00 97.12 336 GLY A CA 1
ATOM 2633 C C . GLY A 1 336 ? 12.249 0.387 4.781 1.00 97.12 336 GLY A C 1
ATOM 2634 O O . GLY A 1 336 ? 13.398 0.776 4.567 1.00 97.12 336 GLY A O 1
ATOM 2635 N N . ARG A 1 337 ? 11.824 -0.808 4.347 1.00 95.56 337 ARG A N 1
ATOM 2636 C CA . ARG A 1 337 ? 12.674 -1.707 3.544 1.00 95.56 337 ARG A CA 1
ATOM 2637 C C . ARG A 1 337 ? 13.044 -1.090 2.189 1.00 95.56 337 ARG A C 1
ATOM 2639 O O . ARG A 1 337 ? 14.214 -1.120 1.791 1.00 95.56 337 ARG A O 1
ATOM 2646 N N . GLY A 1 338 ? 12.070 -0.496 1.501 1.00 95.56 338 GLY A N 1
ATOM 2647 C CA . GLY A 1 338 ? 12.267 0.204 0.227 1.00 95.56 338 GLY A CA 1
ATOM 2648 C C . GLY A 1 338 ? 13.282 1.346 0.333 1.00 95.56 338 GLY A C 1
ATOM 2649 O O . GLY A 1 338 ? 14.186 1.437 -0.495 1.00 95.56 338 GLY A O 1
ATOM 2650 N N . ALA A 1 339 ? 13.206 2.125 1.413 1.00 96.06 339 ALA A N 1
ATOM 2651 C CA . ALA A 1 339 ? 14.095 3.241 1.736 1.00 96.06 339 ALA A CA 1
ATOM 2652 C C . ALA A 1 339 ? 15.437 2.829 2.376 1.00 96.06 339 ALA A C 1
ATOM 2654 O O . ALA A 1 339 ? 16.251 3.690 2.697 1.00 96.06 339 ALA A O 1
ATOM 2655 N N . ARG A 1 340 ? 15.690 1.524 2.567 1.00 95.12 340 ARG A N 1
ATOM 2656 C CA . ARG A 1 340 ? 16.881 0.987 3.265 1.00 95.12 340 ARG A CA 1
ATOM 2657 C C . ARG A 1 340 ? 17.022 1.463 4.720 1.00 95.12 340 ARG A C 1
ATOM 2659 O O . ARG A 1 340 ? 18.121 1.460 5.266 1.00 95.12 340 ARG A O 1
ATOM 2666 N N . TYR A 1 341 ? 15.910 1.819 5.358 1.00 95.81 341 TYR A N 1
ATOM 2667 C CA . TYR A 1 341 ? 15.839 2.095 6.795 1.00 95.81 341 TYR A CA 1
ATOM 2668 C C . TYR A 1 341 ? 15.595 0.842 7.623 1.00 95.81 341 TYR A C 1
ATOM 2670 O O . TYR A 1 341 ? 15.781 0.910 8.825 1.00 95.81 341 TYR A O 1
ATOM 2678 N N . ALA A 1 342 ? 15.202 -0.274 7.006 1.00 95.12 342 ALA A N 1
ATOM 2679 C CA . ALA A 1 342 ? 14.959 -1.541 7.687 1.00 95.12 342 ALA A CA 1
ATOM 2680 C C . ALA A 1 342 ? 15.586 -2.728 6.942 1.00 95.12 342 ALA A C 1
ATOM 2682 O O . ALA A 1 342 ? 15.594 -2.791 5.702 1.00 95.12 342 ALA A O 1
ATOM 2683 N N . GLY A 1 343 ? 16.078 -3.693 7.714 1.00 93.56 343 GLY A N 1
ATOM 2684 C CA . GLY A 1 343 ? 16.531 -4.986 7.223 1.00 93.56 343 GLY A CA 1
ATOM 2685 C C . GLY A 1 343 ? 15.383 -5.938 6.868 1.00 93.56 343 GLY A C 1
ATOM 2686 O O . GLY A 1 343 ? 14.222 -5.706 7.208 1.00 93.56 343 GLY A O 1
ATOM 2687 N N . GLU A 1 344 ? 15.702 -7.054 6.210 1.00 93.19 344 GLU A N 1
ATOM 2688 C CA . GLU A 1 344 ? 14.723 -8.102 5.867 1.00 93.19 344 GLU A CA 1
ATOM 2689 C C . GLU A 1 344 ? 14.057 -8.695 7.121 1.00 93.19 344 GLU A C 1
ATOM 2691 O O . GLU A 1 344 ? 12.833 -8.793 7.208 1.00 93.19 344 GLU A O 1
ATOM 2696 N N . GLN A 1 345 ? 14.855 -9.029 8.140 1.00 94.06 345 GLN A N 1
ATOM 2697 C CA . GLN A 1 345 ? 14.344 -9.619 9.382 1.00 94.06 345 GLN A CA 1
ATOM 2698 C C . GLN A 1 345 ? 13.412 -8.667 10.141 1.00 94.06 345 GLN A C 1
ATOM 2700 O O . GLN A 1 345 ? 12.411 -9.107 10.706 1.00 94.06 345 GLN A O 1
ATOM 2705 N N . GLU A 1 346 ? 13.717 -7.369 10.134 1.00 96.56 346 GLU A N 1
ATOM 2706 C CA . GLU A 1 346 ? 12.902 -6.345 10.794 1.00 96.56 346 GLU A CA 1
ATOM 2707 C C . GLU A 1 346 ? 11.557 -6.173 10.082 1.00 96.56 346 GLU A C 1
ATOM 2709 O O . GLU A 1 346 ? 10.515 -6.149 10.740 1.00 96.56 346 GLU A O 1
ATOM 2714 N N . LEU A 1 347 ? 11.560 -6.162 8.741 1.00 96.62 347 LEU A N 1
ATOM 2715 C CA . LEU A 1 347 ? 10.337 -6.195 7.939 1.00 96.62 347 LEU A CA 1
ATOM 2716 C C . LEU A 1 347 ? 9.484 -7.423 8.285 1.00 96.62 347 LEU A C 1
ATOM 2718 O O . LEU A 1 347 ? 8.294 -7.284 8.569 1.00 96.62 347 LEU A O 1
ATOM 2722 N N . HIS A 1 348 ? 10.076 -8.620 8.274 1.00 97.19 348 HIS A N 1
ATOM 2723 C CA . HIS A 1 348 ? 9.341 -9.862 8.523 1.00 97.19 348 HIS A CA 1
ATOM 2724 C C . HIS A 1 348 ? 8.723 -9.861 9.925 1.00 97.19 348 HIS A C 1
ATOM 2726 O O . HIS A 1 348 ? 7.535 -10.148 10.078 1.00 97.19 348 HIS A O 1
ATOM 2732 N N . ALA A 1 349 ? 9.501 -9.469 10.938 1.00 97.81 349 ALA A N 1
ATOM 2733 C CA . ALA A 1 349 ? 9.038 -9.393 12.317 1.00 97.81 349 ALA A CA 1
ATOM 2734 C C . ALA A 1 349 ? 7.891 -8.384 12.490 1.00 97.81 349 ALA A C 1
ATOM 2736 O O . ALA A 1 349 ? 6.899 -8.695 13.153 1.00 97.81 349 ALA A O 1
ATOM 2737 N N . ALA A 1 350 ? 7.989 -7.196 11.884 1.00 98.50 350 ALA A N 1
ATOM 2738 C CA . ALA A 1 350 ? 6.937 -6.184 11.948 1.00 98.50 350 ALA A CA 1
ATOM 2739 C C . ALA A 1 350 ? 5.641 -6.666 11.274 1.00 98.50 350 ALA A C 1
ATOM 2741 O O . ALA A 1 350 ? 4.561 -6.560 11.858 1.00 98.50 350 ALA A O 1
ATOM 2742 N N . VAL A 1 351 ? 5.744 -7.262 10.082 1.00 98.50 351 VAL A N 1
ATOM 2743 C CA . VAL A 1 351 ? 4.599 -7.812 9.339 1.00 98.50 351 VAL A CA 1
ATOM 2744 C C . VAL A 1 351 ? 3.918 -8.931 10.129 1.00 98.50 351 VAL A C 1
ATOM 2746 O O . VAL A 1 351 ? 2.700 -8.910 10.306 1.00 98.50 351 VAL A O 1
ATOM 2749 N N . GLU A 1 352 ? 4.680 -9.887 10.663 1.00 98.31 352 GLU A N 1
ATOM 2750 C CA . GLU A 1 352 ? 4.124 -10.988 11.454 1.00 98.31 352 GLU A CA 1
ATOM 2751 C C . GLU A 1 352 ? 3.437 -10.477 12.735 1.00 98.31 352 GLU A C 1
ATOM 2753 O O . GLU A 1 352 ? 2.341 -10.929 13.088 1.00 98.31 352 GLU A O 1
ATOM 2758 N N . ARG A 1 353 ? 4.040 -9.495 13.423 1.00 98.62 353 ARG A N 1
ATOM 2759 C CA . ARG A 1 353 ? 3.446 -8.856 14.609 1.00 98.62 353 ARG A CA 1
ATOM 2760 C C . ARG A 1 353 ? 2.143 -8.135 14.278 1.00 98.62 353 ARG A C 1
ATOM 2762 O O . ARG A 1 353 ? 1.179 -8.301 15.025 1.00 98.62 353 ARG A O 1
ATOM 2769 N N . ALA A 1 354 ? 2.080 -7.410 13.160 1.00 98.62 354 ALA A N 1
ATOM 2770 C CA . ALA A 1 354 ? 0.849 -6.771 12.701 1.00 98.62 354 ALA A CA 1
ATOM 2771 C C . ALA A 1 354 ? -0.257 -7.813 12.461 1.00 98.62 354 ALA A C 1
ATOM 2773 O O . ALA A 1 354 ? -1.367 -7.663 12.970 1.00 98.62 354 ALA A O 1
ATOM 2774 N N . GLY A 1 355 ? 0.065 -8.920 11.781 1.00 98.44 355 GLY A N 1
ATOM 2775 C CA . GLY A 1 355 ? -0.876 -10.019 11.542 1.00 98.44 355 GLY A CA 1
ATOM 2776 C C . GLY A 1 355 ? -1.420 -10.642 12.832 1.00 98.44 355 GLY A C 1
ATOM 2777 O O . GLY A 1 355 ? -2.626 -10.872 12.946 1.00 98.44 355 GLY A O 1
ATOM 2778 N N . LYS A 1 356 ? -0.557 -10.868 13.833 1.00 98.56 356 LYS A N 1
ATOM 2779 C CA . LYS A 1 356 ? -0.958 -11.379 15.158 1.00 98.56 356 LYS A CA 1
ATOM 2780 C C . LYS A 1 356 ? -1.849 -10.391 15.913 1.00 98.56 356 LYS A C 1
ATOM 2782 O O . LYS A 1 356 ? -2.858 -10.799 16.485 1.00 98.56 356 LYS A O 1
ATOM 2787 N N . ALA A 1 357 ? -1.507 -9.104 15.898 1.00 98.56 357 ALA A N 1
ATOM 2788 C CA . ALA A 1 357 ? -2.297 -8.065 16.554 1.00 98.56 357 ALA A CA 1
ATOM 2789 C C . ALA A 1 357 ? -3.690 -7.920 15.916 1.00 98.56 357 ALA A C 1
ATOM 2791 O O . ALA A 1 357 ? -4.696 -7.866 16.624 1.00 98.56 357 ALA A O 1
ATOM 2792 N N . VAL A 1 358 ? -3.774 -7.947 14.580 1.00 98.69 358 VAL A N 1
ATOM 2793 C CA . VAL A 1 358 ? -5.053 -7.895 13.854 1.00 98.69 358 VAL A CA 1
ATOM 2794 C C . VAL A 1 358 ? -5.901 -9.136 14.129 1.00 98.69 358 VAL A C 1
ATOM 2796 O O . VAL A 1 358 ? -7.091 -8.999 14.415 1.00 98.69 358 VAL A O 1
ATOM 2799 N N . GLN A 1 359 ? -5.300 -10.329 14.122 1.00 98.31 359 GLN A N 1
ATOM 2800 C CA . GLN A 1 359 ? -5.992 -11.568 14.484 1.00 98.31 359 GLN A CA 1
ATOM 2801 C C . GLN A 1 359 ? -6.567 -11.512 15.908 1.00 98.31 359 GLN A C 1
ATOM 2803 O O . GLN A 1 359 ? -7.682 -11.970 16.137 1.00 98.31 359 GLN A O 1
ATOM 2808 N N . ALA A 1 360 ? -5.843 -10.930 16.867 1.00 98.19 360 ALA A N 1
ATOM 2809 C CA . ALA A 1 360 ? -6.321 -10.801 18.244 1.00 98.19 360 ALA A CA 1
ATOM 2810 C C . ALA A 1 360 ? -7.457 -9.769 18.397 1.00 98.19 360 ALA A C 1
ATOM 2812 O O . ALA A 1 360 ? -8.364 -9.966 19.206 1.00 98.19 360 ALA A O 1
ATOM 2813 N N . ALA A 1 361 ? -7.417 -8.671 17.637 1.00 98.00 361 ALA A N 1
ATOM 2814 C CA . ALA A 1 361 ? -8.372 -7.571 17.767 1.00 98.00 361 ALA A CA 1
ATOM 2815 C C . ALA A 1 361 ? -9.687 -7.794 16.992 1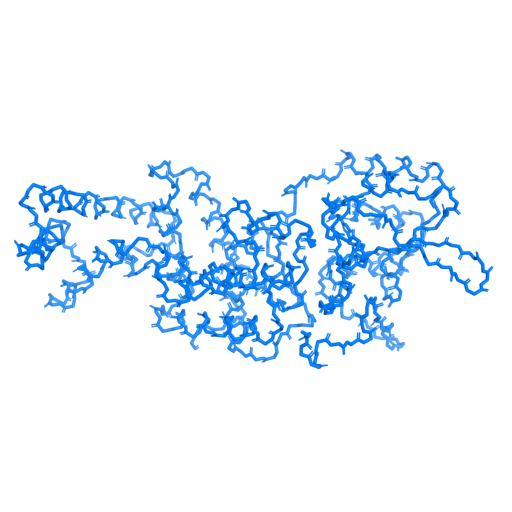.00 98.00 361 ALA A C 1
ATOM 2817 O O . ALA A 1 361 ? -10.745 -7.327 17.431 1.00 98.00 361 ALA A O 1
ATOM 2818 N N . TYR A 1 362 ? -9.653 -8.517 15.867 1.00 98.50 362 TYR A N 1
ATOM 2819 C CA . TYR A 1 362 ? -10.772 -8.624 14.923 1.00 98.50 362 TYR A CA 1
ATOM 2820 C C . TYR A 1 362 ? -11.219 -10.068 14.684 1.00 98.50 362 TYR A C 1
ATOM 2822 O O . TYR A 1 362 ? -10.412 -10.984 14.566 1.00 98.50 362 TYR A O 1
ATOM 2830 N N . GLY A 1 363 ? -12.531 -10.276 14.560 1.00 97.69 363 GLY A N 1
ATOM 2831 C CA . GLY A 1 363 ? -13.114 -11.586 14.265 1.00 97.69 363 GLY A CA 1
ATOM 2832 C C . GLY A 1 363 ? -13.197 -11.903 12.770 1.00 97.69 363 GLY A C 1
ATOM 2833 O O . GLY A 1 363 ? -13.391 -13.057 12.400 1.00 97.69 363 GLY A O 1
ATOM 2834 N N . SER A 1 364 ? -13.082 -10.898 11.895 1.00 98.31 364 SER A N 1
ATOM 2835 C CA . SER A 1 364 ? -13.154 -11.084 10.439 1.00 98.31 364 SER A CA 1
ATOM 2836 C C . SER A 1 364 ? -12.531 -9.918 9.661 1.00 98.31 364 SER A C 1
ATOM 2838 O O . SER A 1 364 ? -12.404 -8.812 10.189 1.00 98.31 364 SER A O 1
ATOM 2840 N N . TRP A 1 365 ? -12.203 -10.134 8.383 1.00 98.62 365 TRP A N 1
ATOM 2841 C CA . TRP A 1 365 ? -11.715 -9.072 7.492 1.00 98.62 365 TRP A CA 1
ATOM 2842 C C . TRP A 1 365 ? -12.704 -7.913 7.270 1.00 98.62 365 TRP A C 1
ATOM 2844 O O . TRP A 1 365 ? -12.261 -6.765 7.330 1.00 98.62 365 TRP A O 1
ATOM 2854 N N . PRO A 1 366 ? -14.026 -8.134 7.086 1.00 98.44 366 PRO A N 1
ATOM 2855 C CA . PRO A 1 366 ? -14.990 -7.032 7.037 1.00 98.44 366 PRO A CA 1
ATOM 2856 C C . PRO A 1 366 ? -14.947 -6.152 8.288 1.00 98.44 366 PRO A C 1
ATOM 2858 O O . PRO A 1 366 ? -15.031 -4.929 8.199 1.00 98.44 366 PRO A O 1
ATOM 2861 N N . GLU A 1 367 ? -14.770 -6.771 9.455 1.00 98.38 367 GLU A N 1
ATOM 2862 C CA . GLU A 1 367 ? -14.675 -6.050 10.717 1.00 98.38 367 GLU A CA 1
ATOM 2863 C C . GLU A 1 367 ? -13.381 -5.233 10.826 1.00 98.38 367 GLU A C 1
ATOM 2865 O O . GLU A 1 367 ? -13.430 -4.054 11.179 1.00 98.38 367 GLU A O 1
ATOM 2870 N N . PHE A 1 368 ? -12.243 -5.837 10.466 1.00 98.81 368 PHE A N 1
ATOM 2871 C CA . PHE A 1 368 ? -10.958 -5.144 10.353 1.00 98.81 368 PHE A CA 1
ATOM 2872 C C . PHE A 1 368 ? -11.070 -3.930 9.425 1.00 98.81 368 PHE A C 1
ATOM 2874 O O . PHE A 1 368 ? -10.685 -2.818 9.788 1.00 98.81 368 PHE A O 1
ATOM 2881 N N . SER A 1 369 ? -11.680 -4.117 8.254 1.00 98.75 369 SER A N 1
ATOM 2882 C CA . SER A 1 369 ? -11.887 -3.038 7.297 1.00 98.75 369 SER A CA 1
ATOM 2883 C C . SER A 1 369 ? -12.759 -1.917 7.862 1.00 98.75 369 SER A C 1
ATOM 2885 O O . SER A 1 369 ? -12.485 -0.755 7.584 1.00 98.75 369 SER A O 1
ATOM 2887 N N . ALA A 1 370 ? -13.796 -2.225 8.642 1.00 98.69 370 ALA A N 1
ATOM 2888 C CA . ALA A 1 370 ? -14.629 -1.199 9.265 1.00 98.69 370 ALA A CA 1
ATOM 2889 C C . ALA A 1 370 ? -13.865 -0.372 10.305 1.00 98.69 370 ALA A C 1
ATOM 2891 O O . ALA A 1 370 ? -14.010 0.852 10.328 1.00 98.69 370 ALA A O 1
ATOM 2892 N N . GLY A 1 371 ? -13.024 -1.021 11.115 1.00 98.62 371 GLY A N 1
ATOM 2893 C CA . GLY A 1 371 ? -12.123 -0.340 12.048 1.00 98.62 371 GLY A CA 1
ATOM 2894 C C . GLY A 1 371 ? -11.131 0.576 11.330 1.00 98.62 371 GLY A C 1
ATOM 2895 O O . GLY A 1 371 ? -10.980 1.737 11.710 1.00 98.62 371 GLY A O 1
ATOM 2896 N N . TYR A 1 372 ? -10.522 0.087 10.242 1.00 98.75 372 TYR A N 1
ATOM 2897 C CA . TYR A 1 372 ? -9.577 0.856 9.428 1.00 98.75 372 TYR A CA 1
ATOM 2898 C C . TYR A 1 372 ? -10.229 2.116 8.850 1.00 98.75 372 TYR A C 1
ATOM 2900 O O . TYR A 1 372 ? -9.692 3.218 8.965 1.00 98.75 372 TYR A O 1
ATOM 2908 N N . ILE A 1 373 ? -11.416 1.958 8.258 1.00 98.69 373 ILE A N 1
ATOM 2909 C CA . ILE A 1 373 ? -12.150 3.050 7.613 1.00 98.69 373 ILE A CA 1
ATOM 2910 C C . ILE A 1 373 ? -12.586 4.090 8.639 1.00 98.69 373 ILE A C 1
ATOM 2912 O O . ILE A 1 373 ? -12.406 5.282 8.398 1.00 98.69 373 ILE A O 1
ATOM 2916 N N . LEU A 1 374 ? -13.099 3.669 9.802 1.00 98.69 374 LEU A N 1
ATOM 2917 C CA . LEU A 1 374 ? -13.450 4.616 10.858 1.00 98.69 374 LEU A CA 1
ATOM 2918 C C . LEU A 1 374 ? -12.224 5.413 11.320 1.00 98.69 374 LEU A C 1
ATOM 2920 O O . LEU A 1 374 ? -12.318 6.633 11.420 1.00 98.69 374 LEU A O 1
ATOM 2924 N N . GLY A 1 375 ? -11.081 4.760 11.554 1.00 98.38 375 GLY A N 1
ATOM 2925 C CA . GLY A 1 375 ? -9.852 5.450 11.954 1.00 98.38 375 GLY A CA 1
ATOM 2926 C C . GLY A 1 375 ? -9.381 6.472 10.913 1.00 98.38 375 GLY A C 1
ATOM 2927 O O . GLY A 1 375 ? -9.133 7.626 11.268 1.00 98.38 375 GLY A O 1
ATOM 2928 N N . ARG A 1 376 ? -9.376 6.115 9.617 1.00 97.56 376 ARG A N 1
ATOM 2929 C CA . ARG A 1 376 ? -9.064 7.061 8.525 1.00 97.56 376 ARG A CA 1
ATOM 2930 C C . ARG A 1 376 ? -10.026 8.252 8.514 1.00 97.56 376 ARG A C 1
ATOM 2932 O O . ARG A 1 376 ? -9.588 9.397 8.423 1.00 97.56 376 ARG A O 1
ATOM 2939 N N . CYS A 1 377 ? -11.330 8.004 8.634 1.00 98.19 377 CYS A N 1
ATOM 2940 C CA . CYS A 1 377 ? -12.350 9.053 8.623 1.00 98.19 377 CYS A CA 1
ATOM 2941 C C . CYS A 1 377 ? -12.296 9.964 9.862 1.00 98.19 377 CYS A C 1
ATOM 2943 O O . CYS A 1 37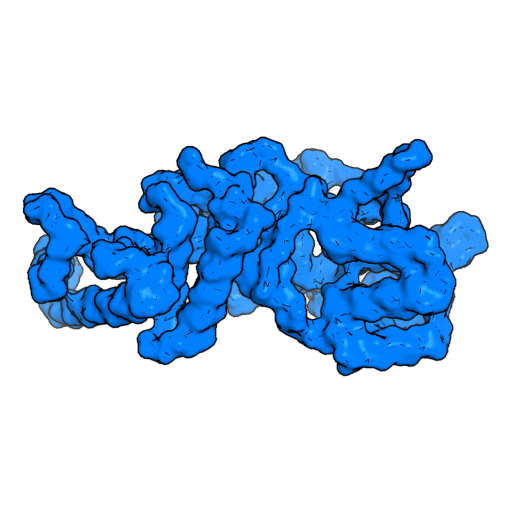7 ? -12.588 11.159 9.770 1.00 98.19 377 CYS A O 1
ATOM 2945 N N . LEU A 1 378 ? -11.933 9.432 11.031 1.00 97.69 378 LEU A N 1
ATOM 2946 C CA . LEU A 1 378 ? -11.701 10.244 12.226 1.00 97.69 378 LEU A CA 1
ATOM 2947 C C . LEU A 1 378 ? -10.471 11.139 12.064 1.00 97.69 378 LEU A C 1
ATOM 2949 O O . LEU A 1 378 ? -10.501 12.268 12.554 1.00 97.69 378 LEU A O 1
ATOM 2953 N N . HIS A 1 379 ? -9.452 10.656 11.351 1.00 96.00 379 HIS A N 1
ATOM 2954 C CA . HIS A 1 379 ? -8.213 11.382 11.102 1.00 96.00 379 HIS A CA 1
ATOM 2955 C C . HIS A 1 379 ? -8.361 12.499 10.052 1.00 96.00 379 HIS A C 1
ATOM 2957 O O . HIS A 1 379 ? -7.873 13.598 10.287 1.00 96.00 379 HIS A O 1
ATOM 2963 N N . PHE A 1 380 ? -9.027 12.243 8.916 1.00 92.75 380 PHE A N 1
ATOM 2964 C CA . PHE A 1 380 ? -8.985 13.153 7.754 1.00 92.75 380 PHE A CA 1
ATOM 2965 C C . PHE A 1 380 ? -10.337 13.675 7.246 1.00 92.75 380 PHE A C 1
ATOM 2967 O O . PHE A 1 380 ? -10.375 14.731 6.627 1.00 92.75 380 PHE A O 1
ATOM 2974 N N . ASP A 1 381 ? -11.440 12.941 7.430 1.00 92.94 381 ASP A N 1
ATOM 2975 C CA . ASP A 1 381 ? -12.653 13.179 6.620 1.00 92.94 381 ASP A CA 1
ATOM 2976 C C . ASP A 1 381 ? -13.525 14.345 7.110 1.00 92.94 381 ASP A C 1
ATOM 2978 O O . ASP A 1 381 ? -14.269 14.927 6.323 1.00 92.94 381 ASP A O 1
ATOM 2982 N N . GLU A 1 382 ? -13.455 14.682 8.400 1.00 90.12 382 GLU A N 1
ATOM 2983 C CA . GLU A 1 382 ? -14.282 15.738 9.017 1.00 90.12 382 GLU A CA 1
ATOM 2984 C C . GLU A 1 382 ? -15.802 15.608 8.756 1.00 90.12 382 GLU A C 1
ATOM 2986 O O . GLU A 1 382 ? -16.533 16.592 8.787 1.00 90.12 382 GLU A O 1
ATOM 2991 N N . GLU A 1 383 ? -16.304 14.384 8.565 1.00 91.12 383 GLU A N 1
ATOM 2992 C CA . GLU A 1 383 ? -17.716 14.065 8.290 1.00 91.12 383 GLU A CA 1
ATOM 2993 C C . GLU A 1 383 ? -18.241 14.637 6.966 1.00 91.12 383 GLU A C 1
ATOM 2995 O O . GLU A 1 383 ? -19.450 14.823 6.789 1.00 91.12 383 GLU A O 1
ATOM 3000 N N . THR A 1 384 ? -17.337 14.912 6.026 1.00 93.00 384 THR A N 1
ATOM 3001 C CA . THR A 1 384 ? -17.691 15.337 4.669 1.00 93.00 384 THR A CA 1
ATOM 3002 C C . THR A 1 384 ? -18.157 14.165 3.810 1.00 93.00 384 THR A C 1
ATOM 3004 O O . THR A 1 384 ? -18.941 14.373 2.881 1.00 93.00 384 THR A O 1
ATOM 3007 N N . PHE A 1 385 ? -17.727 12.939 4.138 1.00 93.75 385 PHE A N 1
ATOM 3008 C CA . PHE A 1 385 ? -17.963 11.729 3.350 1.00 93.75 385 PHE A CA 1
ATOM 3009 C C . PHE A 1 385 ? -17.493 11.867 1.891 1.00 93.75 385 PHE A C 1
ATOM 3011 O O . PHE A 1 385 ? -18.121 11.320 0.979 1.00 93.75 385 PHE A O 1
ATOM 3018 N N . GLY A 1 386 ? -16.421 12.637 1.679 1.00 93.81 386 GLY A N 1
ATOM 3019 C CA . GLY A 1 386 ? -15.787 12.852 0.380 1.00 93.81 386 GLY A CA 1
ATOM 3020 C C . GLY A 1 386 ? -14.756 11.770 0.061 1.00 93.81 386 GLY A C 1
ATOM 3021 O O . GLY A 1 386 ? -14.886 10.625 0.496 1.00 93.81 386 GLY A O 1
ATOM 3022 N N . ASP A 1 387 ? -13.697 12.143 -0.655 1.00 93.25 387 ASP A N 1
ATOM 3023 C CA . ASP A 1 387 ? -12.675 11.204 -1.146 1.00 93.25 387 ASP A CA 1
ATOM 3024 C C . ASP A 1 387 ? -11.969 10.424 -0.025 1.00 93.25 387 ASP A C 1
ATOM 3026 O O . ASP A 1 387 ? -11.587 9.266 -0.204 1.00 93.25 387 ASP A O 1
ATOM 3030 N N . TRP A 1 388 ? -11.867 11.002 1.177 1.00 93.62 388 TRP A N 1
ATOM 3031 C CA . TRP A 1 388 ? -11.336 10.315 2.358 1.00 93.62 388 TRP A CA 1
ATOM 3032 C C . TRP A 1 388 ? -12.174 9.108 2.796 1.00 93.62 388 TRP A C 1
ATOM 3034 O O . TRP A 1 388 ? -11.622 8.173 3.383 1.00 93.62 388 TRP A O 1
ATOM 3044 N N . TYR A 1 389 ? -13.472 9.104 2.490 1.00 96.88 389 TYR A N 1
ATOM 3045 C CA . TYR A 1 389 ? -14.393 8.004 2.754 1.00 96.88 389 TYR A CA 1
ATOM 3046 C C . TYR A 1 389 ? -14.660 7.133 1.518 1.00 96.88 389 TYR A C 1
ATOM 3048 O O . TYR A 1 389 ? -14.627 5.906 1.618 1.00 96.88 389 TYR A O 1
ATOM 3056 N N . THR A 1 390 ? -14.925 7.730 0.354 1.00 96.81 390 THR A N 1
ATOM 3057 C CA . THR A 1 390 ? -15.328 6.977 -0.847 1.00 96.81 390 THR A CA 1
ATOM 3058 C C . THR A 1 390 ? -14.212 6.062 -1.346 1.00 96.81 390 THR A C 1
ATOM 3060 O O . THR A 1 390 ? -14.475 4.893 -1.614 1.00 96.81 390 THR A O 1
ATOM 3063 N N . THR A 1 391 ? -12.957 6.526 -1.345 1.00 96.25 391 THR A N 1
ATOM 3064 C CA . THR A 1 391 ? -11.812 5.719 -1.813 1.00 96.25 391 THR A CA 1
ATOM 3065 C C . THR A 1 391 ? -11.609 4.449 -0.982 1.00 96.25 391 THR A C 1
ATOM 3067 O O . THR A 1 391 ? -11.420 3.361 -1.523 1.00 96.25 391 THR A O 1
ATOM 3070 N N . VAL A 1 392 ? -11.721 4.529 0.350 1.00 96.69 392 VAL A N 1
ATOM 3071 C CA . VAL A 1 392 ? -11.625 3.326 1.199 1.00 96.69 392 VAL A CA 1
ATOM 3072 C C . VAL A 1 392 ? -12.864 2.446 1.160 1.00 96.69 392 VAL A C 1
ATOM 3074 O O . VAL A 1 392 ? -12.761 1.244 1.404 1.00 96.69 392 VAL A O 1
ATOM 3077 N N . LEU A 1 393 ? -14.036 3.014 0.880 1.00 98.25 393 LEU A N 1
ATOM 3078 C CA . LEU A 1 393 ? -15.242 2.226 0.661 1.00 98.25 393 LEU A CA 1
ATOM 3079 C C . LEU A 1 393 ? -15.107 1.380 -0.613 1.00 98.25 393 LEU A C 1
ATOM 3081 O O . LEU A 1 393 ? -15.497 0.210 -0.610 1.00 98.25 393 LEU A O 1
ATOM 3085 N N . ASP A 1 394 ? -14.521 1.939 -1.669 1.00 98.25 394 ASP A N 1
ATOM 3086 C CA . ASP A 1 394 ? -14.244 1.211 -2.906 1.00 98.25 394 ASP A CA 1
ATOM 3087 C C . ASP A 1 394 ? -13.185 0.125 -2.686 1.00 98.25 394 ASP A C 1
ATOM 3089 O O . ASP A 1 394 ? -13.423 -1.031 -3.047 1.00 98.25 394 ASP A O 1
ATOM 3093 N N . ALA A 1 395 ? -12.105 0.433 -1.958 1.00 98.25 395 ALA A N 1
ATOM 3094 C CA . ALA A 1 395 ? -11.121 -0.563 -1.529 1.00 98.25 395 ALA A CA 1
ATOM 3095 C C . ALA A 1 395 ? -11.768 -1.705 -0.723 1.00 98.25 395 ALA A C 1
ATOM 3097 O O . ALA A 1 395 ? -11.552 -2.879 -1.018 1.00 98.25 395 ALA A O 1
ATOM 3098 N N . HIS A 1 396 ? -12.625 -1.388 0.255 1.00 98.44 396 HIS A N 1
ATOM 3099 C CA . HIS A 1 396 ? -13.359 -2.385 1.042 1.00 98.44 396 HIS A CA 1
ATOM 3100 C C . HIS A 1 396 ? -14.177 -3.334 0.162 1.00 98.44 396 HIS A C 1
ATOM 3102 O O . HIS A 1 396 ? -14.127 -4.552 0.342 1.00 98.44 396 HIS A O 1
ATOM 3108 N N . ARG A 1 397 ? -14.921 -2.782 -0.802 1.00 98.38 397 ARG A N 1
ATOM 3109 C CA . ARG A 1 397 ? -15.748 -3.568 -1.724 1.00 98.38 397 ARG A CA 1
ATOM 3110 C C . ARG A 1 397 ? -14.893 -4.453 -2.619 1.00 98.38 397 ARG A C 1
ATOM 3112 O O . ARG A 1 397 ? -15.179 -5.643 -2.730 1.00 98.38 397 ARG A O 1
ATOM 3119 N N . ALA A 1 398 ? -13.845 -3.896 -3.223 1.00 98.31 398 ALA A N 1
ATOM 3120 C CA . ALA A 1 398 ? -12.948 -4.639 -4.096 1.00 98.31 398 ALA A CA 1
ATOM 3121 C C . ALA A 1 398 ? -12.269 -5.791 -3.343 1.00 98.31 398 ALA A C 1
ATOM 3123 O O . ALA A 1 398 ? -12.310 -6.937 -3.792 1.00 98.31 398 ALA A O 1
ATOM 3124 N N . LEU A 1 399 ? -11.713 -5.509 -2.162 1.00 98.50 399 LEU A N 1
ATOM 3125 C CA . LEU A 1 399 ? -10.976 -6.481 -1.357 1.00 98.50 399 LEU A CA 1
ATOM 3126 C C . LEU A 1 399 ? -11.865 -7.604 -0.809 1.00 98.50 399 LEU A C 1
ATOM 3128 O O . LEU A 1 399 ? -11.381 -8.717 -0.636 1.00 98.50 399 LEU A O 1
ATOM 3132 N N . LEU A 1 400 ? -13.156 -7.369 -0.563 1.00 97.75 400 LEU A N 1
ATOM 3133 C CA . LEU A 1 400 ? -14.080 -8.438 -0.163 1.00 97.75 400 LEU A CA 1
ATOM 3134 C C . LEU A 1 400 ? -14.686 -9.203 -1.347 1.00 97.75 400 LEU A C 1
ATOM 3136 O O . LEU A 1 400 ? -15.104 -10.346 -1.174 1.00 97.75 400 LEU A O 1
ATOM 3140 N N . ALA A 1 401 ? -14.742 -8.611 -2.541 1.00 97.44 401 ALA A N 1
ATOM 3141 C CA . ALA A 1 401 ? -15.396 -9.225 -3.696 1.00 97.44 401 ALA A CA 1
ATOM 3142 C C . ALA A 1 401 ? -14.442 -9.999 -4.617 1.00 97.44 401 ALA A C 1
ATOM 3144 O O . ALA A 1 401 ? -14.836 -11.027 -5.171 1.00 97.44 401 ALA A O 1
ATOM 3145 N N . ALA A 1 402 ? -13.216 -9.512 -4.823 1.00 97.00 402 ALA A N 1
ATOM 3146 C CA . ALA A 1 402 ? -12.305 -10.096 -5.803 1.00 97.00 402 ALA A CA 1
ATOM 3147 C C . ALA A 1 402 ? -11.785 -11.473 -5.338 1.00 97.00 402 ALA A C 1
ATOM 3149 O O . ALA A 1 402 ? -11.310 -11.588 -4.206 1.00 97.00 402 ALA A O 1
ATOM 3150 N N . PRO A 1 403 ? -11.844 -12.526 -6.177 1.00 95.00 403 PRO A N 1
ATOM 3151 C CA . PRO A 1 403 ? -11.441 -13.878 -5.776 1.00 95.00 403 PRO A CA 1
ATOM 3152 C C . PRO A 1 403 ? -9.967 -14.017 -5.385 1.00 95.00 403 PRO A C 1
ATOM 3154 O O . PRO A 1 403 ? -9.627 -14.868 -4.571 1.00 95.00 403 PRO A O 1
ATOM 3157 N N . ASP A 1 404 ? -9.096 -13.204 -5.976 1.00 91.94 404 ASP A N 1
ATOM 3158 C CA . ASP A 1 404 ? -7.651 -13.181 -5.745 1.00 91.94 404 ASP A CA 1
ATOM 3159 C C . ASP A 1 404 ? -7.220 -12.111 -4.731 1.00 91.94 404 ASP A C 1
ATOM 3161 O O . ASP A 1 404 ? -6.024 -11.856 -4.576 1.00 91.94 404 ASP A O 1
ATOM 3165 N N . SER A 1 405 ? -8.176 -11.495 -4.025 1.00 96.62 405 SER A N 1
ATOM 3166 C CA . SER A 1 405 ? -7.894 -10.519 -2.977 1.00 96.62 405 SER A CA 1
ATOM 3167 C C . SER A 1 405 ? -7.220 -11.168 -1.763 1.00 96.62 405 SER A C 1
ATOM 3169 O O . SER A 1 405 ? -7.456 -12.349 -1.475 1.00 96.62 405 SER A O 1
ATOM 3171 N N . PRO A 1 406 ? -6.456 -10.399 -0.966 1.00 97.19 406 PRO A N 1
ATOM 3172 C CA . PRO A 1 406 ? -5.900 -10.897 0.292 1.00 97.19 406 PRO A CA 1
ATOM 3173 C C . PRO A 1 406 ? -6.966 -11.474 1.229 1.00 97.19 406 PRO A C 1
ATOM 3175 O O . PRO A 1 406 ? -6.749 -12.499 1.864 1.00 97.19 406 PRO A O 1
ATOM 3178 N N . TRP A 1 407 ? -8.140 -10.845 1.308 1.00 97.88 407 TRP A N 1
ATOM 3179 C CA . TRP A 1 407 ? -9.166 -11.205 2.291 1.00 97.88 407 TRP A CA 1
ATOM 3180 C C . TRP A 1 407 ? -10.033 -12.401 1.883 1.00 97.88 407 TRP A C 1
ATOM 3182 O O . TRP A 1 407 ? -10.739 -12.946 2.730 1.00 97.88 407 TRP A O 1
ATOM 3192 N N . ASN A 1 408 ? -9.952 -12.831 0.620 1.00 97.56 408 ASN A N 1
ATOM 3193 C CA . ASN A 1 408 ? -10.558 -14.069 0.126 1.00 97.56 408 ASN A CA 1
ATOM 3194 C C . ASN A 1 408 ? -9.550 -15.218 -0.019 1.00 97.56 408 ASN A C 1
ATOM 3196 O O . ASN A 1 408 ? -9.959 -16.375 -0.115 1.00 97.56 408 ASN A O 1
ATOM 3200 N N . THR A 1 409 ? -8.247 -14.920 -0.024 1.00 96.38 409 THR A N 1
ATOM 3201 C CA . THR A 1 409 ? -7.183 -15.923 -0.199 1.00 96.38 409 THR A CA 1
ATOM 3202 C C . THR A 1 409 ? -6.446 -16.257 1.096 1.00 96.38 409 THR A C 1
ATOM 3204 O O . THR A 1 409 ? -5.896 -17.351 1.202 1.00 96.38 409 THR A O 1
ATOM 3207 N N . VAL A 1 410 ? -6.474 -15.372 2.100 1.00 97.25 410 VAL A N 1
ATOM 3208 C CA . VAL A 1 410 ? -5.817 -15.573 3.399 1.00 97.25 410 VAL A CA 1
ATOM 3209 C C . VAL A 1 410 ? -6.849 -15.554 4.530 1.00 97.25 410 VAL A C 1
ATOM 3211 O O . VAL A 1 410 ? -7.525 -14.538 4.724 1.00 97.25 410 VAL A O 1
ATOM 3214 N N . PRO A 1 411 ? -6.982 -16.631 5.325 1.00 96.00 411 PRO A N 1
ATOM 3215 C CA . PRO A 1 411 ? -7.873 -16.629 6.476 1.00 96.00 411 PRO A CA 1
ATOM 3216 C C . PRO A 1 411 ? -7.324 -15.746 7.606 1.00 96.00 411 PRO A C 1
ATOM 3218 O O . PRO A 1 411 ? -6.126 -15.745 7.915 1.00 96.00 411 PRO A O 1
ATOM 3221 N N . LEU A 1 412 ? -8.224 -15.014 8.269 1.00 97.69 412 LEU A N 1
ATOM 3222 C CA . LEU A 1 412 ? -7.868 -14.281 9.485 1.00 97.69 412 LEU A CA 1
ATOM 3223 C C . LEU A 1 412 ? -7.673 -15.227 10.686 1.00 97.69 412 LEU A C 1
ATOM 3225 O O . LEU A 1 412 ? -6.800 -14.974 11.514 1.00 97.69 412 LEU A O 1
ATOM 3229 N N . HIS A 1 413 ? -8.461 -16.307 10.762 1.00 95.69 413 HIS A N 1
ATOM 3230 C CA . HIS A 1 413 ? -8.496 -17.291 11.853 1.00 95.69 413 HIS A CA 1
ATOM 3231 C C . HIS A 1 413 ? -8.368 -18.717 11.348 1.00 95.69 413 HIS A C 1
ATOM 3233 O O . HIS A 1 413 ? -8.983 -19.009 10.296 1.00 95.69 413 HIS A O 1
#

pLDDT: mean 94.59, std 6.25, range [39.31, 98.81]

Sequence (413 aa):
MPPQDETHDEVLPSMDDPPAGERWLAPALREQRLYELCREGGDEAHLAYLRIVAAEGLYRPVALGQAVGSDGAAPLHVTTLPDGRRLVQVYTVGVLPRPHPDVVYEFITLRGLISLWPRDVRVLLVNGATPCARAFLAGEDERETWLGLHDELFEPDGTCDRIETRRTGMPHDEGLLRGLACGAHLCYGNGDAWNTLDWHGAGYSSEVERLAGSWGIDGHDSWLDTTELLLAAELSPWVWDYVLGARLWLAQETGERRVDPVVWRDCVEQSIRSQLQDEVSGEELDDLAASLRGLAGKIMRYESRFRADGLLPPDGYVRTVAAWDLGRATMVARWGRGARYAGEQELHAAVERAGKAVQAAYGSWPEFSAGYILGRCLHFDEETFGDWYTTVLDAHRALLAAPDSPWNTVPLH